Protein 3UBC (pdb70)

Organism: Methylacidiphilum infernorum (isolate V4) (NCBI:txid481448)

Sequence (393 aa):
IDQKEKELIKESWKRIEPNKNEIGLLFYANLFKEEPTVSVLFQNPISSQSRKLMQVLGILVQGIDNLEGLIPTLQDLGRRHKQYGVVDSHYPLVGDCLLKSIQEYLGQGFTEEAKAAWTKVYGIAAQVMTAIDQKEKELIKESWKRIEPNKNEIGLLFYANLFKEEPTVSVLFQNPISSQSRKLMQVLGILVQGIDNLEGLIPTLQDLGRRHKQYGVVDSHYPLVGDCLLKSIQEYLGQGFTEEAKAAWTKVYGIAAQVMTAIDQKEKELIKESWKRIEPNKNEIGLLFYANLFKEEPTVSVLFQNPISSQSRKLMQVLGILVQGIDNLEGLIPTLQDLGRRHKQYGVVDSHYPLVGDCLLKSIQEYLGQGFTEEAKAAWTKVYGIAAQVMTA

Solvent-accessible surface area: 20650 Å² total; per-residue (Å²): 64,80,103,124,25,43,12,8,0,55,7,4,18,109,36,1,58,90,43,63,51,19,0,0,3,0,4,2,0,28,2,0,58,123,59,49,107,12,2,101,57,44,167,86,77,3,10,24,47,3,139,112,39,2,118,33,10,18,64,8,14,158,18,1,73,93,24,134,47,28,61,82,68,5,94,83,32,5,119,103,43,140,118,117,37,27,82,100,79,38,23,88,69,38,6,78,12,3,10,118,0,1,63,53,59,20,30,90,6,13,14,112,65,1,59,52,0,5,62,109,2,38,25,46,9,13,121,28,28,47,126,63,77,116,134,24,43,79,27,0,62,106,4,27,150,127,0,64,94,41,68,58,22,0,0,2,0,5,2,0,27,1,0,61,123,44,52,110,9,1,98,50,46,148,100,76,3,9,22,49,3,150,118,40,4,125,33,10,18,64,9,15,162,19,3,82,92,25,139,50,25,62,86,61,5,89,85,37,8,150,105,45,154,129,123,40,32,84,99,79,36,24,89,73,35,5,73,10,4,12,118,0,0,61,54,58,22,38,175,13,13,59,104,104,5,58,47,1,4,66,110,2,40,26,54,9,12,132,26,27,43,121,69,81,126,147,24,36,104,29,0,65,76,0,32,150,74,0,68,96,42,70,86,73,0,0,78,37,5,4,63,40,4,51,185,111,5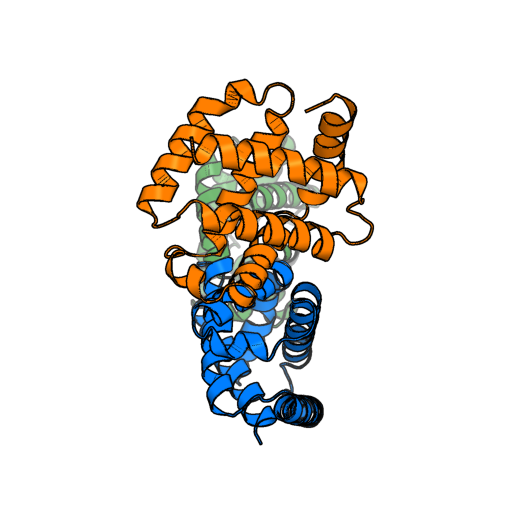2,97,30,13,41,18,19,63,115,95,89,53,58,25,48,3,142,118,42,2,116,38,10,16,62,9,15,159,19,3,77,92,29,131,52,26,60,83,64,8,92,84,31,5,147,106,44,74,58,112,1,27,12,96,66,20,24,93,65,35,4,75,9,2,8,116,0,0,65,109,102,23,39,177,8,12,43,112,106,1,57,49,2,4,68,107,2,38,32,54,9,14,131,31,27,44,127

InterPro domains:
  IPR000971 Globin [PF00042] (28-129)
  IPR000971 Globin [PS01033] (1-133)
  IPR009050 Globin-like superfamily [SSF46458] (1-132)
  IPR012292 Globin/Protoglobin [G3DSA:1.10.490.10] (2-132)

Nearest PDB structures (foldseek):
  3s1i-assembly1_A  TM=1.006E+00  e=8.093E-17  Methylacidiphilum infernorum V4
  7ohd-assembly2_B  TM=9.443E-01  e=6.706E-08  Mus musculus
  8wub-assembly1_A  TM=9.260E-01  e=2.698E-07  Homo sapiens
  8grz-assembly1_A  TM=9.355E-01  e=5.689E-07  Homo sapiens
  4mpm-assembly1_A  TM=9.215E-01  e=5.150E-07  Homo sapiens

Foldseek 3Di:
DDPVLLVLLLVLCVVCVVCQQVLLVLLVVQLCVVPVVCVVLDDDDSSVVSVVVSVVSVVCNVCVVPCVVCLVVLQVVLVVVVVSVDDLVVLVSSLVSSLVSSCVVCPCSCPPSSSVSSSVSSVVSSVSSND/DDPVLLVLLLLLCVVCVVVQQVLLVLLVVQLCVVPVVCVVLDDDDSSVVSVVVSVVSVVCNVCVVPCVVCLVVLQVVLVVCVVSVDDLVVQVSSLVSSLVSSCVVCPVSQDPSSSVSSSVSSVVSSVSSND/DDPVLLVLLLQLCVVCVVVQLVLLVQLVVQLCVVPVPPCVLPPDDSSVVSVVVSVVSVVCNVCVVPCVVCLVVLQVVLVVCVVSVDDLVVLVSSLVSSLVSSCVVRPVSNPPSSSVSSSVSSVVSSVSSND

Secondary structure (DSSP, 8-state):
--HHHHHHHHHHHHHHGGGHHHHHHHHHHHHHHH-GGGGGG--S-HHHHHHHHHHHHHHHHHTGGGGGGGHHHHHHHHHHHHHTT--TTHHHHHHHHHHHHHHHHHGGGS-HHHHHHHHHHHHHHHHHHH-/--HHHHHHHHHHHHHHGGGHHHHHHHHHHHHHHH-GGGGGG--S-HHHHHHHHHHHHHHHHHTTT-GGGGHHHHHHHHHHHHHTT--TTHHHHHHHHHHHHHHHHHGGGS-HHHHHHHHHHHHHHHHHHT-/--HHHHHHHHHHHHHHGGGHHHHHHHHHHHHHHHSTTSGGG--S-HHHHHHHHHHHHHHHHHTGGGGGGGHHHHHHHHHHHHHTT--TTHHHHHHHHHHHHHHHHHGGGS-HHHHHHHHHHHHHHHHHHH-

Structure (mmCIF, N/CA/C/O backbone):
data_3UBC
#
_entry.id   3UBC
#
_cell.length_a   70.227
_cell.length_b   126.533
_cell.length_c   148.236
_cell.angle_alpha   90.00
_cell.angle_beta   90.00
_cell.angle_gamma   90.00
#
_symmetry.space_group_name_H-M   'C 2 2 21'
#
loop_
_entity.id
_entity.type
_entity.pdbx_description
1 polymer 'Hemoglobin-like flavoprotein'
2 non-polymer 'PROTOPORPHYRIN IX CONTAINING FE'
3 non-polymer 'OXYGEN MOLECULE'
4 water water
#
loop_
_atom_site.group_PDB
_atom_site.id
_atom_site.type_symbol
_atom_site.label_atom_id
_atom_site.label_alt_id
_atom_site.label_comp_id
_atom_site.label_asym_id
_atom_site.label_entity_id
_atom_site.label_seq_id
_atom_site.pdbx_PDB_ins_code
_atom_site.Cartn_x
_atom_site.Cartn_y
_atom_site.Cartn_z
_atom_site.occupancy
_atom_site.B_iso_or_equiv
_atom_site.auth_seq_id
_atom_site.auth_comp_id
_atom_site.auth_asym_id
_atom_site.auth_atom_id
_atom_site.pdbx_PDB_model_num
ATOM 1 N N . ILE A 1 1 ? 12.067 36.898 40.000 0.91 25.71 2 ILE A N 1
ATOM 2 C CA . ILE A 1 1 ? 11.819 38.137 39.164 0.91 23.81 2 ILE A CA 1
ATOM 3 C C . ILE A 1 1 ? 10.966 39.179 39.884 0.91 22.36 2 ILE A C 1
ATOM 4 O O . ILE A 1 1 ? 10.052 38.852 40.596 0.91 21.75 2 ILE A O 1
ATOM 9 N N . ASP A 1 2 ? 11.322 40.437 39.709 1.00 20.09 3 ASP A N 1
ATOM 10 C CA . ASP A 1 2 ? 10.661 41.539 40.430 1.00 18.24 3 ASP A CA 1
ATOM 11 C C . ASP A 1 2 ? 9.592 42.217 39.561 1.00 17.67 3 ASP A C 1
ATOM 12 O O . ASP A 1 2 ? 9.334 41.826 38.437 1.00 16.99 3 ASP A O 1
ATOM 17 N N . GLN A 1 3 ? 8.898 43.227 40.121 1.00 17.53 4 GLN A N 1
ATOM 18 C CA . GLN A 1 3 ? 7.788 43.808 39.396 1.00 17.73 4 GLN A CA 1
ATOM 19 C C . GLN A 1 3 ? 8.252 44.487 38.095 1.00 16.04 4 GLN A C 1
ATOM 20 O O . GLN A 1 3 ? 7.569 44.317 37.081 1.00 15.79 4 GLN A O 1
ATOM 26 N N . LYS A 1 4 ? 9.403 45.196 38.109 1.00 15.75 5 LYS A N 1
ATOM 27 C CA . LYS A 1 4 ? 9.834 45.852 36.883 1.00 15.88 5 LYS A CA 1
ATOM 28 C C . LYS A 1 4 ? 10.135 44.795 35.786 1.00 14.87 5 LYS A C 1
ATOM 29 O O . LYS A 1 4 ? 9.764 44.958 34.624 1.00 14.50 5 LYS A O 1
ATOM 35 N N . GLU A 1 5 ? 10.778 43.709 36.196 1.00 15.92 6 GLU A N 1
ATOM 36 C CA . GLU A 1 5 ? 11.078 42.622 35.219 1.00 16.27 6 GLU A CA 1
ATOM 37 C C . GLU A 1 5 ? 9.813 42.012 34.666 1.00 14.80 6 GLU A C 1
ATOM 38 O O . GLU A 1 5 ? 9.724 41.724 33.441 1.00 13.66 6 GLU A O 1
ATOM 44 N N . LYS A 1 6 ? 8.804 41.716 35.507 1.00 15.51 7 LYS A N 1
ATOM 45 C CA . LYS A 1 6 ? 7.530 41.231 34.978 1.00 15.44 7 LYS A CA 1
ATOM 46 C C . LYS A 1 6 ? 6.939 42.164 33.942 1.00 12.82 7 LYS A C 1
ATOM 47 O O . LYS A 1 6 ? 6.501 41.764 32.873 1.00 13.42 7 LYS A O 1
ATOM 53 N N . GLU A 1 7 ? 6.955 43.489 34.228 1.00 12.09 8 GLU A N 1
ATOM 54 C CA . GLU A 1 7 ? 6.465 44.426 33.242 1.00 13.06 8 GLU A CA 1
ATOM 55 C C . GLU A 1 7 ? 7.223 44.451 31.903 1.00 12.05 8 GLU A C 1
ATOM 56 O O . GLU A 1 7 ? 6.563 44.474 30.864 1.00 13.70 8 GLU A O 1
ATOM 62 N N . LEU A 1 8 ? 8.539 44.320 32.003 1.00 14.56 9 LEU A N 1
ATOM 63 C CA . LEU A 1 8 ? 9.399 44.313 30.828 1.00 13.33 9 LEU A CA 1
ATOM 64 C C . LEU A 1 8 ? 9.117 43.099 30.003 1.00 12.11 9 LEU A C 1
ATOM 65 O O . LEU A 1 8 ? 9.116 43.209 28.761 1.00 13.63 9 LEU A O 1
ATOM 70 N N . ILE A 1 9 ? 8.924 41.947 30.646 1.00 11.84 10 ILE A N 1
ATOM 71 C CA . ILE A 1 9 ? 8.547 40.767 29.879 1.00 13.00 10 ILE A CA 1
ATOM 72 C C . ILE A 1 9 ? 7.222 40.933 29.092 1.00 12.28 10 ILE A C 1
ATOM 73 O O . ILE A 1 9 ? 7.131 40.682 27.873 1.00 12.84 10 ILE A O 1
ATOM 78 N N . LYS A 1 10 ? 6.185 41.476 29.765 1.00 13.44 11 LYS A N 1
ATOM 79 C CA . LYS A 1 10 ? 4.934 41.715 29.108 1.00 13.33 11 LYS A CA 1
ATOM 80 C C . LYS A 1 10 ? 5.031 42.734 27.974 1.00 13.19 11 LYS A C 1
ATOM 81 O O . LYS A 1 10 ? 4.515 42.493 26.892 1.00 13.57 11 LYS A O 1
ATOM 87 N N . GLU A 1 11 ? 5.779 43.812 28.209 1.00 13.79 12 GLU A N 1
ATOM 88 C CA . GLU A 1 11 ? 5.806 44.839 27.178 1.00 14.61 12 GLU A CA 1
ATOM 89 C C . GLU A 1 11 ? 6.666 44.397 25.987 1.00 13.69 12 GLU A C 1
ATOM 90 O O . GLU A 1 11 ? 6.321 44.656 24.822 1.00 13.85 12 GLU A O 1
ATOM 96 N N . SER A 1 12 ? 7.789 43.746 26.301 1.00 13.86 13 SER A N 1
ATOM 97 C CA . SER A 1 12 ? 8.690 43.345 25.216 1.00 14.82 13 SER A CA 1
ATOM 98 C C . SER A 1 12 ? 8.077 42.220 24.408 1.00 13.43 13 SER A C 1
ATOM 99 O O . SER A 1 12 ? 8.354 42.105 23.219 1.00 13.34 13 SER A O 1
ATOM 102 N N . TRP A 1 13 ? 7.273 41.334 25.042 1.00 13.85 14 TRP A N 1
ATOM 103 C CA . TRP A 1 13 ? 6.543 40.351 24.263 1.00 13.71 14 TRP A CA 1
ATOM 104 C C . TRP A 1 13 ? 5.668 40.948 23.194 1.00 11.05 14 TRP A C 1
ATOM 105 O O . TRP A 1 13 ? 5.406 40.350 22.197 1.00 13.99 14 TRP A O 1
ATOM 116 N N . LYS A 1 14 ? 5.239 42.227 23.331 1.00 12.19 15 LYS A N 1
ATOM 117 C CA . LYS A 1 14 ? 4.452 42.811 22.242 1.00 12.92 15 LYS A CA 1
ATOM 118 C C . LYS A 1 14 ? 5.224 43.073 20.947 1.00 12.01 15 LYS A C 1
ATOM 119 O O . LYS A 1 14 ? 4.627 43.163 19.882 1.00 15.79 15 LYS A O 1
ATOM 125 N N . ARG A 1 15 ? 6.532 43.100 21.075 1.00 14.11 16 ARG A N 1
ATOM 126 C CA . ARG A 1 15 ? 7.413 43.114 19.865 1.00 13.49 16 ARG A CA 1
ATOM 127 C C . ARG A 1 15 ? 7.916 41.757 19.462 1.00 13.90 16 ARG A C 1
ATOM 128 O O . ARG A 1 15 ? 7.934 41.466 18.258 1.00 16.13 16 ARG A O 1
ATOM 136 N N . ILE A 1 16 ? 8.159 40.911 20.446 1.00 10.47 17 ILE A N 1
ATOM 137 C CA . ILE A 1 16 ? 8.690 39.546 20.065 1.00 11.87 17 ILE A CA 1
ATOM 138 C C . ILE A 1 16 ? 7.567 38.741 19.431 1.00 12.87 17 ILE A C 1
ATOM 139 O O . ILE A 1 16 ? 7.721 38.106 18.394 1.00 12.44 17 ILE A O 1
ATOM 144 N N . GLU A 1 17 ? 6.336 38.842 19.992 1.00 11.35 18 GLU A N 1
ATOM 145 C CA . GLU A 1 17 ? 5.265 37.926 19.532 1.00 14.52 18 GLU A CA 1
ATOM 146 C C . GLU A 1 17 ? 4.915 37.998 18.051 1.00 15.91 18 GLU A C 1
ATOM 147 O O . GLU A 1 17 ? 4.777 36.967 17.384 1.00 18.38 18 GLU A O 1
ATOM 153 N N . PRO A 1 18 ? 4.804 39.209 17.463 1.00 15.07 19 PRO A N 1
ATOM 154 C CA . PRO A 1 18 ? 4.417 39.278 16.050 1.00 16.09 19 PRO A CA 1
ATOM 155 C C . PRO A 1 18 ? 5.578 38.802 15.155 1.00 16.59 19 PRO A C 1
ATOM 156 O O . PRO A 1 18 ? 5.353 38.619 13.935 1.00 18.45 19 PRO A O 1
ATOM 160 N N . ASN A 1 19 ? 6.742 38.657 15.785 1.00 13.83 20 ASN A N 1
ATOM 161 C CA . ASN A 1 19 ? 7.931 38.240 14.997 1.00 13.42 20 ASN A CA 1
ATOM 162 C C . ASN A 1 19 ? 8.361 36.871 15.470 1.00 14.20 20 ASN A C 1
ATOM 163 O O . ASN A 1 19 ? 9.509 36.492 15.191 1.00 13.79 20 ASN A O 1
ATOM 168 N N . LYS A 1 20 ? 7.470 36.137 16.169 1.00 11.62 21 LYS A N 1
ATOM 169 C CA . LYS A 1 20 ? 7.931 34.926 16.888 1.00 13.13 21 LYS A CA 1
ATOM 170 C C . LYS A 1 20 ? 8.355 33.796 15.932 1.00 13.93 21 LYS A C 1
ATOM 171 O O . LYS A 1 20 ? 9.339 33.127 16.294 1.00 15.51 21 LYS A O 1
ATOM 177 N N . ASN A 1 21 ? 7.765 33.764 14.733 1.00 17.50 22 ASN A N 1
ATOM 178 C CA . ASN A 1 21 ? 8.073 32.636 13.813 1.00 18.43 22 ASN A CA 1
ATOM 179 C C . ASN A 1 21 ? 9.464 32.832 13.256 1.00 16.42 22 ASN A C 1
ATOM 180 O O . ASN A 1 21 ? 10.296 31.872 13.181 1.00 15.26 22 ASN A O 1
ATOM 185 N N . GLU A 1 22 ? 9.776 34.088 12.979 1.00 13.67 23 GLU A N 1
ATOM 186 C CA . GLU A 1 22 ? 11.093 34.409 12.376 1.00 12.93 23 GLU A CA 1
ATOM 187 C C . GLU A 1 22 ? 12.137 34.239 13.432 1.00 13.01 23 GLU A C 1
ATOM 188 O O . GLU A 1 22 ? 13.230 33.684 13.184 1.00 12.54 23 GLU A O 1
ATOM 194 N N . ILE A 1 23 ? 11.837 34.702 14.663 1.00 11.38 24 ILE A N 1
ATOM 195 C CA . ILE A 1 23 ? 12.869 34.615 15.711 1.00 9.72 24 ILE A CA 1
ATOM 196 C C . ILE A 1 23 ? 13.185 33.095 16.010 1.00 10.88 24 ILE A C 1
ATOM 197 O O . ILE A 1 23 ? 14.337 32.775 16.239 1.00 12.84 24 ILE A O 1
ATOM 202 N N . GLY A 1 24 ? 12.154 32.299 16.090 1.00 11.06 25 GLY A N 1
ATOM 203 C CA . GLY A 1 24 ? 12.373 30.844 16.334 1.00 11.01 25 GLY A CA 1
ATOM 204 C C . GLY A 1 24 ? 13.235 30.209 15.291 1.00 12.50 25 GLY A C 1
ATOM 205 O O . GLY A 1 24 ? 14.163 29.436 15.616 1.00 12.06 25 GLY A O 1
ATOM 206 N N . LEU A 1 25 ? 12.864 30.490 14.050 1.00 11.06 26 LEU A N 1
ATOM 207 C CA . LEU A 1 25 ? 13.598 29.839 12.911 1.00 12.23 26 LEU A CA 1
ATOM 208 C C . LEU A 1 25 ? 15.055 30.356 12.864 1.00 12.71 26 LEU A C 1
ATOM 209 O O . LEU A 1 25 ? 15.996 29.564 12.692 1.00 12.24 26 LEU A O 1
ATOM 214 N N . LEU A 1 26 ? 15.255 31.667 13.066 1.00 11.93 27 LEU A N 1
ATOM 215 C CA . LEU A 1 26 ? 16.603 32.211 13.171 1.00 11.40 27 LEU A CA 1
ATOM 216 C C . LEU A 1 26 ? 17.394 31.488 14.350 1.00 11.67 27 LEU A C 1
ATOM 217 O O . LEU A 1 26 ? 18.579 31.201 14.239 1.00 11.62 27 LEU A O 1
ATOM 222 N N . PHE A 1 27 ? 16.696 31.245 15.481 1.00 10.30 28 PHE A N 1
ATOM 223 C CA . PHE A 1 27 ? 17.327 30.637 16.619 1.00 10.91 28 PHE A CA 1
ATOM 224 C C . PHE A 1 27 ? 17.847 29.218 16.192 1.00 10.76 28 PHE A C 1
ATOM 225 O O . PHE A 1 27 ? 18.998 28.898 16.588 1.00 11.22 28 PHE A O 1
ATOM 233 N N . TYR A 1 28 ? 17.048 28.448 15.465 1.00 11.62 29 TYR A N 1
ATOM 234 C CA . TYR A 1 28 ? 17.586 27.071 15.088 1.00 11.45 29 TYR A CA 1
ATOM 235 C C . TYR A 1 28 ? 18.742 27.240 14.128 1.00 11.61 29 TYR A C 1
ATOM 236 O O . TYR A 1 28 ? 19.772 26.501 14.282 1.00 11.58 29 TYR A O 1
ATOM 245 N N . ALA A 1 29 ? 18.682 28.227 13.213 1.00 11.89 30 ALA A N 1
ATOM 246 C CA . ALA A 1 29 ? 19.856 28.384 12.305 1.00 12.77 30 ALA A CA 1
ATOM 247 C C . ALA A 1 29 ? 21.095 28.760 13.133 1.00 12.23 30 ALA A C 1
ATOM 248 O O . ALA A 1 29 ? 22.188 28.214 12.947 1.00 11.87 30 ALA A O 1
ATOM 250 N N . ASN A 1 30 ? 20.963 29.705 14.050 1.00 11.10 31 ASN A N 1
ATOM 251 C CA . ASN A 1 30 ? 22.047 30.113 14.845 1.00 11.62 31 ASN A CA 1
ATOM 252 C C . ASN A 1 30 ? 22.553 28.968 15.773 1.00 11.54 31 ASN A C 1
ATOM 253 O O . ASN A 1 30 ? 23.774 28.877 15.976 1.00 12.49 31 ASN A O 1
ATOM 258 N N . LEU A 1 31 ? 21.638 28.210 16.364 1.00 12.10 32 LEU A N 1
ATOM 259 C CA . LEU A 1 31 ? 22.051 27.141 17.291 1.00 12.04 32 LEU A CA 1
ATOM 260 C C . LEU A 1 31 ? 22.795 26.071 16.490 1.00 12.38 32 LEU A C 1
ATOM 261 O O . LEU A 1 31 ? 23.842 25.579 16.993 1.00 13.83 32 LEU A O 1
ATOM 266 N N . PHE A 1 32 ? 22.285 25.729 15.323 1.00 12.01 33 PHE A N 1
ATOM 267 C CA . PHE A 1 32 ? 22.952 24.631 14.518 1.00 12.65 33 PHE A CA 1
ATOM 268 C C . PHE A 1 32 ? 24.291 25.119 14.002 1.00 13.76 33 PHE A C 1
ATOM 269 O O . PHE A 1 32 ? 25.177 24.267 13.768 1.00 14.93 33 PHE A O 1
ATOM 277 N N . LYS A 1 33 ? 24.449 26.404 13.672 1.00 12.58 34 LYS A N 1
ATOM 278 C CA . LYS A 1 33 ? 25.801 26.863 13.318 1.00 12.13 34 LYS A CA 1
ATOM 279 C C . LYS A 1 33 ? 26.713 26.911 14.558 1.00 14.64 34 LYS A C 1
ATOM 280 O O . LYS A 1 33 ? 27.937 26.480 14.419 1.00 16.03 34 LYS A O 1
ATOM 286 N N . GLU A 1 34 ? 26.242 27.291 15.738 1.00 12.91 35 GLU A N 1
ATOM 287 C CA . GLU A 1 34 ? 27.133 27.421 16.883 1.00 16.25 35 GLU A CA 1
ATOM 288 C C . GLU A 1 34 ? 27.564 26.027 17.374 1.00 15.93 35 GLU A C 1
ATOM 289 O O . GLU A 1 34 ? 28.758 25.859 17.769 1.00 19.82 35 GLU A O 1
ATOM 295 N N . GLU A 1 35 ? 26.643 25.074 17.373 1.00 16.09 36 GLU A N 1
ATOM 296 C CA . GLU A 1 35 ? 26.888 23.726 17.966 1.00 16.89 36 GLU A CA 1
ATOM 297 C C . GLU A 1 35 ? 26.280 22.688 17.031 1.00 14.94 36 GLU A C 1
ATOM 298 O O . GLU A 1 35 ? 25.177 22.186 17.272 1.00 15.45 36 GLU A O 1
ATOM 304 N N . PRO A 1 36 ? 26.953 22.391 15.883 1.00 15.63 37 PRO A N 1
ATOM 305 C CA . PRO A 1 36 ? 26.378 21.527 14.884 1.00 17.23 37 PRO A CA 1
ATOM 306 C C . PRO A 1 36 ? 25.991 20.157 15.481 1.00 18.60 37 PRO A C 1
ATOM 307 O O . PRO A 1 36 ? 25.023 19.555 15.049 1.00 19.08 37 PRO A O 1
ATOM 311 N N . THR A 1 37 ? 26.652 19.726 16.560 1.00 18.70 38 THR A N 1
ATOM 312 C CA . THR A 1 37 ? 26.263 18.409 17.144 1.00 19.21 38 THR A CA 1
ATOM 313 C C . THR A 1 37 ? 24.828 18.309 17.705 1.00 19.09 38 THR A C 1
ATOM 314 O O . THR A 1 37 ? 24.189 17.236 17.586 1.00 17.55 38 THR A O 1
ATOM 318 N N . VAL A 1 38 ? 24.270 19.454 18.180 1.00 17.65 39 VAL A N 1
ATOM 319 C CA . VAL A 1 38 ? 22.943 19.403 18.749 1.00 17.37 39 VAL A CA 1
ATOM 320 C C . VAL A 1 38 ? 21.874 19.131 17.708 1.00 16.81 39 VAL A C 1
ATOM 321 O O . VAL A 1 38 ? 20.736 18.701 18.044 1.00 16.17 39 VAL A O 1
ATOM 325 N N . SER A 1 39 ? 22.164 19.438 16.426 1.00 16.66 40 SER A N 1
ATOM 326 C CA . SER A 1 39 ? 21.155 19.336 15.388 1.00 15.81 40 SER A CA 1
ATOM 327 C C . SER A 1 39 ? 20.619 17.893 15.194 1.00 16.84 40 SER A C 1
ATOM 328 O O . SER A 1 39 ? 19.490 17.705 14.765 1.00 16.75 40 SER A O 1
ATOM 331 N N . VAL A 1 40 ? 21.431 16.884 15.575 1.00 18.10 41 VAL A N 1
ATOM 332 C CA . VAL A 1 40 ? 20.970 15.518 15.455 1.00 18.71 41 VAL A CA 1
ATOM 333 C C . VAL A 1 40 ? 19.807 15.183 16.368 1.00 18.61 41 VAL A C 1
ATOM 334 O O . VAL A 1 40 ? 19.118 14.184 16.140 1.00 20.27 41 VAL A O 1
ATOM 338 N N . LEU A 1 41 ? 19.683 15.931 17.462 1.00 16.60 42 LEU A N 1
ATOM 339 C CA . LEU A 1 41 ? 18.621 15.666 18.451 1.00 17.69 42 LEU A CA 1
ATOM 340 C C . LEU A 1 41 ? 17.251 16.068 17.931 1.00 18.96 42 LEU A C 1
ATOM 341 O O . LEU A 1 41 ? 16.235 15.562 18.436 1.00 18.91 42 LEU A O 1
ATOM 346 N N . PHE A 1 42 ? 17.209 16.971 16.943 1.00 19.06 43 PHE A N 1
ATOM 347 C CA . PHE A 1 42 ? 15.944 17.489 16.420 1.00 18.08 43 PHE A CA 1
ATOM 348 C C . PHE A 1 42 ? 15.472 16.624 15.297 1.00 19.59 43 PHE A C 1
ATOM 349 O O . PHE A 1 42 ? 15.984 16.715 14.172 1.00 23.87 43 PHE A O 1
ATOM 357 N N . GLN A 1 43 ? 14.499 15.762 15.584 1.00 20.62 44 GLN A N 1
ATOM 358 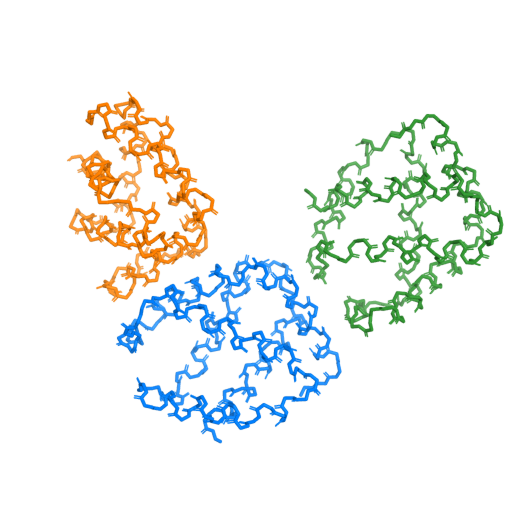C CA . GLN A 1 43 ? 14.067 14.790 14.576 1.00 25.82 44 GLN A CA 1
ATOM 359 C C . GLN A 1 43 ? 12.807 15.217 13.809 1.00 25.58 44 GLN A C 1
ATOM 360 O O . GLN A 1 43 ? 12.504 14.665 12.726 1.00 28.03 44 GLN A O 1
ATOM 366 N N . ASN A 1 44 ? 12.084 16.203 14.335 1.00 21.70 45 ASN A N 1
ATOM 367 C CA . ASN A 1 44 ? 10.818 16.680 13.708 1.00 22.03 45 ASN A CA 1
ATOM 368 C C . ASN A 1 44 ? 11.014 17.889 12.839 1.00 18.82 45 ASN A C 1
ATOM 369 O O . ASN A 1 44 ? 12.112 18.482 12.936 1.00 18.40 45 ASN A O 1
ATOM 374 N N . PRO A 1 45 ? 10.050 18.224 11.970 1.00 16.49 46 PRO A N 1
ATOM 375 C CA . PRO A 1 45 ? 10.215 19.429 11.138 1.00 15.26 46 PRO A CA 1
ATOM 376 C C . PRO A 1 45 ? 10.534 20.648 11.989 1.00 14.15 46 PRO A C 1
ATOM 377 O O . PRO A 1 45 ? 9.903 20.899 13.045 1.00 15.93 46 PRO A O 1
ATOM 381 N N . ILE A 1 46 ? 11.511 21.447 11.526 1.00 14.69 47 ILE A N 1
ATOM 382 C CA . ILE A 1 46 ? 11.958 22.557 12.327 1.00 13.25 47 ILE A CA 1
ATOM 383 C C . ILE A 1 46 ? 10.864 23.632 12.371 1.00 14.16 47 ILE A C 1
ATOM 384 O O . ILE A 1 46 ? 10.752 24.303 13.425 1.00 15.06 47 ILE A O 1
ATOM 389 N N . SER A 1 47 ? 10.068 23.725 11.299 1.00 13.72 48 SER A N 1
ATOM 390 C CA . SER A 1 47 ? 8.936 24.708 11.251 1.00 15.37 48 SER A CA 1
ATOM 391 C C . SER A 1 47 ? 7.975 24.350 12.382 1.00 15.99 48 SER A C 1
ATOM 392 O O . SER A 1 47 ? 7.485 25.250 13.071 1.00 17.79 48 SER A O 1
ATOM 395 N N . SER A 1 48 ? 7.727 23.070 12.607 1.00 14.51 49 SER A N 1
ATOM 396 C CA . SER A 1 48 ? 6.814 22.786 13.707 1.00 16.85 49 SER A CA 1
ATOM 397 C C . SER A 1 48 ? 7.468 22.949 15.054 1.00 15.81 49 SER A C 1
ATOM 398 O O . SER A 1 48 ? 6.803 23.340 16.010 1.00 16.03 49 SER A O 1
ATOM 401 N N . GLN A 1 49 ? 8.751 22.644 15.164 1.00 15.05 50 GLN A N 1
ATOM 402 C CA . GLN A 1 49 ? 9.434 22.722 16.428 0.60 9.27 50 GLN A CA 1
ATOM 403 C C . GLN A 1 49 ? 9.487 24.200 16.881 1.00 13.56 50 GLN A C 1
ATOM 404 O O . GLN A 1 49 ? 9.323 24.484 18.059 1.00 14.82 50 GLN A O 1
ATOM 410 N N . SER A 1 50 ? 9.729 25.144 15.996 1.00 13.25 51 SER A N 1
ATOM 411 C CA . SER A 1 50 ? 9.789 26.578 16.340 1.00 14.21 51 SER A CA 1
ATOM 412 C C . SER A 1 50 ? 8.447 27.006 16.888 1.00 15.01 51 SER A C 1
ATOM 413 O O . SER A 1 50 ? 8.387 27.748 17.897 1.00 13.96 51 SER A O 1
ATOM 416 N N . ARG A 1 51 ? 7.389 26.520 16.258 1.00 14.55 52 ARG A N 1
ATOM 417 C CA . ARG A 1 51 ? 6.022 26.861 16.786 1.00 14.66 52 ARG A CA 1
ATOM 418 C C . ARG A 1 51 ? 5.887 26.403 18.233 1.00 15.27 52 ARG A C 1
ATOM 419 O O . ARG A 1 51 ? 5.295 27.147 19.063 1.00 15.64 52 ARG A O 1
ATOM 427 N N . LYS A 1 52 ? 6.367 25.191 18.538 1.00 13.69 53 LYS A N 1
ATOM 428 C CA . LYS A 1 52 ? 6.201 24.718 19.903 1.00 13.90 53 LYS A CA 1
ATOM 429 C C . LYS A 1 52 ? 7.029 25.507 20.919 1.00 14.73 53 LYS A C 1
ATOM 430 O O . LYS A 1 52 ? 6.575 25.744 22.087 1.00 15.43 53 LYS A O 1
ATOM 436 N N . LEU A 1 53 ? 8.270 25.863 20.560 1.00 13.33 54 LEU A N 1
ATOM 437 C CA . LEU A 1 53 ? 9.136 26.570 21.517 1.00 12.47 54 LEU A CA 1
ATOM 438 C C . LEU A 1 53 ? 8.480 27.972 21.743 1.00 12.92 54 LEU A C 1
ATOM 439 O O . LEU A 1 53 ? 8.384 28.382 22.896 1.00 12.97 54 LEU A O 1
ATOM 444 N N . MET A 1 54 ? 7.968 28.551 20.672 1.00 13.64 55 MET A N 1
ATOM 445 C CA . MET A 1 54 ? 7.425 29.943 20.824 1.00 14.01 55 MET A CA 1
ATOM 446 C C . MET A 1 54 ? 6.120 29.897 21.612 1.00 15.59 55 MET A C 1
ATOM 447 O O . MET A 1 54 ? 5.799 30.842 22.333 1.00 16.41 55 MET A O 1
ATOM 452 N N . GLN A 1 55 ? 5.397 28.817 21.478 1.00 16.26 56 GLN A N 1
ATOM 453 C CA . GLN A 1 55 ? 4.155 28.640 22.282 1.00 17.24 56 GLN A CA 1
ATOM 454 C C . GLN A 1 55 ? 4.528 28.621 23.789 1.00 16.49 56 GLN A C 1
ATOM 455 O O . GLN A 1 55 ? 3.852 29.280 24.624 1.00 16.83 56 GLN A O 1
ATOM 461 N N . VAL A 1 56 ? 5.531 27.840 24.202 1.00 13.90 57 VAL A N 1
ATOM 462 C CA . VAL A 1 56 ? 5.931 27.858 25.562 1.00 13.45 57 VAL A CA 1
ATOM 463 C C . VAL A 1 56 ? 6.465 29.193 26.034 1.00 14.53 57 VAL A C 1
ATOM 464 O O . VAL A 1 56 ? 6.237 29.611 27.192 1.00 15.54 57 VAL A O 1
ATOM 468 N N . LEU A 1 57 ? 7.173 29.898 25.170 1.00 13.58 58 LEU A N 1
ATOM 469 C CA . LEU A 1 57 ? 7.649 31.249 25.637 1.00 14.89 58 LEU A CA 1
ATOM 470 C C . LEU A 1 57 ? 6.371 32.107 25.904 1.00 12.86 58 LEU A C 1
ATOM 471 O O . LEU A 1 57 ? 6.412 32.880 26.883 1.00 15.06 58 LEU A O 1
ATOM 476 N N . GLY A 1 58 ? 5.346 31.928 25.099 1.00 14.11 59 GLY A N 1
ATOM 477 C CA . GLY A 1 58 ? 4.086 32.724 25.310 1.00 16.01 59 GLY A CA 1
ATOM 478 C C . GLY A 1 58 ? 3.475 32.336 26.633 1.00 16.46 59 GLY A C 1
ATOM 479 O O . GLY A 1 58 ? 2.903 33.160 27.322 1.00 15.87 59 GLY A O 1
ATOM 480 N N . ILE A 1 59 ? 3.464 31.031 26.916 1.00 15.65 60 ILE A N 1
ATOM 481 C CA . ILE A 1 59 ? 3.006 30.590 28.261 1.00 14.59 60 ILE A CA 1
ATOM 482 C C . ILE A 1 59 ? 3.786 31.180 29.413 1.00 14.96 60 ILE A C 1
ATOM 483 O O . ILE A 1 59 ? 3.203 31.561 30.476 1.00 16.74 60 ILE A O 1
ATOM 488 N N . LEU A 1 60 ? 5.119 31.308 29.287 1.00 14.45 61 LEU A N 1
ATOM 489 C CA . LEU A 1 60 ? 5.927 31.916 30.341 1.00 14.87 61 LEU A CA 1
ATOM 490 C C . LEU A 1 60 ? 5.422 33.402 30.498 1.00 14.77 61 LEU A C 1
ATOM 491 O O . LEU A 1 60 ? 5.260 33.880 31.653 1.00 16.26 61 LEU A O 1
ATOM 496 N N . VAL A 1 61 ? 5.161 34.064 29.360 1.00 13.41 62 VAL A N 1
ATOM 497 C CA . VAL A 1 61 ? 4.700 35.494 29.456 1.00 13.92 62 VAL A CA 1
ATOM 498 C C . VAL A 1 61 ? 3.308 35.519 30.117 1.00 14.18 62 VAL A C 1
ATOM 499 O O . VAL A 1 61 ? 3.079 36.381 31.025 1.00 14.29 62 VAL A O 1
ATOM 503 N N . GLN A 1 62 ? 2.419 34.634 29.666 1.00 15.94 63 GLN A N 1
ATOM 504 C CA . GLN A 1 62 ? 1.025 34.635 30.206 1.00 15.36 63 GLN A CA 1
ATOM 505 C C . GLN A 1 62 ? 1.148 34.439 31.735 1.00 14.34 63 GLN A C 1
ATOM 506 O O . GLN A 1 62 ? 0.291 34.995 32.495 1.00 16.62 63 GLN A O 1
ATOM 512 N N . GLY A 1 63 ? 2.069 33.599 32.184 1.00 14.71 64 GLY A N 1
ATOM 513 C CA . GLY A 1 63 ? 2.238 33.291 33.640 1.00 16.42 64 GLY A CA 1
ATOM 514 C C . GLY A 1 63 ? 3.222 34.061 34.410 1.00 16.45 64 GLY A C 1
ATOM 515 O O . GLY A 1 63 ? 3.593 33.718 35.539 1.00 17.36 64 GLY A O 1
ATOM 516 N N . ILE A 1 64 ? 3.759 35.145 33.792 1.00 14.44 65 ILE A N 1
ATOM 517 C CA . ILE A 1 64 ? 4.920 35.749 34.338 1.00 13.20 65 ILE A CA 1
ATOM 518 C C . ILE A 1 64 ? 4.719 36.352 35.767 1.00 14.46 65 ILE A C 1
ATOM 519 O O . ILE A 1 64 ? 5.693 36.524 36.486 1.00 14.84 65 ILE A O 1
ATOM 524 N N . ASP A 1 65 ? 3.476 36.683 36.084 1.00 15.75 66 ASP A N 1
ATOM 525 C CA . ASP A 1 65 ? 3.275 37.216 37.453 1.00 18.89 66 ASP A CA 1
ATOM 526 C C . ASP A 1 65 ? 3.399 36.128 38.535 1.00 18.84 66 ASP A C 1
ATOM 527 O O . ASP A 1 65 ? 3.501 36.437 39.735 1.00 20.64 66 ASP A O 1
ATOM 532 N N . ASN A 1 66 ? 3.350 34.853 38.141 1.00 18.71 67 ASN A N 1
ATOM 533 C CA . ASN A 1 66 ? 3.387 33.792 39.163 1.00 18.18 67 ASN A CA 1
ATOM 534 C C . ASN A 1 66 ? 4.110 32.553 38.500 1.00 17.13 67 ASN A C 1
ATOM 535 O O . ASN A 1 66 ? 3.454 31.551 38.177 1.00 18.42 67 ASN A O 1
ATOM 540 N N . LEU A 1 67 ? 5.383 32.722 38.250 1.00 16.93 68 LEU A N 1
ATOM 541 C CA . LEU A 1 67 ? 6.172 31.588 37.573 1.00 18.54 68 LEU A CA 1
ATOM 542 C C . LEU A 1 67 ? 6.120 30.340 38.441 1.00 21.32 68 LEU A C 1
ATOM 543 O O . LEU A 1 67 ? 6.188 29.212 37.915 1.00 22.80 68 LEU A O 1
ATOM 548 N N . GLU A 1 68 ? 5.985 30.500 39.759 1.00 21.57 69 GLU A N 1
ATOM 549 C CA . GLU A 1 68 ? 5.784 29.280 40.597 1.00 22.58 69 GLU A CA 1
ATOM 550 C C . GLU A 1 68 ? 4.655 28.394 40.156 1.00 22.28 69 GLU A C 1
ATOM 551 O O . GLU A 1 68 ? 4.709 27.107 40.353 1.00 22.56 69 GLU A O 1
ATOM 557 N N . GLY A 1 69 ? 3.568 28.970 39.623 1.00 20.77 70 GLY A N 1
ATOM 558 C CA . GLY A 1 69 ? 2.411 28.246 39.129 1.00 21.92 70 GLY A CA 1
ATOM 559 C C . GLY A 1 69 ? 2.788 27.346 37.961 1.00 21.97 70 GLY A C 1
ATOM 560 O O . GLY A 1 69 ? 2.092 26.379 37.686 1.00 22.95 70 GLY A O 1
ATOM 561 N N . LEU A 1 70 ? 3.927 27.648 37.310 1.00 21.61 71 LEU A N 1
ATOM 562 C CA . LEU A 1 70 ? 4.317 26.903 36.091 1.00 20.99 71 LEU A CA 1
ATOM 563 C C . LEU A 1 70 ? 5.307 25.763 36.406 1.00 22.33 71 LEU A C 1
ATOM 564 O O . LEU A 1 70 ? 5.760 25.048 35.483 1.00 22.30 71 LEU A O 1
ATOM 569 N N . ILE A 1 71 ? 5.642 25.614 37.687 1.00 20.09 72 ILE A N 1
ATOM 570 C CA . ILE A 1 71 ? 6.693 24.672 38.042 1.00 22.49 72 ILE A CA 1
ATOM 571 C C . ILE A 1 71 ? 6.298 23.269 37.556 1.00 21.80 72 ILE A C 1
ATOM 572 O O . ILE A 1 71 ? 7.132 22.592 36.877 1.00 21.05 72 ILE A O 1
ATOM 577 N N . PRO A 1 72 ? 5.058 22.828 37.785 1.00 23.29 73 PRO A N 1
ATOM 578 C CA . PRO A 1 72 ? 4.825 21.426 37.359 1.00 23.58 73 PRO A CA 1
ATOM 579 C C . PRO A 1 72 ? 4.923 21.222 35.850 1.00 23.63 73 PRO A C 1
ATOM 580 O O . PRO A 1 72 ? 5.521 20.194 35.429 1.00 24.37 73 PRO A O 1
ATOM 584 N N . THR A 1 73 ? 4.352 22.138 35.041 1.00 21.59 74 THR A N 1
ATOM 585 C CA . THR A 1 73 ? 4.535 22.175 33.594 1.00 23.17 74 THR A CA 1
ATOM 586 C C . THR A 1 73 ? 6.015 22.109 33.193 1.00 20.61 74 THR A C 1
ATOM 587 O O . THR A 1 73 ? 6.326 21.309 32.298 1.00 21.98 74 THR A O 1
ATOM 591 N N . LEU A 1 74 ? 6.865 22.957 33.801 1.00 17.84 75 LEU A N 1
ATOM 592 C CA . LEU A 1 74 ? 8.259 23.064 33.430 1.00 17.76 75 LEU A CA 1
ATOM 593 C C . LEU A 1 74 ? 8.986 21.797 33.852 1.00 19.34 75 LEU A C 1
ATOM 594 O O . LEU A 1 74 ? 9.852 21.342 33.113 1.00 19.78 75 LEU A O 1
ATOM 599 N N . GLN A 1 75 ? 8.608 21.258 35.013 1.00 19.07 76 GLN A N 1
ATOM 600 C CA . GLN A 1 75 ? 9.208 19.928 35.420 1.00 19.85 76 GLN A CA 1
ATOM 601 C C . GLN A 1 75 ? 8.860 18.845 34.420 1.00 18.92 76 GLN A C 1
ATOM 602 O O . GLN A 1 75 ? 9.815 18.048 34.052 1.00 21.36 76 GLN A O 1
ATOM 608 N N . ASP A 1 76 ? 7.611 18.772 33.947 1.00 19.41 77 ASP A N 1
ATOM 609 C CA . ASP A 1 76 ? 7.224 17.742 32.934 1.00 20.66 77 ASP A CA 1
ATOM 610 C C . ASP A 1 76 ? 8.015 17.997 31.628 1.00 21.93 77 ASP A C 1
ATOM 611 O O . ASP A 1 76 ? 8.563 17.102 30.998 1.00 20.38 77 ASP A O 1
ATOM 616 N N . LEU A 1 77 ? 8.134 19.268 31.283 1.00 18.26 78 LEU A N 1
ATOM 617 C CA . LEU A 1 77 ? 8.858 19.536 30.023 1.00 17.92 78 LEU A CA 1
ATOM 618 C C . LEU A 1 77 ? 10.345 19.157 30.187 1.00 16.16 78 LEU A C 1
ATOM 619 O O . LEU A 1 77 ? 10.958 18.596 29.236 1.00 17.58 78 LEU A O 1
ATOM 624 N N . GLY A 1 78 ? 10.943 19.372 31.348 1.00 17.06 79 GLY A N 1
ATOM 625 C CA . GLY A 1 78 ? 12.325 19.014 31.596 1.00 17.92 79 GLY A CA 1
ATOM 626 C C . GLY A 1 78 ? 12.525 17.481 31.523 1.00 20.44 79 GLY A C 1
ATOM 627 O O . GLY A 1 78 ? 13.569 17.005 31.015 1.00 18.29 79 GLY A O 1
ATOM 628 N N . ARG A 1 79 ? 11.583 16.759 32.086 1.00 18.70 80 ARG A N 1
ATOM 629 C CA . ARG A 1 79 ? 11.612 15.256 31.976 1.00 19.88 80 ARG A CA 1
ATOM 630 C C . ARG A 1 79 ? 11.580 14.756 30.564 1.00 20.67 80 ARG A C 1
ATOM 631 O O . ARG A 1 79 ? 12.399 13.879 30.199 1.00 21.10 80 ARG A O 1
ATOM 639 N N . ARG A 1 80 ? 10.713 15.332 29.725 1.00 20.55 81 ARG A N 1
ATOM 640 C CA . ARG A 1 80 ? 10.658 14.996 28.319 1.00 19.87 81 ARG A CA 1
ATOM 641 C C . ARG A 1 80 ? 11.967 15.311 27.682 1.00 18.96 81 ARG A C 1
ATOM 642 O O . ARG A 1 80 ? 12.394 14.571 26.786 1.00 20.40 81 ARG A O 1
ATOM 650 N N . HIS A 1 81 ? 12.549 16.461 28.020 1.00 18.79 82 HIS A N 1
ATOM 651 C CA . HIS A 1 81 ? 13.850 16.843 27.402 1.00 18.49 82 HIS A CA 1
ATOM 652 C C . HIS A 1 81 ? 14.961 15.810 27.680 1.00 19.60 82 HIS A C 1
ATOM 653 O O . HIS A 1 81 ? 15.803 15.516 26.760 1.00 19.81 82 HIS A O 1
ATOM 660 N N . LYS A 1 82 ? 14.932 15.245 28.882 1.00 19.72 83 LYS A N 1
ATOM 661 C CA . LYS A 1 82 ? 15.990 14.273 29.204 1.00 22.72 83 LYS A CA 1
ATOM 662 C C . LYS A 1 82 ? 15.837 13.111 28.237 1.00 20.21 83 LYS A C 1
ATOM 663 O O . LYS A 1 82 ? 16.882 12.575 27.719 1.00 20.01 83 LYS A O 1
ATOM 669 N N . GLN A 1 83 ? 14.601 12.705 27.920 1.00 22.02 84 GLN A N 1
ATOM 670 C CA . GLN A 1 83 ? 14.277 11.614 26.945 1.00 23.24 84 GLN A CA 1
ATOM 671 C C . GLN A 1 83 ? 14.812 11.922 25.573 1.00 23.16 84 GLN A C 1
ATOM 672 O O . GLN A 1 83 ? 15.271 11.088 24.858 1.00 23.64 84 GLN A O 1
ATOM 678 N N . TYR A 1 84 ? 14.796 13.191 25.203 1.00 19.12 85 TYR A N 1
ATOM 679 C CA . TYR A 1 84 ? 15.363 13.584 23.889 1.00 18.74 85 TYR A CA 1
ATOM 680 C C . TYR A 1 84 ? 16.902 13.573 23.812 1.00 18.16 85 TYR A C 1
ATOM 681 O O . TYR A 1 84 ? 17.437 13.802 22.729 1.00 19.57 85 TYR A O 1
ATOM 690 N N . GLY A 1 85 ? 17.616 13.402 24.891 1.00 17.62 86 GLY A N 1
ATOM 691 C CA . GLY A 1 85 ? 19.092 13.481 24.858 1.00 17.58 86 GLY A CA 1
ATOM 692 C C . GLY A 1 85 ? 19.686 14.775 25.327 1.00 17.96 86 GLY A C 1
ATOM 693 O O . GLY A 1 85 ? 20.887 15.005 25.248 1.00 15.99 86 GLY A O 1
ATOM 694 N N . VAL A 1 86 ? 18.807 15.671 25.833 1.00 16.55 87 VAL A N 1
ATOM 695 C CA . VAL A 1 86 ? 19.253 16.941 26.276 1.00 16.73 87 VAL A CA 1
ATOM 696 C C . VAL A 1 86 ? 19.913 16.865 27.651 1.00 17.73 87 VAL A C 1
ATOM 697 O O . VAL A 1 86 ? 19.413 16.180 28.553 1.00 19.78 87 VAL A O 1
ATOM 701 N N . VAL A 1 87 ? 21.035 17.533 27.805 1.00 16.73 88 VAL A N 1
ATOM 702 C CA . VAL A 1 87 ? 21.710 17.439 29.109 1.00 17.93 88 VAL A CA 1
ATOM 703 C C . VAL A 1 87 ? 21.893 18.823 29.676 1.00 20.71 88 VAL A C 1
ATOM 704 O O . VAL A 1 87 ? 21.582 19.821 28.986 1.00 18.32 88 VAL A O 1
ATOM 708 N N . ASP A 1 88 ? 22.317 18.929 30.949 1.00 20.07 89 ASP A N 1
ATOM 709 C CA . ASP A 1 88 ? 22.415 20.260 31.586 1.00 20.91 89 ASP A CA 1
ATOM 710 C C . ASP A 1 88 ? 23.239 21.273 30.837 1.00 21.16 89 ASP A C 1
ATOM 711 O O . ASP A 1 88 ? 22.860 22.424 30.756 1.00 20.40 89 ASP A O 1
ATOM 716 N N . SER A 1 89 ? 24.348 20.880 30.219 1.00 19.32 90 SER A N 1
ATOM 717 C CA . SER A 1 89 ? 25.182 21.864 29.586 1.00 20.17 90 SER A CA 1
ATOM 718 C C . SER A 1 89 ? 24.548 22.493 28.328 1.00 18.68 90 SER A C 1
ATOM 719 O O . SER A 1 89 ? 25.005 23.560 27.867 1.00 21.68 90 SER A O 1
ATOM 722 N N . HIS A 1 90 ? 23.523 21.839 27.790 1.00 17.27 91 HIS A N 1
ATOM 723 C CA . HIS A 1 90 ? 22.832 22.382 26.609 1.00 15.55 91 HIS A CA 1
ATOM 724 C C . HIS A 1 90 ? 22.049 23.634 27.013 1.00 16.47 91 HIS A C 1
ATOM 725 O O . HIS A 1 90 ? 21.767 24.436 26.120 1.00 16.95 91 HIS A O 1
ATOM 732 N N . TYR A 1 91 ? 21.642 23.750 28.286 1.00 15.28 92 TYR A N 1
ATOM 733 C CA . TYR A 1 91 ? 20.706 24.911 28.626 1.00 15.57 92 TYR A CA 1
ATOM 734 C C . TYR A 1 91 ? 21.387 26.282 28.460 1.00 17.04 92 TYR A C 1
ATOM 735 O O . TYR A 1 91 ? 20.787 27.183 27.854 1.00 15.77 92 TYR A O 1
ATOM 744 N N . PRO A 1 92 ? 22.617 26.486 28.934 1.00 17.65 93 PRO A N 1
ATOM 745 C CA . PRO A 1 92 ? 23.183 27.798 28.778 1.00 17.97 93 PRO A CA 1
ATOM 746 C C . PRO A 1 92 ? 23.435 28.082 27.280 1.00 16.58 93 PRO A C 1
ATOM 747 O O . PRO A 1 92 ? 23.325 29.249 26.869 1.00 16.40 93 PRO A O 1
ATOM 751 N N . LEU A 1 93 ? 23.759 27.043 26.517 1.00 15.90 94 LEU A N 1
ATOM 752 C CA . LEU A 1 93 ? 24.029 27.185 25.058 1.00 18.25 94 LEU A CA 1
ATOM 753 C C . LEU A 1 93 ? 22.741 27.695 24.413 1.00 15.80 94 LEU A C 1
ATOM 754 O O . LEU A 1 93 ? 22.766 28.704 23.602 1.00 15.66 94 LEU A O 1
ATOM 759 N N . VAL A 1 94 ? 21.659 26.995 24.700 1.00 14.57 95 VAL A N 1
ATOM 760 C CA . VAL A 1 94 ? 20.333 27.363 24.142 1.00 14.63 95 VAL A CA 1
ATOM 761 C C . VAL A 1 94 ? 19.913 28.793 24.614 1.00 15.01 95 VAL A C 1
ATOM 762 O O . VAL A 1 94 ? 19.407 29.561 23.765 1.00 15.27 95 VAL A O 1
ATOM 766 N N . GLY A 1 95 ? 20.062 29.095 25.895 1.00 15.40 96 GLY A N 1
ATOM 767 C CA . GLY A 1 95 ? 19.645 30.456 26.371 1.00 14.87 96 GLY A CA 1
ATOM 768 C C . GLY A 1 95 ? 20.460 31.530 25.639 1.00 15.42 96 GLY A C 1
ATOM 769 O O . GLY A 1 95 ? 19.861 32.536 25.163 1.00 15.31 96 GLY A O 1
ATOM 770 N N . ASP A 1 96 ? 21.780 31.339 25.515 1.00 16.87 97 ASP A N 1
ATOM 771 C CA . ASP A 1 96 ? 22.591 32.347 24.844 1.00 16.95 97 ASP A CA 1
ATOM 772 C C . ASP A 1 96 ? 22.131 32.515 23.407 1.00 15.55 97 ASP A C 1
ATOM 773 O O . ASP A 1 96 ? 22.020 33.665 22.918 1.00 15.15 97 ASP A O 1
ATOM 778 N N . CYS A 1 97 ? 21.878 31.408 22.729 1.00 13.60 98 CYS A N 1
ATOM 779 C CA . CYS A 1 97 ? 21.538 31.473 21.337 1.00 14.38 98 CYS A CA 1
ATOM 780 C C . CYS A 1 97 ? 20.142 32.130 21.152 1.00 12.85 98 CYS A C 1
ATOM 781 O O . CYS A 1 97 ? 19.937 32.912 20.186 1.00 14.71 98 CYS A O 1
ATOM 784 N N . LEU A 1 98 ? 19.204 31.779 22.040 1.00 12.21 99 LEU A N 1
ATOM 785 C CA . LEU A 1 98 ? 17.846 32.335 21.910 1.00 12.69 99 LEU A CA 1
ATOM 786 C C . LEU A 1 98 ? 17.916 33.854 22.140 1.00 11.71 99 LEU A C 1
ATOM 787 O O . LEU A 1 98 ? 17.311 34.640 21.362 1.00 13.57 99 LEU A O 1
ATOM 792 N N . LEU A 1 99 ? 18.508 34.251 23.254 1.00 12.25 100 LEU A N 1
ATOM 793 C CA . LEU A 1 99 ? 18.642 35.721 23.526 1.00 12.53 100 LEU A CA 1
ATOM 794 C C . LEU A 1 99 ? 19.353 36.451 22.419 1.00 14.32 100 LEU A C 1
ATOM 795 O O . LEU A 1 99 ? 18.951 37.571 22.011 1.00 13.59 100 LEU A O 1
ATOM 800 N N . LYS A 1 100 ? 20.444 35.918 21.904 1.00 13.28 101 LYS A N 1
ATOM 801 C CA . LYS A 1 100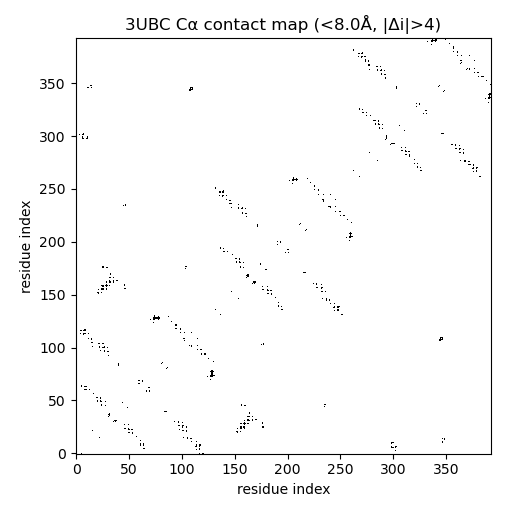 ? 21.109 36.518 20.743 1.00 14.46 101 LYS A CA 1
ATOM 802 C C . LYS A 1 100 ? 20.240 36.628 19.526 1.00 13.09 101 LYS A C 1
ATOM 803 O O . LYS A 1 100 ? 20.368 37.605 18.761 1.00 14.31 101 LYS A O 1
ATOM 809 N N . SER A 1 101 ? 19.391 35.642 19.307 1.00 11.67 102 SER A N 1
ATOM 810 C CA . SER A 1 101 ? 18.588 35.634 18.085 1.00 11.24 102 SER A CA 1
ATOM 811 C C . SER A 1 101 ? 17.456 36.682 18.223 1.00 12.02 102 SER A C 1
ATOM 812 O O . SER A 1 101 ? 17.080 37.339 17.241 1.00 12.58 102 SER A O 1
ATOM 815 N N . ILE A 1 102 ? 16.890 36.806 19.437 1.00 9.43 103 ILE A N 1
ATOM 816 C CA . ILE A 1 102 ? 15.823 37.861 19.610 1.00 10.55 103 ILE A CA 1
ATOM 817 C C . ILE A 1 102 ? 16.522 39.219 19.415 1.00 12.74 103 ILE A C 1
ATOM 818 O O . ILE A 1 102 ? 15.978 40.073 18.690 1.00 11.75 103 ILE A O 1
ATOM 823 N N . GLN A 1 103 ? 17.718 39.374 19.971 1.00 12.62 104 GLN A N 1
ATOM 824 C CA . GLN A 1 103 ? 18.492 40.686 19.854 1.00 14.67 104 GLN A CA 1
ATOM 825 C C . GLN A 1 103 ? 18.803 40.930 18.372 1.00 16.20 104 GLN A C 1
ATOM 826 O O . GLN A 1 103 ? 18.630 42.032 17.848 1.00 15.30 104 GLN A O 1
ATOM 832 N N . GLU A 1 104 ? 19.204 39.869 17.663 1.00 12.95 105 GLU A N 1
ATOM 833 C CA . GLU A 1 104 ? 19.537 40.064 16.217 1.00 12.51 105 GLU A CA 1
ATOM 834 C C . GLU A 1 104 ? 18.320 40.493 15.425 1.00 12.96 105 GLU A C 1
ATOM 835 O O . GLU A 1 104 ? 18.429 41.446 14.597 1.00 13.32 105 GLU A O 1
ATOM 841 N N . TYR A 1 105 ? 17.184 39.786 15.603 1.00 11.63 106 TYR A N 1
ATOM 842 C CA . TYR A 1 105 ? 16.057 39.971 14.688 1.00 10.67 106 TYR A CA 1
ATOM 843 C C . TYR A 1 105 ? 15.453 41.347 15.022 1.00 12.59 106 TYR A C 1
ATOM 844 O O . TYR A 1 105 ? 15.036 42.079 14.101 1.00 14.14 106 TYR A O 1
ATOM 853 N N . LEU A 1 106 ? 15.482 41.722 16.286 1.00 11.80 107 LEU A N 1
ATOM 854 C CA . LEU A 1 106 ? 14.691 42.978 16.647 1.00 12.66 107 LEU A CA 1
ATOM 855 C C . LEU A 1 106 ? 15.622 44.201 16.670 1.00 14.28 107 LEU A C 1
ATOM 856 O O . LEU A 1 106 ? 15.135 45.378 16.764 1.00 15.42 107 LEU A O 1
ATOM 861 N N . GLY A 1 107 ? 16.923 43.960 16.652 1.00 13.83 108 GLY A N 1
ATOM 862 C CA . GLY A 1 107 ? 17.915 45.065 16.830 1.00 15.27 108 GLY A CA 1
ATOM 863 C C . GLY A 1 107 ? 17.649 45.902 18.082 1.00 16.25 108 GLY A C 1
ATOM 864 O O . GLY A 1 107 ? 17.368 45.389 19.211 1.00 15.02 108 GLY A O 1
ATOM 865 N N . GLN A 1 108 ? 17.730 47.241 17.913 1.00 16.76 109 GLN A N 1
ATOM 866 C CA . GLN A 1 108 ? 17.563 48.076 19.122 1.00 17.63 109 GLN A CA 1
ATOM 867 C C . GLN A 1 108 ? 16.127 48.107 19.637 1.00 18.06 109 GLN A C 1
ATO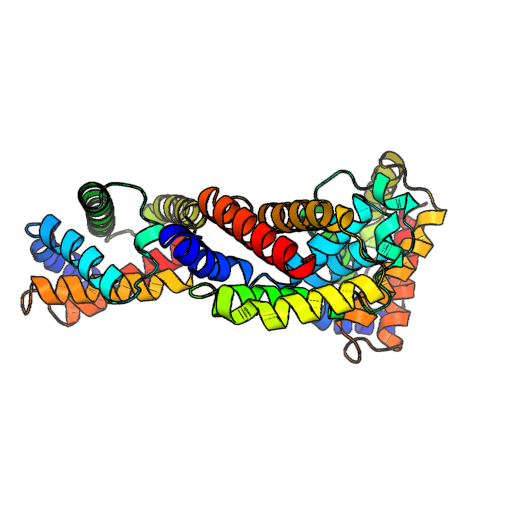M 868 O O . GLN A 1 108 ? 15.870 48.637 20.730 1.00 18.79 109 GLN A O 1
ATOM 874 N N . GLY A 1 109 ? 15.208 47.488 18.891 1.00 16.45 110 GLY A N 1
ATOM 875 C CA . GLY A 1 109 ? 13.855 47.300 19.424 1.00 16.47 110 GLY A CA 1
ATOM 876 C C . GLY A 1 109 ? 13.741 46.304 20.568 1.00 17.94 110 GLY A C 1
ATOM 877 O O . GLY A 1 109 ? 12.756 46.332 21.285 1.00 17.66 110 GLY A O 1
ATOM 878 N N . PHE A 1 110 ? 14.811 45.541 20.805 1.00 16.93 111 PHE A N 1
ATOM 879 C CA . PHE A 1 110 ? 14.935 44.734 22.032 1.00 15.28 111 PHE A CA 1
ATOM 880 C C . PHE A 1 110 ? 15.837 45.496 22.964 1.00 16.40 111 PHE A C 1
ATOM 881 O O . PHE A 1 110 ? 17.114 45.519 22.857 1.00 16.90 111 PHE A O 1
ATOM 889 N N . THR A 1 111 ? 15.194 46.116 23.972 1.00 13.73 112 THR A N 1
ATOM 890 C CA . THR A 1 111 ? 15.991 46.999 24.854 1.00 16.76 112 THR A CA 1
ATOM 891 C C . THR A 1 111 ? 16.938 46.272 25.821 1.00 17.65 112 THR A C 1
ATOM 892 O O . THR A 1 111 ? 16.749 45.077 26.136 1.00 15.90 112 THR A O 1
ATOM 896 N N . GLU A 1 112 ? 17.969 46.952 26.303 1.00 16.94 113 GLU A N 1
ATOM 897 C CA . GLU A 1 112 ? 18.863 46.339 27.247 1.00 18.43 113 GLU A CA 1
ATOM 898 C C . GLU A 1 112 ? 18.108 45.849 28.479 1.00 18.47 113 GLU A C 1
ATOM 899 O O . GLU A 1 112 ? 18.394 44.730 29.011 1.00 18.64 113 GLU A O 1
ATOM 905 N N . GLU A 1 113 ? 17.113 46.647 28.896 1.00 17.60 114 GLU A N 1
ATOM 906 C CA . GLU A 1 113 ? 16.350 46.266 30.053 1.00 16.49 114 GLU A CA 1
ATOM 907 C C . GLU A 1 113 ? 15.479 45.015 29.827 1.00 15.25 114 GLU A C 1
ATOM 908 O O . GLU A 1 113 ? 15.432 44.135 30.704 1.00 16.07 114 GLU A O 1
ATOM 914 N N . ALA A 1 114 ? 14.847 44.945 28.672 1.00 15.41 115 ALA A N 1
ATOM 915 C CA . ALA A 1 114 ? 14.061 43.755 28.364 1.00 14.39 115 ALA A CA 1
ATOM 916 C C . ALA A 1 114 ? 14.962 42.533 28.233 1.00 16.20 115 ALA A C 1
ATOM 917 O O . ALA A 1 114 ? 14.560 41.432 28.655 1.00 14.62 115 ALA A O 1
ATOM 919 N N . LYS A 1 115 ? 16.137 42.707 27.649 1.00 15.85 116 LYS A N 1
ATOM 920 C CA . LYS A 1 115 ? 17.061 41.5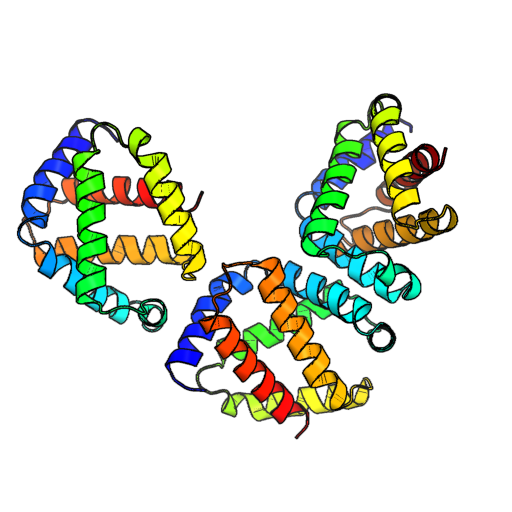57 27.475 1.00 16.16 116 LYS A CA 1
ATOM 921 C C . LYS A 1 115 ? 17.501 41.035 28.799 1.00 16.77 116 LYS A C 1
ATOM 922 O O . LYS A 1 115 ? 17.534 39.785 29.008 1.00 16.45 116 LYS A O 1
ATOM 928 N N . ALA A 1 116 ? 17.819 41.916 29.745 1.00 16.75 117 ALA A N 1
ATOM 929 C CA . ALA A 1 116 ? 18.179 41.465 31.080 1.00 16.61 117 ALA A CA 1
ATOM 930 C C . ALA A 1 116 ? 17.027 40.638 31.770 1.00 15.10 117 ALA A C 1
ATOM 931 O O . ALA A 1 116 ? 17.286 39.620 32.453 1.00 15.03 117 ALA A O 1
ATOM 933 N N . ALA A 1 117 ? 15.813 41.137 31.605 1.00 12.98 118 ALA A N 1
ATOM 934 C CA . ALA A 1 117 ? 14.646 40.441 32.235 1.00 14.31 118 ALA A CA 1
ATOM 935 C C . ALA A 1 117 ? 14.490 39.055 31.552 1.00 13.79 118 ALA A C 1
ATOM 936 O O . ALA A 1 117 ? 14.282 38.069 32.248 1.00 15.26 118 ALA A O 1
ATOM 938 N N . TRP A 1 118 ? 14.612 38.990 30.231 1.00 13.04 119 TRP A N 1
ATOM 939 C CA . TRP A 1 118 ? 14.410 37.664 29.526 1.00 13.32 119 TRP A CA 1
ATOM 940 C C . TRP A 1 118 ? 15.563 36.699 29.873 1.00 14.94 119 TRP A C 1
ATOM 941 O O . TRP A 1 118 ? 15.343 35.489 29.966 1.00 14.39 119 TRP A O 1
ATOM 952 N N . THR A 1 119 ? 16.726 37.250 30.127 1.00 14.22 120 THR A N 1
ATOM 953 C CA . THR A 1 119 ? 17.901 36.442 30.530 1.00 16.03 120 THR A CA 1
ATOM 954 C C . THR A 1 119 ? 17.581 35.754 31.851 1.00 18.39 120 THR A C 1
ATOM 955 O O . THR A 1 119 ? 17.797 34.528 32.027 1.00 18.71 120 THR A O 1
ATOM 959 N N . LYS A 1 120 ? 16.976 36.508 32.765 1.00 16.54 121 LYS A N 1
ATOM 960 C CA . LYS A 1 120 ? 16.574 35.987 34.071 1.00 18.62 121 LYS A CA 1
ATOM 961 C C . LYS A 1 120 ? 15.470 34.977 34.009 1.00 16.73 121 LYS A C 1
ATOM 962 O O . LYS A 1 120 ? 15.568 33.896 34.687 1.00 18.50 121 LYS A O 1
ATOM 968 N N . VAL A 1 121 ? 14.467 35.244 33.152 1.00 16.15 122 VAL A N 1
ATOM 969 C CA . VAL A 1 121 ? 13.325 34.317 32.976 1.00 13.85 122 VAL A CA 1
ATOM 970 C C . VAL A 1 121 ? 13.865 32.998 32.357 1.00 14.94 122 VAL A C 1
ATOM 971 O O . VAL A 1 121 ? 13.487 31.946 32.811 1.00 16.90 122 VAL A O 1
ATOM 975 N N . TYR A 1 122 ? 14.757 33.111 31.372 1.00 15.03 123 TYR A N 1
ATOM 976 C CA . TYR A 1 122 ? 15.283 31.845 30.761 1.00 14.29 123 TYR A CA 1
ATOM 977 C C . TYR A 1 122 ? 16.019 31.032 31.822 1.00 15.60 123 TYR A C 1
ATOM 978 O O . TYR A 1 122 ? 15.820 29.797 31.951 1.00 16.87 123 TYR A O 1
ATOM 987 N N . GLY A 1 123 ? 16.829 31.697 32.629 1.00 17.06 124 GLY A N 1
ATOM 988 C CA . GLY A 1 123 ? 17.552 31.044 33.721 1.00 17.14 124 GLY A CA 1
ATOM 989 C C . GLY A 1 123 ? 16.602 30.351 34.663 1.00 18.57 124 GLY A C 1
ATOM 990 O O . GLY A 1 123 ? 16.840 29.197 35.062 1.00 17.90 124 GLY A O 1
ATOM 991 N N . ILE A 1 124 ? 15.523 31.022 35.067 1.00 17.77 125 ILE A N 1
ATOM 992 C CA . ILE A 1 124 ? 14.522 30.354 35.921 1.00 19.12 125 ILE A CA 1
ATOM 993 C C . ILE A 1 124 ? 13.888 29.100 35.333 1.00 18.32 125 ILE A C 1
ATOM 994 O O . ILE A 1 124 ? 13.890 27.995 36.016 1.00 20.09 125 ILE A O 1
ATOM 999 N N . ALA A 1 125 ? 13.447 29.186 34.060 1.00 16.59 126 ALA A N 1
ATOM 1000 C CA . ALA A 1 125 ? 12.862 28.080 33.376 1.00 16.38 126 ALA A CA 1
ATOM 1001 C C . ALA A 1 125 ? 13.881 26.903 33.291 1.00 15.91 126 ALA A C 1
ATOM 1002 O O . ALA A 1 125 ? 13.484 25.751 33.542 1.00 16.03 126 ALA A O 1
ATOM 1004 N N . ALA A 1 126 ? 15.135 27.213 32.960 1.00 15.86 127 ALA A N 1
ATOM 1005 C CA . ALA A 1 126 ? 16.195 26.170 32.768 1.00 16.59 127 ALA A CA 1
ATOM 1006 C C . ALA A 1 126 ? 16.460 25.526 34.116 1.00 18.87 127 ALA A C 1
ATOM 1007 O O . ALA A 1 126 ? 16.558 24.275 34.199 1.00 20.80 127 ALA A O 1
ATOM 1009 N N . GLN A 1 127 ? 16.431 26.320 35.186 1.00 17.75 128 GLN A N 1
ATOM 1010 C CA . GLN A 1 127 ? 16.632 25.758 36.530 1.00 22.02 128 GLN A CA 1
ATOM 1011 C C . GLN A 1 127 ? 15.514 24.786 36.899 1.00 21.43 128 GLN A C 1
ATOM 1012 O O . GLN A 1 127 ? 15.802 23.666 37.423 1.00 22.32 128 GLN A O 1
ATOM 1018 N N . VAL A 1 128 ? 14.259 25.157 36.651 1.00 20.68 129 VAL A N 1
ATOM 1019 C CA . VAL A 1 128 ? 13.136 24.276 36.996 1.00 22.47 129 VAL A CA 1
ATOM 1020 C C . VAL A 1 128 ? 13.158 22.998 36.179 1.00 22.21 129 VAL A C 1
ATOM 1021 O O . VAL A 1 128 ? 12.893 21.875 36.680 1.00 23.11 129 VAL A O 1
ATOM 1025 N N . MET A 1 129 ? 13.503 23.138 34.904 1.00 20.27 130 MET A N 1
ATOM 1026 C CA . MET A 1 129 ? 13.492 22.000 33.991 1.00 20.93 130 MET A CA 1
ATOM 1027 C C . MET A 1 129 ? 14.564 20.984 34.345 1.00 20.79 130 MET A C 1
ATOM 1028 O O . MET A 1 129 ? 14.371 19.794 34.085 1.00 23.87 130 MET A O 1
ATOM 1033 N N . THR A 1 130 ? 15.628 21.435 34.985 1.00 21.44 131 THR A N 1
ATOM 1034 C CA . THR A 1 130 ? 16.800 20.522 35.251 1.00 22.68 131 THR A CA 1
ATOM 1035 C C . THR A 1 130 ? 16.896 20.129 36.712 1.00 26.43 131 THR A C 1
ATOM 1036 O O . THR A 1 130 ? 17.815 19.386 37.076 1.00 27.93 131 THR A O 1
ATOM 1040 N N . ALA A 1 131 ? 16.001 20.677 37.508 1.00 29.20 132 ALA A N 1
ATOM 1041 C CA . ALA A 1 131 ? 15.590 20.200 38.851 1.00 33.74 132 ALA A CA 1
ATOM 1042 C C . ALA A 1 131 ? 16.308 21.005 39.870 1.00 35.80 132 ALA A C 1
ATOM 1043 O O . ALA A 1 131 ? 17.509 21.219 39.687 1.00 41.25 132 ALA A O 1
ATOM 1045 N N . ILE B 1 1 ? 13.058 27.129 -20.208 0.91 52.13 2 ILE D N 1
ATOM 1046 C CA . ILE B 1 1 ? 11.813 27.055 -19.393 0.91 52.29 2 ILE D CA 1
ATOM 1047 C C . ILE B 1 1 ? 10.566 27.320 -20.262 0.91 51.42 2 ILE D C 1
ATOM 1048 O O . ILE B 1 1 ? 10.452 28.379 -20.886 0.91 51.02 2 ILE D O 1
ATOM 1053 N N . ASP B 1 2 ? 9.648 26.350 -20.311 1.00 51.30 3 ASP D N 1
ATOM 1054 C CA . ASP B 1 2 ? 8.415 26.504 -21.125 1.00 51.02 3 ASP D CA 1
ATOM 1055 C C . ASP B 1 2 ? 7.359 27.438 -20.490 1.00 50.69 3 ASP D C 1
ATOM 1056 O O . ASP B 1 2 ? 7.520 27.915 -19.368 1.00 50.07 3 ASP D O 1
ATOM 1061 N N . GLN B 1 3 ? 6.282 27.687 -21.228 1.00 49.50 4 GLN D N 1
ATOM 1062 C CA . GLN B 1 3 ? 5.267 28.666 -20.823 1.00 49.54 4 GLN D CA 1
ATOM 1063 C C . GLN B 1 3 ? 4.553 28.273 -19.521 1.00 47.23 4 GLN D C 1
ATOM 1064 O O . GLN B 1 3 ? 4.222 29.131 -18.708 1.00 47.50 4 GLN D O 1
ATOM 1070 N N . LYS B 1 4 ? 4.322 26.973 -19.358 1.00 45.43 5 LYS D N 1
ATOM 1071 C CA . LYS B 1 4 ? 3.538 26.447 -18.256 1.00 44.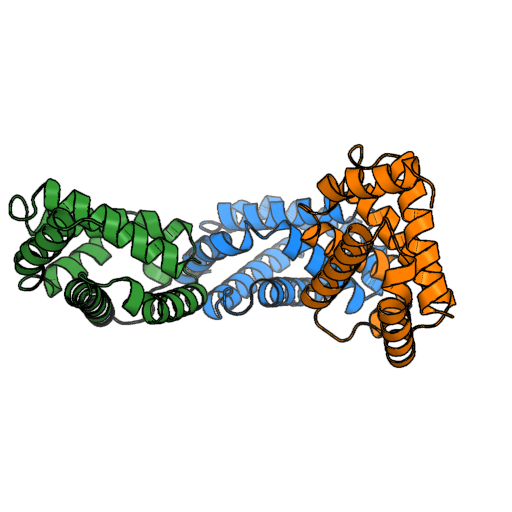21 5 LYS D CA 1
ATOM 1072 C C . LYS B 1 4 ? 4.410 26.524 -16.998 1.00 42.81 5 LYS D C 1
ATOM 1073 O O . LYS B 1 4 ? 3.972 27.008 -15.965 1.00 41.58 5 LYS D O 1
ATOM 1079 N N . GLU B 1 5 ? 5.647 26.047 -17.116 1.00 41.01 6 GLU D N 1
ATOM 1080 C CA . GLU B 1 5 ? 6.665 26.230 -16.049 1.00 39.39 6 GLU D CA 1
ATOM 1081 C C . GLU B 1 5 ? 6.834 27.698 -15.641 1.00 38.95 6 GLU D C 1
ATOM 1082 O O . GLU B 1 5 ? 6.865 27.991 -14.442 1.00 40.01 6 GLU D O 1
ATOM 1088 N N . LYS B 1 6 ? 6.980 28.620 -16.590 1.00 37.17 7 LYS D N 1
ATOM 1089 C CA . LYS B 1 6 ? 7.016 30.052 -16.240 1.00 36.59 7 LYS D CA 1
ATOM 1090 C C . LYS B 1 6 ? 5.805 30.446 -15.414 1.00 35.67 7 LYS D C 1
ATOM 1091 O O . LYS B 1 6 ? 5.956 31.104 -14.390 1.00 34.92 7 LYS D O 1
ATOM 1097 N N . GLU B 1 7 ? 4.599 30.070 -15.848 1.00 34.23 8 GLU D N 1
ATOM 1098 C CA . GLU B 1 7 ? 3.411 30.385 -15.045 1.00 33.79 8 GLU D CA 1
ATOM 1099 C C . GLU B 1 7 ? 3.452 29.785 -13.632 1.00 30.88 8 GLU D C 1
ATOM 1100 O O . GLU B 1 7 ? 3.015 30.429 -12.698 1.00 28.81 8 GLU D O 1
ATOM 1106 N N . LEU B 1 8 ? 3.898 28.530 -13.510 1.00 29.78 9 LEU D N 1
ATOM 1107 C CA . LEU B 1 8 ? 3.962 27.896 -12.201 1.00 29.14 9 LEU D CA 1
ATOM 1108 C C . LEU B 1 8 ? 4.923 28.652 -11.247 1.00 29.27 9 LEU D C 1
ATOM 1109 O O . LEU B 1 8 ? 4.610 28.833 -10.039 1.00 27.27 9 LEU D O 1
ATOM 1114 N N . ILE B 1 9 ? 6.094 29.070 -11.764 1.00 28.81 10 ILE D N 1
ATOM 1115 C CA . ILE B 1 9 ? 6.969 29.981 -11.005 1.00 28.21 10 ILE D CA 1
ATOM 1116 C C . ILE B 1 9 ? 6.235 31.230 -10.542 1.00 27.84 10 ILE D C 1
ATOM 1117 O O . ILE B 1 9 ? 6.291 31.591 -9.339 1.00 26.17 10 ILE D O 1
ATOM 1122 N N . LYS B 1 10 ? 5.506 31.901 -11.437 1.00 26.00 11 LYS D N 1
ATOM 1123 C CA . LYS B 1 10 ? 4.875 33.124 -11.075 1.00 27.13 11 LYS D CA 1
ATOM 1124 C C . LYS B 1 10 ? 3.731 32.887 -10.027 1.00 26.68 11 LYS D C 1
ATOM 1125 O O . LYS B 1 10 ? 3.547 33.702 -9.149 1.00 26.88 11 LYS D O 1
ATOM 1131 N N . GLU B 1 11 ? 2.993 31.790 -10.216 1.00 28.58 12 GLU D N 1
ATOM 1132 C CA . GLU B 1 11 ? 1.834 31.325 -9.382 1.00 29.31 12 GLU D CA 1
ATOM 1133 C C . GLU B 1 11 ? 2.316 31.005 -7.961 1.00 28.80 12 GLU D C 1
ATOM 1134 O O . GLU B 1 11 ? 1.754 31.474 -6.983 1.00 26.19 12 GLU D O 1
ATOM 1140 N N . SER B 1 12 ? 3.345 30.137 -7.885 1.00 27.55 13 SER D N 1
ATOM 1141 C CA . SER B 1 12 ? 3.887 29.726 -6.552 1.00 25.20 13 SER D CA 1
ATOM 1142 C C . SER B 1 12 ? 4.566 30.900 -5.849 1.00 24.72 13 SER D C 1
ATOM 1143 O O . SER B 1 12 ? 4.589 30.987 -4.618 1.00 20.72 13 SER D O 1
ATOM 1146 N N . TRP B 1 13 ? 5.133 31.865 -6.602 1.00 22.48 14 TRP D N 1
ATOM 1147 C CA . TRP B 1 13 ? 5.762 32.997 -5.923 1.00 22.68 14 TRP D CA 1
ATOM 1148 C C . TRP B 1 13 ? 4.739 33.845 -5.133 1.00 22.45 14 TRP D C 1
ATOM 1149 O O . TRP B 1 13 ? 5.038 34.436 -4.132 1.00 20.14 14 TRP D O 1
ATOM 1160 N N . LYS B 1 14 ? 3.466 33.864 -5.559 1.00 23.73 15 LYS D N 1
ATOM 1161 C CA . LYS B 1 14 ? 2.531 34.645 -4.766 1.00 22.67 15 LYS D CA 1
ATOM 1162 C C . LYS B 1 14 ? 2.240 34.000 -3.413 1.00 20.68 15 LYS D C 1
ATOM 1163 O O . LYS B 1 14 ? 1.745 34.704 -2.579 1.00 19.83 15 LYS D O 1
ATOM 1169 N N . ARG B 1 15 ? 2.542 32.728 -3.251 1.00 22.81 16 ARG D N 1
ATOM 1170 C CA . ARG B 1 15 ? 2.403 31.976 -1.951 1.00 21.40 16 ARG D CA 1
ATOM 1171 C C . ARG B 1 15 ? 3.747 32.120 -1.133 1.00 21.84 16 ARG D C 1
ATOM 1172 O O . ARG B 1 15 ? 3.769 32.416 0.091 1.00 21.27 16 ARG D O 1
ATOM 1180 N N . ILE B 1 16 ? 4.843 31.980 -1.891 1.00 19.37 17 ILE D N 1
ATOM 1181 C CA . ILE B 1 16 ? 6.237 32.081 -1.232 1.00 18.53 17 ILE D CA 1
ATOM 1182 C C . ILE B 1 16 ? 6.462 33.464 -0.708 1.00 18.73 17 ILE D C 1
ATOM 1183 O O . ILE B 1 16 ? 6.920 33.668 0.446 1.00 19.51 17 ILE D O 1
ATOM 1188 N N . GLU B 1 17 ? 6.198 34.485 -1.533 1.00 20.16 18 GLU D N 1
ATOM 1189 C CA . GLU B 1 17 ? 6.568 35.842 -1.168 1.00 20.30 18 GLU D CA 1
ATOM 1190 C C . GLU B 1 17 ? 6.092 36.392 0.186 1.00 21.01 18 GLU D C 1
ATOM 1191 O O . GLU B 1 17 ? 6.865 36.912 1.003 1.00 22.55 18 GLU D O 1
ATOM 1197 N N . PRO B 1 18 ? 4.781 36.257 0.487 1.00 19.90 19 PRO D N 1
ATOM 1198 C CA . PRO B 1 18 ? 4.302 36.696 1.788 1.00 17.55 19 PRO D CA 1
ATOM 1199 C C . PRO B 1 18 ? 4.897 35.901 3.015 1.00 16.36 19 PRO D C 1
ATOM 1200 O O . PRO B 1 18 ? 4.846 36.431 4.122 1.00 19.59 19 PRO D O 1
ATOM 1204 N N . ASN B 1 19 ? 5.472 34.724 2.707 1.00 17.31 20 ASN D N 1
ATOM 1205 C CA . ASN B 1 19 ? 6.074 33.887 3.698 1.00 15.15 20 ASN D CA 1
ATOM 1206 C C . ASN B 1 19 ? 7.632 33.932 3.573 1.00 16.67 20 ASN D C 1
ATOM 1207 O O . ASN B 1 19 ? 8.251 32.983 4.067 1.00 15.96 20 ASN D O 1
ATOM 1212 N N . LYS B 1 20 ? 8.182 34.902 2.833 1.00 16.96 21 LYS D N 1
ATOM 1213 C CA . LYS B 1 20 ? 9.593 34.701 2.420 1.00 17.49 21 LYS D CA 1
ATOM 1214 C C . LYS B 1 20 ? 10.536 34.794 3.603 1.00 17.95 21 LYS D C 1
ATOM 1215 O O . LYS B 1 20 ? 11.520 34.036 3.555 1.00 19.96 21 LYS D O 1
ATOM 1221 N N . ASN B 1 21 ? 10.224 35.597 4.630 1.00 19.34 22 ASN D N 1
ATOM 1222 C CA . ASN B 1 21 ? 11.140 35.759 5.777 1.00 19.58 22 ASN D CA 1
ATOM 1223 C C . ASN B 1 21 ? 11.264 34.411 6.487 1.00 18.81 22 ASN D C 1
ATOM 1224 O O . ASN B 1 21 ? 12.372 33.953 6.863 1.00 18.35 22 ASN D O 1
ATOM 1229 N N . GLU B 1 22 ? 10.133 33.767 6.721 1.00 17.43 23 GLU D N 1
ATOM 1230 C CA . GLU B 1 22 ? 10.160 32.514 7.416 1.00 14.98 23 GLU D CA 1
ATOM 1231 C C . GLU B 1 22 ? 10.791 31.385 6.575 1.00 14.60 23 GLU D C 1
ATOM 1232 O O . GLU B 1 22 ? 11.534 30.523 7.101 1.00 13.68 23 GLU D O 1
ATOM 1238 N N . ILE B 1 23 ? 10.422 31.300 5.295 1.00 13.15 24 ILE D N 1
ATOM 1239 C CA . ILE B 1 23 ? 10.971 30.259 4.409 1.00 12.30 24 ILE D CA 1
ATOM 1240 C C . ILE B 1 23 ? 12.532 30.413 4.340 1.00 12.98 24 ILE D C 1
ATOM 1241 O O . ILE B 1 23 ? 13.196 29.418 4.381 1.00 13.11 24 ILE D O 1
ATOM 1246 N N . GLY B 1 24 ? 13.033 31.651 4.286 1.00 12.61 25 GLY D N 1
ATOM 1247 C CA . GLY B 1 24 ? 14.534 31.817 4.155 1.00 13.47 25 GLY D CA 1
ATOM 1248 C C . GLY B 1 24 ? 15.183 31.400 5.454 1.00 13.59 25 GLY D C 1
ATOM 1249 O O . GLY B 1 24 ? 16.163 30.625 5.423 1.00 12.43 25 GLY D O 1
ATOM 1250 N N . LEU B 1 25 ? 14.569 31.727 6.604 1.00 12.24 26 LEU D N 1
ATOM 1251 C CA . LEU B 1 25 ? 15.263 31.337 7.841 1.00 12.01 26 LEU D CA 1
ATOM 1252 C C . LEU B 1 25 ? 15.127 29.831 8.083 1.00 11.61 26 LEU D C 1
ATOM 1253 O O . LEU B 1 25 ? 16.068 29.214 8.613 1.00 11.48 26 LEU D O 1
ATOM 1258 N N . LEU B 1 26 ? 13.989 29.216 7.711 1.00 12.28 27 LEU D N 1
ATOM 1259 C CA . LEU B 1 26 ? 13.845 27.781 7.806 1.00 11.73 27 LEU D CA 1
ATOM 1260 C C . LEU B 1 26 ? 14.873 27.078 6.920 1.00 12.53 27 LEU D C 1
ATOM 1261 O O . LEU B 1 26 ? 15.473 26.050 7.355 1.00 12.38 27 LEU D O 1
ATOM 1266 N N . PHE B 1 27 ? 15.143 27.629 5.730 1.00 10.96 28 PHE D N 1
ATOM 1267 C CA . PHE B 1 27 ? 16.167 27.092 4.840 1.00 13.07 28 PHE D CA 1
ATOM 1268 C C . PHE B 1 27 ? 17.514 27.031 5.548 1.00 12.81 28 PHE D C 1
ATOM 1269 O O . PHE B 1 27 ? 18.192 25.993 5.486 1.00 12.27 28 PHE D O 1
ATOM 1277 N N . TYR B 1 28 ? 17.913 28.109 6.213 1.00 12.11 29 TYR D N 1
ATOM 1278 C CA . TYR B 1 28 ? 19.262 28.009 6.937 1.00 14.59 29 TYR D CA 1
ATOM 1279 C C . TYR B 1 28 ? 19.283 26.941 8.026 1.00 14.22 29 TYR D C 1
ATOM 1280 O O . TYR B 1 28 ? 20.257 26.225 8.216 1.00 13.35 29 TYR D O 1
ATOM 1289 N N . ALA B 1 29 ? 18.185 26.859 8.833 1.00 12.28 30 ALA D N 1
ATOM 1290 C CA . ALA B 1 29 ? 18.160 25.846 9.862 1.00 13.32 30 ALA D CA 1
ATOM 1291 C C . ALA B 1 29 ? 18.261 24.482 9.254 1.00 12.30 30 ALA D C 1
ATOM 1292 O O . ALA B 1 29 ? 19.023 23.588 9.702 1.00 14.47 30 ALA D O 1
ATOM 1294 N N . ASN B 1 30 ? 17.472 24.247 8.198 1.00 11.97 31 ASN D N 1
ATOM 1295 C CA . ASN B 1 30 ? 17.503 22.944 7.557 1.00 12.64 31 ASN D CA 1
ATOM 1296 C C . ASN B 1 30 ? 18.881 22.651 6.909 1.00 14.17 31 ASN D C 1
ATOM 1297 O O . ASN B 1 30 ? 19.348 21.468 6.980 1.00 15.53 31 ASN D O 1
ATOM 1302 N N . LEU B 1 31 ? 19.472 23.655 6.306 1.00 14.31 32 LEU D N 1
ATOM 1303 C CA . LEU B 1 31 ? 20.798 23.472 5.626 1.00 14.15 32 LEU D CA 1
ATOM 1304 C C . LEU B 1 31 ? 21.858 23.116 6.639 1.00 15.47 32 LEU D C 1
ATOM 1305 O O . LEU B 1 31 ? 22.708 22.206 6.412 1.00 16.26 32 LEU D O 1
ATOM 1310 N N . PHE B 1 32 ? 21.807 23.805 7.772 1.00 12.86 33 PHE D N 1
ATOM 1311 C CA . PHE B 1 32 ? 22.832 23.622 8.769 1.00 14.33 33 PHE D CA 1
ATOM 1312 C C . PHE B 1 32 ? 22.664 22.323 9.523 1.00 15.85 33 PHE D C 1
ATOM 1313 O O . PHE B 1 32 ? 23.653 21.828 10.065 1.00 18.72 33 PHE D O 1
ATOM 1321 N N . LYS B 1 33 ? 21.416 21.805 9.616 1.00 16.39 34 LYS D N 1
ATOM 1322 C CA . LYS B 1 33 ? 21.206 20.427 10.086 1.00 17.48 34 LYS D CA 1
ATOM 1323 C C . LYS B 1 33 ? 21.606 19.356 9.061 1.00 19.25 34 LYS D C 1
ATOM 1324 O O . LYS B 1 33 ? 22.273 18.386 9.446 1.00 20.45 34 LYS D O 1
ATOM 1330 N N . GLU B 1 34 ? 21.293 19.569 7.786 1.00 18.95 35 GLU D N 1
ATOM 1331 C CA . GLU B 1 34 ? 21.553 18.524 6.748 1.00 20.84 35 GLU D CA 1
ATOM 1332 C C . GLU B 1 34 ? 23.003 18.449 6.389 1.00 21.21 35 GLU D C 1
ATOM 1333 O O . GLU B 1 34 ? 23.551 17.343 6.172 1.00 21.67 35 GLU D O 1
ATOM 1339 N N . GLU B 1 35 ? 23.670 19.608 6.409 1.00 19.61 36 GLU D N 1
ATOM 1340 C CA . GLU B 1 35 ? 25.056 19.743 5.984 1.00 22.18 36 GLU D CA 1
ATOM 1341 C C . GLU B 1 35 ? 25.845 20.548 7.006 1.00 21.22 36 GLU D C 1
ATOM 1342 O O . GLU B 1 35 ? 26.204 21.719 6.752 1.00 23.35 36 GLU D O 1
ATOM 1348 N N . PRO B 1 36 ? 26.134 19.942 8.160 1.00 22.54 37 PRO D N 1
ATOM 1349 C CA . PRO B 1 36 ? 26.756 20.714 9.238 1.00 24.36 37 PRO D CA 1
ATOM 1350 C C . PRO B 1 36 ? 28.075 21.412 8.833 1.00 25.99 37 PRO D C 1
ATOM 1351 O O . PRO B 1 36 ? 28.354 22.508 9.333 1.00 28.59 37 PRO D O 1
ATOM 1355 N N . THR B 1 37 ? 28.811 20.828 7.904 1.00 26.71 38 THR D N 1
ATOM 1356 C CA . THR B 1 37 ? 30.098 21.413 7.431 1.00 28.93 38 THR D CA 1
ATOM 1357 C C . THR B 1 37 ? 29.983 22.777 6.764 1.00 27.36 38 THR D C 1
ATOM 1358 O O . THR B 1 37 ? 30.945 23.578 6.845 1.00 29.28 38 THR D O 1
ATOM 1362 N N . VAL B 1 38 ? 28.810 23.113 6.195 1.00 24.04 39 VAL D N 1
ATOM 1363 C CA . VAL B 1 38 ? 28.746 24.342 5.394 1.00 19.56 39 VAL D CA 1
ATOM 1364 C C . VAL B 1 38 ? 28.468 25.575 6.221 1.00 17.52 39 VAL D C 1
ATOM 1365 O O . VAL B 1 38 ? 28.579 26.649 5.696 1.00 17.22 39 VAL D O 1
ATOM 1369 N N . SER B 1 39 ? 28.011 25.443 7.477 1.00 16.66 40 SER D N 1
ATOM 1370 C CA . SER B 1 39 ? 27.680 26.623 8.255 1.00 17.53 40 SER D CA 1
ATOM 1371 C C . SER B 1 39 ? 28.864 27.543 8.531 1.00 15.85 40 SER D C 1
ATOM 1372 O O . SER B 1 39 ? 28.718 28.764 8.727 1.00 16.36 40 SER D O 1
ATOM 1375 N N . VAL B 1 40 ? 30.083 26.943 8.475 1.00 16.88 41 VAL D N 1
ATOM 1376 C CA . VAL B 1 40 ? 31.250 27.765 8.662 1.00 18.48 41 VAL D CA 1
ATOM 1377 C C . VAL B 1 40 ? 31.481 28.814 7.574 1.00 16.91 41 VAL D C 1
ATOM 1378 O O . VAL B 1 40 ? 32.213 29.772 7.828 1.00 17.30 41 VAL D O 1
ATOM 1382 N N . LEU B 1 41 ? 30.846 28.650 6.384 1.00 16.68 42 LEU D N 1
ATOM 1383 C CA . LEU B 1 41 ? 30.946 29.597 5.285 1.00 16.95 42 LEU D CA 1
ATOM 1384 C C . LEU B 1 41 ? 30.129 30.866 5.550 1.00 17.30 42 LEU D C 1
ATOM 1385 O O . LEU B 1 41 ? 30.393 31.927 4.972 1.00 15.81 42 LEU D O 1
ATOM 1390 N N . PHE B 1 42 ? 29.082 30.734 6.360 1.00 17.63 43 PHE D N 1
ATOM 1391 C CA . PHE B 1 42 ? 28.136 31.849 6.592 1.00 19.16 43 PHE D CA 1
ATOM 1392 C C . PHE B 1 42 ? 28.559 32.662 7.780 1.00 18.68 43 PHE D C 1
ATOM 1393 O O . PHE B 1 42 ? 28.255 32.302 8.986 1.00 21.63 43 PHE D O 1
ATOM 1401 N N . GLN B 1 43 ? 29.199 33.765 7.447 1.00 19.71 44 GLN D N 1
ATOM 1402 C CA . GLN B 1 43 ? 29.878 34.590 8.441 1.00 19.62 44 GLN D CA 1
ATOM 1403 C C . GLN B 1 43 ? 29.193 35.900 8.758 1.00 20.40 44 GLN D C 1
ATOM 1404 O O . GLN B 1 43 ? 29.679 36.643 9.628 1.00 21.57 44 GLN D O 1
ATOM 1410 N N . ASN B 1 44 ? 28.114 36.191 8.051 1.00 16.30 45 ASN D N 1
ATOM 1411 C CA . ASN B 1 44 ? 27.345 37.393 8.379 1.00 16.60 45 ASN D CA 1
ATOM 1412 C C . ASN B 1 44 ? 26.060 36.989 9.147 1.00 15.61 45 ASN D C 1
ATOM 1413 O O . ASN B 1 44 ? 25.716 35.772 9.227 1.00 14.90 45 ASN D O 1
ATOM 1418 N N . PRO B 1 45 ? 25.323 37.952 9.696 1.00 15.03 46 PRO D N 1
ATOM 1419 C CA . PRO B 1 45 ? 24.087 37.544 10.435 1.00 13.17 46 PRO D CA 1
ATOM 1420 C C . PRO B 1 45 ? 23.125 36.806 9.525 1.00 14.50 46 PRO D C 1
ATOM 1421 O O . PRO B 1 45 ? 22.857 37.216 8.362 1.00 13.53 46 PRO D O 1
ATOM 1425 N N . ILE B 1 46 ? 22.525 35.724 10.049 1.00 11.82 47 ILE D N 1
ATOM 1426 C CA . ILE B 1 46 ? 21.724 34.923 9.150 1.00 12.23 47 ILE D CA 1
ATOM 1427 C C . ILE B 1 46 ? 20.435 35.674 8.811 1.00 12.73 47 ILE D C 1
ATOM 1428 O O . ILE B 1 46 ? 19.905 35.461 7.723 1.00 12.33 47 ILE D O 1
ATOM 1433 N N . SER B 1 47 ? 19.941 36.529 9.700 1.00 12.61 48 SER D N 1
ATOM 1434 C CA . SER B 1 47 ? 18.693 37.333 9.377 1.00 13.60 48 SER D CA 1
ATOM 1435 C C . SER B 1 47 ? 18.944 38.175 8.122 1.00 15.15 48 SER D C 1
ATOM 1436 O O . SER B 1 47 ? 18.101 38.227 7.232 1.00 16.70 48 SER D O 1
ATOM 1439 N N . SER B 1 48 ? 20.137 38.721 8.028 1.00 15.28 49 SER D N 1
ATOM 1440 C CA . SER B 1 48 ? 20.415 39.548 6.829 1.00 15.63 49 SER D CA 1
ATOM 1441 C C . SER B 1 48 ? 20.705 38.717 5.628 1.00 14.59 49 SER D C 1
ATOM 1442 O O . SER B 1 48 ? 20.256 39.022 4.511 1.00 16.37 49 SER D O 1
ATOM 1445 N N . GLN B 1 49 ? 21.388 37.577 5.798 1.00 14.71 50 GLN D N 1
ATOM 1446 C CA . GLN B 1 49 ? 21.626 36.645 4.705 0.60 12.06 50 GLN D CA 1
ATOM 1447 C C . GLN B 1 49 ? 20.315 36.185 4.048 1.00 14.37 50 GLN D C 1
AT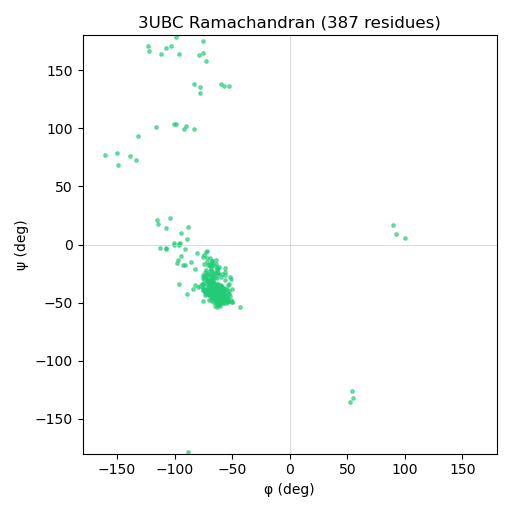OM 1448 O O . GLN B 1 49 ? 20.173 36.124 2.793 1.00 15.96 50 GLN D O 1
ATOM 1454 N N . SER B 1 50 ? 19.341 35.786 4.892 1.00 13.90 51 SER D N 1
ATOM 1455 C CA . SER B 1 50 ? 18.048 35.291 4.389 1.00 13.91 51 SER D CA 1
ATOM 1456 C C . SER B 1 50 ? 17.329 36.390 3.532 1.00 16.19 51 SER D C 1
ATOM 1457 O O . SER B 1 50 ? 16.762 36.064 2.491 1.00 16.98 51 SER D O 1
ATOM 1460 N N . ARG B 1 51 ? 17.405 37.630 3.993 1.00 16.53 52 ARG D N 1
ATOM 1461 C CA . ARG B 1 51 ? 16.841 38.728 3.233 1.00 17.27 52 ARG D CA 1
ATOM 1462 C C . ARG B 1 51 ? 17.489 38.836 1.878 1.00 17.43 52 ARG D C 1
ATOM 1463 O O . ARG B 1 51 ? 16.808 39.060 0.858 1.00 20.89 52 ARG D O 1
ATOM 1471 N N . LYS B 1 52 ? 18.814 38.702 1.841 1.00 16.64 53 LYS D N 1
ATOM 1472 C CA . LYS B 1 52 ? 19.497 38.741 0.539 1.00 15.97 53 LYS D CA 1
ATOM 1473 C C . LYS B 1 52 ? 19.141 37.605 -0.385 1.00 15.35 53 LYS D C 1
ATOM 1474 O O . LYS B 1 52 ? 18.934 37.851 -1.638 1.00 17.75 53 LYS D O 1
ATOM 1480 N N . LEU B 1 53 ? 19.026 36.356 0.101 1.00 14.77 54 LEU D N 1
ATOM 1481 C CA . LEU B 1 53 ? 18.696 35.275 -0.726 1.00 14.86 54 LEU D CA 1
ATOM 1482 C C . LEU B 1 53 ? 17.276 35.475 -1.283 1.00 16.62 54 LEU D C 1
ATOM 1483 O O . LEU B 1 53 ? 17.072 35.278 -2.513 1.00 18.24 54 LEU D O 1
ATOM 1488 N N . MET B 1 54 ? 16.372 35.865 -0.399 1.00 16.94 55 MET D N 1
ATOM 1489 C CA . MET B 1 54 ? 14.944 35.878 -0.846 1.00 19.07 55 MET D CA 1
ATOM 1490 C C . MET B 1 54 ? 14.777 37.028 -1.867 1.00 21.33 55 MET D C 1
ATOM 1491 O O . MET B 1 54 ? 13.945 36.926 -2.833 1.00 20.76 55 MET D O 1
ATOM 1496 N N . GLN B 1 55 ? 15.548 38.099 -1.697 1.00 20.72 56 GLN D N 1
ATOM 1497 C CA . GLN B 1 55 ? 15.532 39.212 -2.678 1.00 23.18 56 GLN D CA 1
ATOM 1498 C C . GLN B 1 55 ? 15.939 38.705 -4.090 1.00 23.71 56 GLN D C 1
ATOM 1499 O O . GLN B 1 55 ? 15.324 39.098 -5.121 1.00 22.49 56 GLN D O 1
ATOM 1505 N N . VAL B 1 56 ? 16.982 37.886 -4.182 1.00 23.98 57 VAL D N 1
ATOM 1506 C CA . VAL B 1 56 ? 17.416 37.391 -5.495 1.00 23.84 57 VAL D CA 1
ATOM 1507 C C . VAL B 1 56 ? 16.402 36.428 -6.095 1.00 23.64 57 VAL D C 1
ATOM 1508 O O . VAL B 1 56 ? 16.147 36.431 -7.297 1.00 24.05 57 VAL D O 1
ATOM 1512 N N . LEU B 1 57 ? 15.779 35.596 -5.266 1.00 22.28 58 LEU D N 1
ATOM 1513 C CA . LEU B 1 57 ? 14.776 34.689 -5.764 1.00 21.54 58 LEU D CA 1
ATOM 1514 C C . LEU B 1 57 ? 13.661 35.536 -6.382 1.00 21.95 58 LEU D C 1
ATOM 1515 O O . LEU B 1 57 ? 13.103 35.103 -7.432 1.00 22.76 58 LEU D O 1
ATOM 1520 N N . GLY B 1 58 ? 13.378 36.697 -5.778 1.00 20.09 59 GLY D N 1
ATOM 1521 C CA . GLY B 1 58 ? 12.303 37.628 -6.279 1.00 23.63 59 GLY D CA 1
ATOM 1522 C C . GLY B 1 58 ? 12.721 38.135 -7.652 1.00 25.73 59 GLY D C 1
ATOM 1523 O O . GLY B 1 58 ? 11.935 38.207 -8.620 1.00 24.60 59 GLY D O 1
ATOM 1524 N N . ILE B 1 59 ? 14.006 38.460 -7.742 1.00 24.38 60 ILE D N 1
ATOM 1525 C CA . ILE B 1 59 ? 14.558 38.909 -9.033 1.00 24.30 60 ILE D CA 1
ATOM 1526 C C . ILE B 1 59 ? 14.491 37.845 -10.124 1.00 24.25 60 ILE D C 1
ATOM 1527 O O . ILE B 1 59 ? 14.175 38.190 -11.352 1.00 26.22 60 ILE D O 1
ATOM 1532 N N . LEU B 1 60 ? 14.736 36.573 -9.797 1.00 22.68 61 LEU D N 1
ATOM 1533 C CA . LEU B 1 60 ? 14.565 35.484 -10.739 1.00 21.35 61 LEU D CA 1
ATOM 1534 C C . LEU B 1 60 ? 13.099 35.383 -11.188 1.00 25.35 61 LEU D C 1
ATOM 1535 O O . LEU B 1 60 ? 12.810 35.075 -12.354 1.00 24.22 61 LEU D O 1
ATOM 1540 N N . VAL B 1 61 ? 12.189 35.627 -10.247 1.00 24.03 62 VAL D N 1
ATOM 1541 C CA . VAL B 1 61 ? 10.768 35.587 -10.649 1.00 25.54 62 VAL D CA 1
ATOM 1542 C C . VAL B 1 61 ? 10.425 36.770 -11.531 1.00 26.41 62 VAL D C 1
ATOM 1543 O O . VAL B 1 61 ? 9.760 36.599 -12.575 1.00 27.89 62 VAL D O 1
ATOM 1547 N N . GLN B 1 62 ? 10.823 37.964 -11.114 1.00 26.81 63 GLN D N 1
ATOM 1548 C CA . GLN B 1 62 ? 10.587 39.159 -11.906 1.00 29.35 63 GLN D CA 1
ATOM 1549 C C . GLN B 1 62 ? 11.128 39.009 -13.344 1.00 30.47 63 GLN D C 1
ATOM 1550 O O . GLN B 1 62 ? 10.445 39.447 -14.300 1.00 30.56 63 GLN D O 1
ATOM 1556 N N . GLY B 1 63 ? 12.240 38.303 -13.526 1.00 29.26 64 GLY D N 1
ATOM 1557 C CA . GLY B 1 63 ? 12.832 38.117 -14.879 1.00 29.65 64 GLY D CA 1
ATOM 1558 C C . GLY B 1 63 ? 12.633 36.764 -15.547 1.00 30.11 64 GLY D C 1
ATOM 1559 O O . GLY B 1 63 ? 13.379 36.371 -16.489 1.00 31.00 64 GLY D O 1
ATOM 1560 N N . ILE B 1 64 ? 11.595 36.041 -15.119 1.00 29.59 65 ILE D N 1
ATOM 1561 C CA . ILE B 1 64 ? 11.390 34.660 -15.508 1.00 29.42 65 ILE D CA 1
ATOM 1562 C C . ILE B 1 64 ? 11.032 34.529 -17.022 1.00 30.46 65 ILE D C 1
ATOM 1563 O O . ILE B 1 64 ? 11.207 33.472 -17.632 1.00 30.33 65 ILE D O 1
ATOM 1568 N N . ASP B 1 65 ? 10.535 35.611 -17.581 1.00 32.98 66 ASP D N 1
ATOM 1569 C CA . ASP B 1 65 ? 10.210 35.555 -19.025 1.00 34.97 66 ASP D CA 1
ATOM 1570 C C . ASP B 1 65 ? 11.424 35.749 -19.878 1.00 35.88 66 ASP D C 1
ATOM 1571 O O . ASP B 1 65 ? 11.351 35.598 -21.118 1.00 36.66 66 ASP D O 1
ATOM 1576 N N . ASN B 1 66 ? 12.553 36.083 -19.251 1.00 34.67 67 ASN D N 1
ATOM 1577 C CA . ASN B 1 66 ? 13.784 36.310 -19.988 1.00 35.42 67 ASN D CA 1
ATOM 1578 C C . ASN B 1 66 ? 14.946 36.179 -19.018 1.00 33.27 67 ASN D C 1
ATOM 1579 O O . ASN B 1 66 ? 15.512 37.191 -18.582 1.00 32.69 67 ASN D O 1
ATOM 1584 N N . LEU B 1 67 ? 15.257 34.933 -18.716 1.00 34.56 68 LEU D N 1
ATOM 1585 C CA . LEU B 1 67 ? 16.327 34.614 -17.737 1.00 34.19 68 LEU D CA 1
ATOM 1586 C C . LEU B 1 67 ? 17.671 34.945 -18.383 1.00 35.53 68 LEU D C 1
ATOM 1587 O O . LEU B 1 67 ? 18.586 35.398 -17.700 1.00 34.33 68 LEU D O 1
ATOM 1592 N N . GLU B 1 68 ? 17.771 34.815 -19.709 1.00 35.83 69 GLU D N 1
ATOM 1593 C CA . GLU B 1 68 ? 18.996 35.315 -20.380 1.00 35.59 69 GLU D CA 1
ATOM 1594 C C . GLU B 1 68 ? 19.351 36.802 -20.017 1.00 34.88 69 GLU D C 1
ATOM 1595 O O . GLU B 1 68 ? 20.545 37.186 -19.967 1.00 37.47 69 GLU D O 1
ATOM 1601 N N . GLY B 1 69 ? 18.376 37.636 -19.675 1.00 33.85 70 GLY D N 1
ATOM 1602 C CA . GLY B 1 69 ? 18.688 38.988 -19.207 1.00 32.73 70 GLY D CA 1
ATOM 1603 C C . GLY B 1 69 ? 19.415 39.014 -17.835 1.00 34.80 70 GLY D C 1
ATOM 1604 O O . GLY B 1 69 ? 19.951 40.057 -17.395 1.00 35.08 70 GLY D O 1
ATOM 1605 N N . LEU B 1 70 ? 19.367 37.895 -17.141 1.00 32.95 71 LEU D N 1
ATOM 1606 C CA . LEU B 1 70 ? 19.911 37.885 -15.765 1.00 32.75 71 LEU D CA 1
ATOM 1607 C C . LEU B 1 70 ? 21.304 37.275 -15.738 1.00 33.17 71 LEU D C 1
ATOM 1608 O O . LEU B 1 70 ? 21.964 37.166 -14.660 1.00 31.25 71 LEU D O 1
ATOM 1613 N N . ILE B 1 71 ? 21.761 36.864 -16.911 1.00 32.72 72 ILE D N 1
ATOM 1614 C CA . ILE B 1 71 ? 23.071 36.215 -16.994 1.00 33.51 72 ILE D CA 1
ATOM 1615 C C . ILE B 1 71 ? 24.212 37.043 -16.353 1.00 33.01 72 ILE D C 1
ATOM 1616 O O . ILE B 1 71 ? 24.988 36.494 -15.530 1.00 32.83 72 ILE D O 1
ATOM 1621 N N . PRO B 1 72 ? 24.324 38.356 -16.646 1.00 33.76 73 PRO D N 1
ATOM 1622 C CA . PRO B 1 72 ? 25.421 39.104 -15.965 1.00 33.85 73 PRO D CA 1
ATOM 1623 C C . PRO B 1 72 ? 25.394 39.184 -14.425 1.00 33.48 73 PRO D C 1
ATOM 1624 O O . PRO B 1 72 ? 26.458 38.994 -13.780 1.00 33.27 73 PRO D O 1
ATOM 1628 N N . THR B 1 73 ? 24.235 39.574 -13.892 1.00 31.72 74 THR D N 1
ATOM 1629 C CA . THR B 1 73 ? 23.880 39.459 -12.470 1.00 30.64 74 THR D CA 1
ATOM 1630 C C . THR B 1 73 ? 24.278 38.130 -11.879 1.00 28.35 74 THR D C 1
ATOM 1631 O O . THR B 1 73 ? 24.974 38.130 -10.819 1.00 28.62 74 THR D O 1
ATOM 1635 N N . LEU B 1 74 ? 23.842 37.024 -12.499 1.00 25.64 75 LEU D N 1
ATOM 1636 C CA . LEU B 1 74 ? 24.169 35.676 -11.976 1.00 25.06 75 LEU D CA 1
ATOM 1637 C C . LEU B 1 74 ? 25.670 35.303 -12.106 1.00 25.71 75 LEU D C 1
ATOM 1638 O O . LEU B 1 74 ? 26.239 34.631 -11.255 1.00 27.06 75 LEU D O 1
ATOM 1643 N N . GLN B 1 75 ? 26.305 35.705 -13.206 1.00 26.80 76 GLN D N 1
ATOM 1644 C CA . GLN B 1 75 ? 27.766 35.541 -13.293 1.00 27.09 76 GLN D CA 1
ATOM 1645 C C . GLN B 1 75 ? 28.519 36.285 -12.204 1.00 26.67 76 GLN D C 1
ATOM 1646 O O . GLN B 1 75 ? 29.437 35.702 -11.576 1.00 29.24 76 GLN D O 1
ATOM 1652 N N . ASP B 1 76 ? 28.192 37.545 -11.960 1.00 26.57 77 ASP D N 1
ATOM 1653 C CA . ASP B 1 76 ? 28.803 38.317 -10.924 1.00 28.48 77 ASP D CA 1
ATOM 1654 C C . ASP B 1 76 ? 28.540 37.666 -9.554 1.00 27.60 77 ASP D C 1
ATOM 1655 O O . ASP B 1 76 ? 29.431 37.621 -8.688 1.00 26.26 77 ASP D O 1
ATOM 1660 N N . LEU B 1 77 ? 27.312 37.170 -9.352 1.00 25.26 78 LEU D N 1
ATOM 1661 C CA . LEU B 1 77 ? 27.038 36.558 -8.048 1.00 23.92 78 LEU D CA 1
ATOM 1662 C C . LEU B 1 77 ? 27.831 35.238 -7.912 1.00 22.88 78 LEU D C 1
ATOM 1663 O O . LEU B 1 77 ? 28.299 34.922 -6.805 1.00 23.92 78 LEU D O 1
ATOM 1668 N N . GLY B 1 78 ? 28.015 34.475 -8.981 1.00 22.53 79 GLY D N 1
ATOM 1669 C CA . GLY B 1 78 ? 28.741 33.206 -8.882 1.00 21.58 79 GLY D CA 1
ATOM 1670 C C . GLY B 1 78 ? 30.232 33.467 -8.521 1.00 23.12 79 GLY D C 1
ATOM 1671 O O . GLY B 1 78 ? 30.883 32.658 -7.813 1.00 22.32 79 GLY D O 1
ATOM 1672 N N . ARG B 1 79 ? 30.755 34.574 -9.009 1.00 24.91 80 ARG D N 1
ATOM 1673 C CA . ARG B 1 79 ? 32.200 34.949 -8.754 1.00 25.59 80 ARG D CA 1
ATOM 1674 C C . ARG B 1 79 ? 32.375 35.283 -7.267 1.00 24.89 80 ARG D C 1
ATOM 1675 O O . ARG B 1 79 ? 33.345 34.860 -6.629 1.00 24.87 80 ARG D O 1
ATOM 1683 N N . ARG B 1 80 ? 31.407 36.002 -6.711 1.00 21.67 81 ARG D N 1
ATOM 1684 C CA . ARG B 1 80 ? 31.367 36.324 -5.327 1.00 21.70 81 ARG D CA 1
ATOM 1685 C C . ARG B 1 80 ? 31.309 35.069 -4.527 1.00 20.18 81 ARG D C 1
ATOM 1686 O O . ARG B 1 80 ? 31.990 34.942 -3.475 1.00 19.10 81 ARG D O 1
ATOM 1694 N N . HIS B 1 81 ? 30.480 34.103 -4.970 1.00 20.31 82 HIS D N 1
ATOM 1695 C CA . HIS B 1 81 ? 30.369 32.808 -4.282 1.00 19.18 82 HIS D CA 1
ATOM 1696 C C . HIS B 1 81 ? 31.726 32.039 -4.186 1.00 19.68 82 HIS D C 1
ATOM 1697 O O . HIS B 1 81 ? 32.105 31.439 -3.178 1.00 19.84 82 HIS D O 1
ATOM 1704 N N . LYS B 1 82 ? 32.501 32.050 -5.262 1.00 19.57 83 LYS D N 1
ATOM 1705 C CA . LYS B 1 82 ? 33.832 31.442 -5.229 1.00 19.64 83 LYS D CA 1
ATOM 1706 C C . LYS B 1 82 ? 34.625 32.163 -4.147 1.00 16.35 83 LYS D C 1
ATOM 1707 O O . LYS B 1 82 ? 35.418 31.508 -3.418 1.00 18.35 83 LYS D O 1
ATOM 1713 N N . GLN B 1 83 ? 34.537 33.482 -4.023 1.00 16.24 84 GLN D N 1
ATOM 1714 C CA . GLN B 1 83 ? 35.327 34.178 -3.018 1.00 18.04 84 GLN D CA 1
ATOM 1715 C C . GLN B 1 83 ? 34.858 33.845 -1.584 1.00 19.26 84 GLN D C 1
ATOM 1716 O O . GLN B 1 83 ? 35.524 34.095 -0.646 1.00 19.01 84 GLN D O 1
ATOM 1722 N N . TYR B 1 84 ? 33.634 33.338 -1.469 1.00 18.90 85 TYR D N 1
ATOM 1723 C CA . TYR B 1 84 ? 33.157 32.910 -0.140 1.00 19.41 85 TYR D CA 1
ATOM 1724 C C . TYR B 1 84 ? 33.473 31.450 0.218 1.00 21.54 85 TYR D C 1
ATOM 1725 O O . TYR B 1 84 ? 32.994 30.955 1.221 1.00 17.24 85 TYR D O 1
ATOM 1734 N N . GLY B 1 85 ? 34.222 30.736 -0.634 1.00 17.32 86 GLY D N 1
ATOM 1735 C CA . GLY B 1 85 ? 34.589 29.379 -0.365 1.00 16.53 86 GLY D CA 1
ATOM 1736 C C . GLY B 1 85 ? 33.645 28.364 -0.917 1.00 17.37 86 GLY D C 1
ATOM 1737 O O . GLY B 1 85 ? 33.739 27.215 -0.649 1.00 18.94 86 GLY D O 1
ATOM 1738 N N . VAL B 1 86 ? 32.685 28.801 -1.749 1.00 17.81 87 VAL D N 1
ATOM 1739 C CA . VAL B 1 86 ? 31.626 27.905 -2.263 1.00 19.38 87 VAL D CA 1
ATOM 1740 C C . VAL B 1 86 ? 32.169 27.152 -3.451 1.00 20.77 87 VAL D C 1
ATOM 1741 O O . VAL B 1 86 ? 32.868 27.756 -4.253 1.00 20.97 87 VAL D O 1
ATOM 1745 N N . VAL B 1 87 ? 31.867 25.863 -3.537 1.00 21.16 88 VAL D N 1
ATOM 1746 C CA . VAL B 1 87 ? 32.355 25.048 -4.671 1.00 23.20 88 VAL D CA 1
ATOM 1747 C C . VAL B 1 87 ? 31.152 24.425 -5.397 1.00 23.98 88 VAL D C 1
ATOM 1748 O O . VAL B 1 87 ? 30.008 24.406 -4.865 1.00 22.34 88 VAL D O 1
ATOM 1752 N N . ASP B 1 88 ? 31.387 23.893 -6.611 1.00 23.98 89 ASP D N 1
ATOM 1753 C CA . ASP B 1 88 ? 30.258 23.461 -7.409 1.00 24.86 89 ASP D CA 1
ATOM 1754 C C . ASP B 1 88 ? 29.365 22.436 -6.717 1.00 24.57 89 ASP D C 1
ATOM 1755 O O . ASP B 1 88 ? 28.164 22.447 -6.871 1.00 24.30 89 ASP D O 1
ATOM 1760 N N . SER B 1 89 ? 29.945 21.518 -5.975 1.00 24.90 90 SER D N 1
ATOM 1761 C CA . SER B 1 89 ? 29.203 20.441 -5.379 1.00 25.93 90 SER D CA 1
ATOM 1762 C C . SER B 1 89 ? 28.229 20.961 -4.263 1.00 24.61 90 SER D C 1
ATOM 1763 O O . SER B 1 89 ? 27.378 20.211 -3.774 1.00 24.73 90 SER D O 1
ATOM 1766 N N . HIS B 1 90 ? 28.414 22.209 -3.828 1.00 21.70 91 HIS D N 1
ATOM 1767 C CA . HIS B 1 90 ? 27.487 22.787 -2.839 1.00 21.61 91 HIS D CA 1
ATOM 1768 C C . HIS B 1 90 ? 26.127 23.071 -3.450 1.00 20.95 91 HIS D C 1
ATOM 1769 O O . HIS B 1 90 ? 25.075 23.096 -2.725 1.00 21.16 91 HIS D O 1
ATOM 1776 N N . TYR B 1 91 ? 26.097 23.279 -4.779 1.00 19.17 92 TYR D N 1
ATOM 1777 C CA . TYR B 1 91 ? 24.872 23.784 -5.398 1.00 21.03 92 TYR D CA 1
ATOM 1778 C C . TYR B 1 91 ? 23.696 22.820 -5.344 1.00 22.55 92 TYR D C 1
ATOM 1779 O O . TYR B 1 91 ? 22.551 23.291 -5.022 1.00 21.81 92 TYR D O 1
ATOM 1788 N N . PRO B 1 92 ? 23.905 21.531 -5.669 1.00 22.87 93 PRO D N 1
ATOM 1789 C CA . PRO B 1 92 ? 22.760 20.623 -5.581 1.00 25.20 93 PRO D CA 1
ATOM 1790 C C . PRO B 1 92 ? 22.212 20.501 -4.137 1.00 24.84 93 PRO D C 1
ATOM 1791 O O . PRO B 1 92 ? 20.985 20.333 -3.947 1.00 24.29 93 PRO D O 1
ATOM 1795 N N . LEU B 1 93 ? 23.114 20.570 -3.163 1.00 22.55 94 LEU D N 1
ATOM 1796 C CA . LEU B 1 93 ? 22.728 20.445 -1.731 1.00 23.37 94 LEU D CA 1
ATOM 1797 C C . LEU B 1 93 ? 21.859 21.655 -1.344 1.00 21.12 94 LEU D C 1
ATOM 1798 O O . LEU B 1 93 ? 20.794 21.488 -0.674 1.00 20.06 94 LEU D O 1
ATOM 1803 N N . VAL B 1 94 ? 22.267 22.849 -1.766 1.00 20.41 95 VAL D N 1
ATOM 1804 C CA . VAL B 1 94 ? 21.529 24.061 -1.419 1.00 19.24 95 VAL D CA 1
ATOM 1805 C C . VAL B 1 94 ? 20.168 24.035 -2.137 1.00 20.42 95 VAL D C 1
ATOM 1806 O O . VAL B 1 94 ? 19.107 24.356 -1.534 1.00 18.11 95 VAL D O 1
ATOM 1810 N N . GLY B 1 95 ? 20.184 23.650 -3.418 1.00 18.87 96 GLY D N 1
ATOM 1811 C CA . GLY B 1 95 ? 18.931 23.576 -4.146 1.00 20.20 96 GLY D CA 1
ATOM 1812 C C . GLY B 1 95 ? 17.970 22.602 -3.487 1.00 16.85 96 GLY D C 1
ATOM 1813 O O . GLY B 1 95 ? 16.755 22.963 -3.359 1.00 18.37 96 GLY D O 1
ATOM 1814 N N . ASP B 1 96 ? 18.430 21.408 -3.117 1.00 19.42 97 ASP D N 1
ATOM 1815 C CA . ASP B 1 96 ? 17.550 20.432 -2.521 1.00 20.57 97 ASP D CA 1
ATOM 1816 C C . ASP B 1 96 ? 16.960 21.011 -1.230 1.00 21.25 97 ASP D C 1
ATOM 1817 O O . ASP B 1 96 ? 15.748 20.883 -0.962 1.00 20.11 97 ASP D O 1
ATOM 1822 N N . CYS B 1 97 ? 17.807 21.658 -0.420 1.00 18.91 98 CYS D N 1
ATOM 1823 C CA . CYS B 1 97 ? 17.364 22.088 0.871 1.00 18.88 98 CYS D CA 1
ATOM 1824 C C . CYS B 1 97 ? 16.390 23.238 0.725 1.00 19.05 98 CYS D C 1
ATOM 1825 O O . CYS B 1 97 ? 15.402 23.342 1.491 1.00 18.90 98 CYS D O 1
ATOM 1828 N N . LEU B 1 98 ? 16.655 24.136 -0.212 1.00 17.96 99 LEU D N 1
ATOM 1829 C CA . LEU B 1 98 ? 15.774 25.277 -0.461 1.00 17.43 99 LEU D CA 1
ATOM 1830 C C . LEU B 1 98 ? 14.373 24.776 -0.879 1.00 19.56 99 LEU D C 1
ATOM 1831 O O . LEU B 1 98 ? 13.302 25.218 -0.305 1.00 17.99 99 LEU D O 1
ATOM 1836 N N . LEU B 1 99 ? 14.376 23.847 -1.843 1.00 18.10 100 LEU D N 1
ATOM 1837 C CA . LEU B 1 99 ? 13.067 23.310 -2.302 1.00 20.43 100 LEU D CA 1
ATOM 1838 C C . LEU B 1 99 ? 12.298 22.557 -1.216 1.00 18.99 100 LEU D C 1
ATOM 1839 O O . LEU B 1 99 ? 11.062 22.724 -1.106 1.00 19.52 100 LEU D O 1
ATOM 1844 N N . LYS B 1 100 ? 12.984 21.779 -0.393 1.00 18.26 101 LYS D N 1
ATOM 1845 C CA . LYS B 1 100 ? 12.385 21.040 0.690 1.00 20.06 101 LYS D CA 1
ATOM 1846 C C . LYS B 1 100 ? 11.874 22.029 1.725 1.00 19.46 101 LYS D C 1
ATOM 1847 O O . LYS B 1 100 ? 10.813 21.786 2.331 1.00 19.62 101 LYS D O 1
ATOM 1853 N N . SER B 1 101 ? 12.549 23.172 1.894 1.00 19.20 102 SER D N 1
ATOM 1854 C CA . SER B 1 101 ? 12.101 24.119 2.905 1.00 16.23 102 SER D CA 1
ATOM 1855 C C . SER B 1 101 ? 10.846 24.894 2.477 1.00 16.26 102 SER D C 1
ATOM 1856 O O . SER B 1 101 ? 9.930 25.136 3.333 1.00 16.26 102 SER D O 1
ATOM 1859 N N . ILE B 1 102 ? 10.775 25.256 1.177 1.00 14.87 103 ILE D N 1
ATOM 1860 C CA . ILE B 1 102 ? 9.561 25.889 0.612 1.00 17.40 103 ILE D CA 1
ATOM 1861 C C . ILE B 1 102 ? 8.400 24.855 0.755 1.00 18.60 103 ILE D C 1
ATOM 1862 O O . ILE B 1 102 ? 7.293 25.231 1.254 1.00 18.49 103 ILE D O 1
ATOM 1867 N N . GLN B 1 103 ? 8.646 23.599 0.373 1.00 17.96 104 GLN D N 1
ATOM 1868 C CA . GLN B 1 103 ? 7.597 22.473 0.519 1.00 19.91 104 GLN D CA 1
ATOM 1869 C C . GLN B 1 103 ? 7.119 22.330 1.960 1.00 20.10 104 GLN D C 1
ATOM 1870 O O . GLN B 1 103 ? 5.931 22.170 2.255 1.00 20.88 104 GLN D O 1
ATOM 1876 N N . GLU B 1 104 ? 8.075 22.382 2.899 1.00 17.19 105 GLU D N 1
ATOM 1877 C CA . GLU B 1 104 ? 7.764 22.193 4.289 1.00 16.18 105 GLU D CA 1
ATOM 1878 C C . GLU B 1 104 ? 6.875 23.393 4.763 1.00 15.32 105 GLU D C 1
ATOM 1879 O O . GLU B 1 104 ? 5.831 23.188 5.464 1.00 16.37 105 GLU D O 1
ATOM 1885 N N . TYR B 1 105 ? 7.277 24.608 4.475 1.00 15.71 106 TYR D N 1
ATOM 1886 C CA . TYR B 1 105 ? 6.571 25.731 5.064 1.00 15.32 106 TYR D CA 1
ATOM 1887 C C . TYR B 1 105 ? 5.172 25.863 4.434 1.00 16.30 106 TYR D C 1
ATOM 1888 O O . TYR B 1 105 ? 4.225 26.199 5.112 1.00 17.15 106 TYR D O 1
ATOM 1897 N N . LEU B 1 106 ? 5.095 25.626 3.132 1.00 15.38 107 LEU D N 1
ATOM 1898 C CA . LEU B 1 106 ? 3.754 25.871 2.398 1.00 18.31 107 LEU D CA 1
ATOM 1899 C C . LEU B 1 106 ? 2.880 24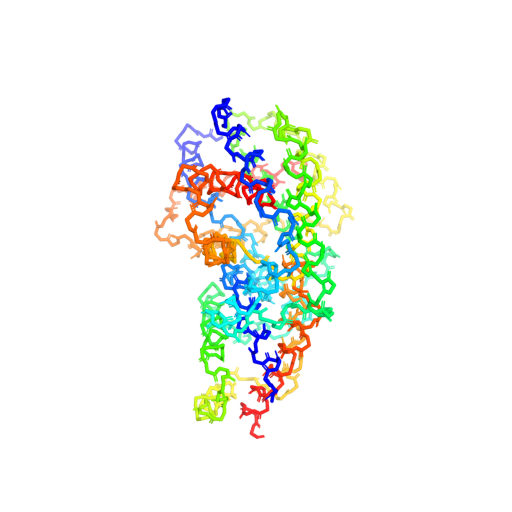.636 2.364 1.00 19.48 107 LEU D C 1
ATOM 1900 O O . LEU B 1 106 ? 1.668 24.810 2.090 1.00 22.01 107 LEU D O 1
ATOM 1905 N N . GLY B 1 107 ? 3.415 23.435 2.594 1.00 19.11 108 GLY D N 1
ATOM 1906 C CA . GLY B 1 107 ? 2.676 22.131 2.543 1.00 23.14 108 GLY D CA 1
ATOM 1907 C C . GLY B 1 107 ? 1.948 21.927 1.233 1.00 26.34 108 GLY D C 1
ATOM 1908 O O . GLY B 1 107 ? 2.499 22.135 0.191 1.00 27.03 108 GLY D O 1
ATOM 1909 N N . GLN B 1 108 ? 0.651 21.652 1.328 1.00 28.56 109 GLN D N 1
ATOM 1910 C CA . GLN B 1 108 ? -0.258 21.607 0.158 1.00 29.91 109 GLN D CA 1
ATOM 1911 C C . GLN B 1 108 ? -0.207 22.821 -0.755 1.00 29.63 109 GLN D C 1
ATOM 1912 O O . GLN B 1 108 ? -0.456 22.665 -1.971 1.00 31.18 109 GLN D O 1
ATOM 1918 N N . GLY B 1 109 ? 0.113 24.009 -0.205 1.00 25.77 110 GLY D N 1
ATOM 1919 C CA . GLY B 1 109 ? 0.297 25.283 -0.925 1.00 26.71 110 GLY D CA 1
ATOM 1920 C C . GLY B 1 109 ? 1.355 25.213 -2.042 1.00 25.61 110 GLY D C 1
ATOM 1921 O O . GLY B 1 109 ? 1.316 26.029 -2.958 1.00 27.07 110 GLY D O 1
ATOM 1922 N N . PHE B 1 110 ? 2.234 24.227 -1.980 1.00 24.83 111 PHE D N 1
ATOM 1923 C CA . PHE B 1 110 ? 3.362 24.018 -2.940 1.00 25.62 111 PHE D CA 1
ATOM 1924 C C . PHE B 1 110 ? 3.136 22.696 -3.670 1.00 25.45 111 PHE D C 1
ATOM 1925 O O . PHE B 1 110 ? 3.411 21.574 -3.138 1.00 27.00 111 PHE D O 1
ATOM 1933 N N . THR B 1 111 ? 2.624 22.801 -4.919 1.00 27.35 112 THR D N 1
ATOM 1934 C CA . THR B 1 111 ? 2.316 21.598 -5.666 1.00 29.11 112 THR D CA 1
ATOM 1935 C C . THR B 1 111 ? 3.559 20.900 -6.231 1.00 30.62 112 THR D C 1
ATOM 1936 O O . THR B 1 111 ? 4.658 21.492 -6.329 1.00 30.14 112 THR D O 1
ATOM 1940 N N . GLU B 1 112 ? 3.372 19.665 -6.647 1.00 32.64 113 GLU D N 1
ATOM 1941 C CA . GLU B 1 112 ? 4.499 18.928 -7.215 1.00 33.36 113 GLU D CA 1
ATOM 1942 C C . GLU B 1 112 ? 4.976 19.583 -8.498 1.00 32.65 113 GLU D C 1
ATOM 1943 O O . GLU B 1 112 ? 6.200 19.563 -8.791 1.00 30.58 113 GLU D O 1
ATOM 1949 N N . GLU B 1 113 ? 4.029 20.144 -9.255 1.00 32.91 114 GLU D N 1
ATOM 1950 C CA . GLU B 1 113 ? 4.330 20.723 -10.537 1.00 33.99 114 GLU D CA 1
ATOM 1951 C C . GLU B 1 113 ? 5.125 22.019 -10.311 1.00 33.11 114 GLU D C 1
ATOM 1952 O O . GLU B 1 113 ? 6.066 22.311 -11.072 1.00 33.01 114 GLU D O 1
ATOM 1958 N N . ALA B 1 114 ? 4.742 22.786 -9.277 1.00 29.88 115 ALA D N 1
ATOM 1959 C CA . ALA B 1 114 ? 5.457 24.003 -8.930 1.00 28.80 115 ALA D CA 1
ATOM 1960 C C . ALA B 1 114 ? 6.874 23.663 -8.422 1.00 26.11 115 ALA D C 1
ATOM 1961 O O . ALA B 1 114 ? 7.840 24.344 -8.782 1.00 25.21 115 ALA D O 1
ATOM 1963 N N . LYS B 1 115 ? 6.992 22.593 -7.651 1.00 26.04 116 LYS D N 1
ATOM 1964 C CA . LYS B 1 115 ? 8.310 22.166 -7.103 1.00 26.53 116 LYS D CA 1
ATOM 1965 C C . LYS B 1 115 ? 9.220 21.764 -8.286 1.00 27.51 116 LYS D C 1
ATOM 1966 O O . LYS B 1 115 ? 10.390 22.153 -8.337 1.00 26.53 116 LYS D O 1
ATOM 1972 N N . ALA B 1 116 ? 8.664 21.005 -9.245 1.00 26.60 117 ALA D N 1
ATOM 1973 C CA . ALA B 1 116 ? 9.419 20.648 -10.470 1.00 27.79 117 ALA D CA 1
ATOM 1974 C C . ALA B 1 116 ? 9.897 21.892 -11.209 1.00 27.07 117 ALA D C 1
ATOM 1975 O O . ALA B 1 116 ? 11.057 21.948 -11.701 1.00 30.81 117 ALA D O 1
ATOM 1977 N N . ALA B 1 117 ? 9.034 22.881 -11.376 1.00 26.32 118 ALA D N 1
ATOM 1978 C CA . ALA B 1 117 ? 9.393 24.092 -12.060 1.00 25.76 118 ALA D CA 1
ATOM 1979 C C . ALA B 1 117 ? 10.545 24.794 -11.349 1.00 27.64 118 ALA D C 1
ATOM 1980 O O . ALA B 1 117 ? 11.539 25.202 -11.985 1.00 26.32 118 ALA D O 1
ATOM 1982 N N . TRP B 1 118 ? 10.396 24.934 -10.026 1.00 25.38 119 TRP D N 1
ATOM 1983 C CA . TRP B 1 118 ? 11.478 25.600 -9.271 1.00 25.05 119 TRP D CA 1
ATOM 1984 C C . TRP B 1 118 ? 12.761 24.826 -9.336 1.00 24.95 119 TRP D C 1
ATOM 1985 O O . TRP B 1 118 ? 13.821 25.461 -9.314 1.00 27.46 119 TRP D O 1
ATOM 1996 N N . THR B 1 119 ? 12.683 23.502 -9.374 1.00 25.77 120 THR D N 1
ATOM 1997 C CA . THR B 1 119 ? 13.861 22.687 -9.601 1.00 27.82 120 THR D CA 1
ATOM 1998 C C . THR B 1 119 ? 14.638 23.114 -10.864 1.00 29.00 120 THR D C 1
ATOM 1999 O O . THR B 1 119 ? 15.887 23.197 -10.867 1.00 28.25 120 THR D O 1
ATOM 2003 N N . LYS B 1 120 ? 13.909 23.409 -11.942 1.00 28.75 121 LYS D N 1
ATOM 2004 C CA . LYS B 1 120 ? 14.553 23.694 -13.194 1.00 29.36 121 LYS D CA 1
ATOM 2005 C C . LYS B 1 120 ? 15.138 25.085 -13.115 1.00 28.81 121 LYS D C 1
ATOM 2006 O O . LYS B 1 120 ? 16.279 25.311 -13.558 1.00 29.59 121 LYS D O 1
ATOM 2012 N N . VAL B 1 121 ? 14.396 25.998 -12.480 1.00 26.73 122 VAL D N 1
ATOM 2013 C CA . VAL B 1 121 ? 14.778 27.408 -12.379 1.00 25.30 122 VAL D CA 1
ATOM 2014 C C . VAL B 1 121 ? 16.062 27.518 -11.477 1.00 25.70 122 VAL D C 1
ATOM 2015 O O . VAL B 1 121 ? 17.030 28.267 -11.819 1.00 26.71 122 VAL D O 1
ATOM 2019 N N . TYR B 1 122 ? 16.096 26.740 -10.392 1.00 25.88 123 TYR D N 1
ATOM 2020 C CA . TYR B 1 122 ? 17.279 26.695 -9.543 1.00 24.72 123 TYR D CA 1
ATOM 2021 C C . TYR B 1 122 ? 18.488 26.169 -10.358 1.00 27.11 123 TYR D C 1
ATOM 2022 O O . TYR B 1 122 ? 19.566 26.770 -10.288 1.00 26.06 123 TYR D O 1
ATOM 2031 N N . GLY B 1 123 ? 18.286 25.044 -11.065 1.00 28.10 124 GLY D N 1
ATOM 2032 C CA . GLY B 1 123 ? 19.323 24.458 -11.921 1.00 29.98 124 GLY D CA 1
ATOM 2033 C C . GLY B 1 123 ? 19.898 25.439 -12.925 1.00 30.34 124 GLY D C 1
ATOM 2034 O O . GLY B 1 123 ? 21.121 25.453 -13.141 1.00 30.32 124 GLY D O 1
ATOM 2035 N N . ILE B 1 124 ? 19.045 26.263 -13.546 1.00 30.07 125 ILE D N 1
ATOM 2036 C CA . ILE B 1 124 ? 19.509 27.282 -14.510 1.00 31.78 125 ILE D CA 1
ATOM 2037 C C . ILE B 1 124 ? 20.353 28.344 -13.820 1.00 31.84 125 ILE D C 1
ATOM 2038 O O . ILE B 1 124 ? 21.429 28.748 -14.311 1.00 32.58 125 ILE D O 1
ATOM 2043 N N . ALA B 1 125 ? 19.905 28.769 -12.648 1.00 28.84 126 ALA D N 1
ATOM 2044 C CA . ALA B 1 125 ? 20.607 29.800 -11.929 1.00 29.06 126 ALA D CA 1
ATOM 2045 C C . ALA B 1 125 ? 21.974 29.216 -11.493 1.00 26.98 126 ALA D C 1
ATOM 2046 O O . ALA B 1 125 ? 22.977 29.910 -11.678 1.00 25.88 126 ALA D O 1
ATOM 2048 N N . ALA B 1 126 ? 22.015 27.955 -11.038 1.00 25.68 127 ALA D N 1
ATOM 2049 C CA . ALA B 1 126 ? 23.272 27.355 -10.511 1.00 26.74 127 ALA D CA 1
ATOM 2050 C C . ALA B 1 126 ? 24.239 27.130 -11.689 1.00 27.38 127 ALA D C 1
ATOM 2051 O O . ALA B 1 126 ? 25.429 27.396 -11.557 1.00 26.84 127 ALA D O 1
ATOM 2053 N N . GLN B 1 127 ? 23.706 26.680 -12.834 1.00 28.61 128 GLN D N 1
ATOM 2054 C CA . GLN B 1 127 ? 24.586 26.543 -14.031 1.00 29.85 128 GLN D CA 1
ATOM 2055 C C . GLN B 1 127 ? 25.273 27.809 -14.425 1.00 29.97 128 GLN D C 1
ATOM 2056 O O . GLN B 1 127 ? 26.500 27.759 -14.716 1.00 30.86 128 GLN D O 1
ATOM 2062 N N . VAL B 1 128 ? 24.513 28.904 -14.549 1.00 29.73 129 VAL D N 1
ATOM 2063 C CA . VAL B 1 128 ? 25.027 30.252 -14.831 1.00 29.94 129 VAL D CA 1
ATOM 2064 C C . VAL B 1 128 ? 26.072 30.715 -13.802 1.00 30.41 129 VAL D C 1
ATOM 2065 O O . VAL B 1 128 ? 27.162 31.226 -14.140 1.00 30.85 129 VAL D O 1
ATOM 2069 N N . MET B 1 129 ? 25.772 30.527 -12.504 1.00 28.71 130 MET D N 1
ATOM 2070 C CA . MET B 1 129 ? 26.690 30.964 -11.506 1.00 26.77 130 MET D CA 1
ATOM 2071 C C . MET B 1 129 ? 27.996 30.156 -11.534 1.00 29.40 130 MET D C 1
ATOM 2072 O O . MET B 1 129 ? 29.012 30.679 -11.136 1.00 31.37 130 MET D O 1
ATOM 2077 N N . THR B 1 130 ? 27.948 28.892 -11.916 1.00 29.78 131 THR D N 1
ATOM 2078 C CA . THR B 1 130 ? 29.153 28.085 -11.914 1.00 31.19 131 THR D CA 1
ATOM 2079 C C . THR B 1 130 ? 29.837 28.049 -13.305 1.00 33.73 131 THR D C 1
ATOM 2080 O O . THR B 1 130 ? 30.832 27.380 -13.437 1.00 35.88 131 THR D O 1
ATOM 2084 N N . ALA B 1 131 ? 29.295 28.754 -14.297 1.00 36.30 132 ALA D N 1
ATOM 2085 C CA . ALA B 1 131 ? 29.935 28.885 -15.649 1.00 39.79 132 ALA D CA 1
ATOM 2086 C C . ALA B 1 131 ? 30.594 27.598 -16.148 1.00 41.93 132 ALA D C 1
ATOM 2087 O O . ALA B 1 131 ? 30.028 26.500 -15.969 1.00 45.09 132 ALA D O 1
ATOM 2089 N N . ILE C 1 1 ? -6.052 67.377 6.826 0.91 40.74 2 ILE G N 1
ATOM 2090 C CA . ILE C 1 1 ? -6.268 68.528 7.805 0.91 39.94 2 ILE G CA 1
ATOM 2091 C C . ILE C 1 1 ? -6.716 69.848 7.105 0.91 39.30 2 ILE G C 1
ATOM 2092 O O . ILE C 1 1 ? -5.925 70.498 6.444 0.91 39.63 2 ILE G O 1
ATOM 2097 N N . ASP C 1 2 ? -7.981 70.242 7.265 1.00 38.06 3 ASP G N 1
ATOM 2098 C CA . ASP C 1 2 ? -8.482 71.471 6.584 1.00 37.44 3 ASP G CA 1
ATOM 2099 C C . ASP C 1 2 ? -8.269 72.766 7.419 1.00 36.26 3 ASP G C 1
ATOM 2100 O O . ASP C 1 2 ? -7.682 72.711 8.512 1.00 34.89 3 ASP G O 1
ATOM 2105 N N . GLN C 1 3 ? -8.725 73.919 6.898 1.00 33.72 4 GLN G N 1
ATOM 2106 C CA . GLN C 1 3 ? -8.484 75.197 7.521 1.00 33.35 4 GLN G CA 1
ATOM 2107 C C . GLN C 1 3 ? -9.218 75.317 8.857 1.00 31.17 4 GLN G C 1
ATOM 2108 O O . GLN C 1 3 ? -8.648 75.854 9.824 1.00 30.80 4 GLN G O 1
ATOM 2114 N N . LYS C 1 4 ? -10.425 74.764 8.923 1.00 30.10 5 LYS G N 1
ATOM 2115 C CA . LYS C 1 4 ? -11.213 74.847 10.146 1.00 29.10 5 LYS G CA 1
ATOM 2116 C C . LYS C 1 4 ? -10.521 74.005 11.216 1.00 27.95 5 LYS G C 1
ATOM 2117 O O . LYS C 1 4 ? -10.539 74.348 12.393 1.00 24.65 5 LYS G O 1
ATOM 2123 N N . GLU C 1 5 ? -9.985 72.866 10.786 1.00 27.81 6 GLU G N 1
ATOM 2124 C CA . GLU C 1 5 ? -9.284 71.971 11.753 1.00 27.22 6 GLU G CA 1
ATOM 2125 C C . GLU C 1 5 ? -8.021 72.616 12.282 1.00 25.87 6 GLU G C 1
ATOM 2126 O O . GLU C 1 5 ? -7.780 72.596 13.495 1.00 24.88 6 GLU G O 1
ATOM 2132 N N . LYS C 1 6 ? -7.243 73.250 11.400 1.00 24.60 7 LYS G N 1
ATOM 2133 C CA . LYS C 1 6 ? -6.054 74.021 11.821 1.00 24.44 7 LYS G CA 1
ATOM 2134 C C . LYS C 1 6 ? -6.427 75.066 12.866 1.00 23.21 7 LYS G C 1
ATOM 2135 O O . LYS C 1 6 ? -5.721 75.270 13.878 1.00 21.32 7 LYS G O 1
ATOM 2141 N N . GLU C 1 7 ? -7.541 75.776 12.633 1.00 24.59 8 GLU G N 1
ATOM 2142 C CA . GLU C 1 7 ? -7.876 76.877 13.586 1.00 23.21 8 GLU G CA 1
ATOM 2143 C C . GLU C 1 7 ? -8.391 76.351 14.947 1.00 20.61 8 GLU G C 1
ATOM 2144 O O . GLU C 1 7 ? -8.054 76.905 15.939 1.00 20.37 8 GLU G O 1
ATOM 2150 N N . LEU C 1 8 ? -9.010 75.164 14.926 1.00 22.37 9 LEU G N 1
ATOM 2151 C CA . LEU C 1 8 ? -9.452 74.450 16.113 1.00 21.88 9 LEU G CA 1
ATOM 2152 C C . LEU C 1 8 ? -8.214 73.992 16.906 1.00 21.78 9 LEU G C 1
ATOM 2153 O O . LEU C 1 8 ? -8.181 74.101 18.134 1.00 19.00 9 LEU G O 1
ATOM 2158 N N . ILE C 1 9 ? -7.217 73.430 16.196 1.00 20.78 10 ILE G N 1
ATOM 2159 C CA . ILE C 1 9 ? -5.948 73.177 16.913 1.00 19.08 10 ILE G CA 1
ATOM 2160 C C . ILE C 1 9 ? -5.357 74.409 17.590 1.00 19.67 10 ILE G C 1
ATOM 2161 O O . ILE C 1 9 ? -4.977 74.361 18.758 1.00 19.01 10 ILE G O 1
ATOM 2166 N N . LYS C 1 10 ? -5.304 75.576 16.881 1.00 18.70 11 LYS G N 1
ATOM 2167 C CA . LYS C 1 10 ? -4.737 76.775 17.467 1.00 19.34 11 LYS G CA 1
ATOM 2168 C C . LYS C 1 10 ? -5.599 77.281 18.642 1.00 16.62 11 LYS G C 1
ATOM 2169 O O . LYS C 1 10 ? -5.090 77.662 19.654 1.00 18.79 11 LYS G O 1
ATOM 2175 N N . GLU C 1 11 ? -6.923 77.184 18.503 1.00 19.43 12 GLU G N 1
ATOM 2176 C CA . GLU C 1 11 ? -7.798 77.728 19.578 1.00 17.27 12 GLU G CA 1
ATOM 2177 C C . GLU C 1 11 ? -7.696 76.878 20.870 1.00 16.89 12 GLU G C 1
ATOM 2178 O O . GLU C 1 11 ? -7.519 77.377 21.992 1.00 18.13 12 GLU G O 1
ATOM 2184 N N . SER C 1 12 ? -7.692 75.562 20.652 1.00 16.93 13 SER G N 1
ATOM 2185 C CA . SER C 1 12 ? -7.641 74.649 21.799 1.00 17.71 13 SER G CA 1
ATOM 2186 C C . SER C 1 12 ? -6.260 74.600 22.438 1.00 15.77 13 SER G C 1
ATOM 2187 O O . SER C 1 12 ? -6.147 74.438 23.635 1.00 15.15 13 SER G O 1
ATOM 2190 N N . TRP C 1 13 ? -5.205 74.806 21.652 1.00 16.60 14 TRP G N 1
ATOM 2191 C CA . TRP C 1 13 ? -3.895 75.049 22.196 1.00 17.18 14 TRP G CA 1
ATOM 2192 C C . TRP C 1 13 ? -3.802 76.249 23.148 1.00 16.41 14 TRP G C 1
ATOM 2193 O O . TRP C 1 13 ? -3.176 76.208 24.162 1.00 17.72 14 TRP G O 1
ATOM 2204 N N . LYS C 1 14 ? -4.557 77.337 22.818 1.00 18.14 15 LYS G N 1
ATOM 2205 C CA . LYS C 1 14 ? -4.627 78.393 23.807 1.00 18.04 15 LYS G CA 1
ATOM 2206 C C . LYS C 1 14 ? -5.257 78.075 25.144 1.00 17.18 15 LYS G C 1
ATOM 2207 O O . LYS C 1 14 ? -4.863 78.665 26.152 1.00 17.96 15 LYS G O 1
ATOM 2213 N N . ARG C 1 15 ? -6.102 77.016 25.159 1.00 19.58 16 ARG G N 1
ATOM 2214 C CA . ARG C 1 15 ? -6.634 76.479 26.402 1.00 18.32 16 ARG G CA 1
ATOM 2215 C C . ARG C 1 15 ? -5.652 75.444 27.097 1.00 15.51 16 ARG G C 1
ATOM 2216 O O . ARG C 1 15 ? -5.538 75.391 28.324 1.00 16.78 16 ARG G O 1
ATOM 2224 N N . ILE C 1 16 ? -5.001 74.628 26.259 1.00 15.87 17 ILE G N 1
ATOM 2225 C CA . ILE C 1 16 ? -4.075 73.562 26.811 1.00 15.48 17 ILE G CA 1
ATOM 2226 C C . ILE C 1 16 ? -2.809 74.166 27.315 1.00 16.77 17 ILE G C 1
ATOM 2227 O O . ILE C 1 16 ? -2.397 73.919 28.452 1.00 17.79 17 ILE G O 1
ATOM 2232 N N . GLU C 1 17 ? -2.233 75.123 26.540 1.00 18.24 18 GLU G N 1
ATOM 2233 C CA . GLU C 1 17 ? -0.910 75.673 26.913 1.00 18.68 18 GLU G CA 1
ATOM 2234 C C . GLU C 1 17 ? -0.688 76.187 28.353 1.00 17.52 18 GLU G C 1
ATOM 2235 O O . GLU C 1 17 ? 0.271 75.859 29.050 1.00 19.71 18 GLU G O 1
ATOM 2241 N N . PRO C 1 18 ? -1.630 77.023 28.905 1.00 19.46 19 PRO G N 1
ATOM 2242 C CA . PRO C 1 18 ? -1.431 77.563 30.234 1.00 20.11 19 PRO G CA 1
ATOM 2243 C C . PRO C 1 18 ? -1.684 76.516 31.302 1.00 19.23 19 PRO G C 1
ATOM 2244 O O . PRO C 1 18 ? -1.387 76.741 32.462 1.00 19.57 19 PRO G O 1
ATOM 2248 N N . ASN C 1 19 ? -2.251 75.385 30.858 1.00 18.68 20 ASN G N 1
ATOM 2249 C CA . ASN C 1 19 ? -2.480 74.229 31.762 1.00 15.69 20 ASN G CA 1
ATOM 2250 C C . ASN C 1 19 ? -1.628 73.007 31.332 1.00 15.53 20 ASN G C 1
ATOM 2251 O O . ASN C 1 19 ? -1.944 71.851 31.763 1.00 16.10 20 ASN G O 1
ATOM 2256 N N . LYS C 1 20 ? -0.570 73.266 30.578 1.00 14.78 21 LYS G N 1
ATOM 2257 C CA . LYS C 1 20 ? 0.198 72.097 30.006 1.00 16.65 21 LYS G CA 1
ATOM 2258 C C . LYS C 1 20 ? 0.854 71.220 31.021 1.00 18.62 21 LYS G C 1
ATOM 2259 O O . LYS C 1 20 ? 0.846 69.978 30.750 1.00 18.21 21 LYS G O 1
ATOM 2265 N N . ASN C 1 21 ? 1.371 71.782 32.131 1.00 18.27 22 ASN G N 1
ATOM 2266 C CA . ASN C 1 21 ? 2.071 70.972 33.144 1.00 19.89 22 ASN G CA 1
ATOM 2267 C C . ASN C 1 21 ? 1.061 69.993 33.798 1.00 18.90 22 ASN G C 1
ATOM 2268 O O . ASN C 1 21 ? 1.323 68.751 33.958 1.00 18.23 22 ASN G O 1
ATOM 2273 N N . GLU C 1 22 ? -0.124 70.504 34.063 1.00 16.74 23 GLU G N 1
ATOM 2274 C CA . GLU C 1 22 ? -1.144 69.704 34.734 1.00 15.59 23 GLU G CA 1
ATOM 2275 C C . GLU C 1 22 ? -1.662 68.671 33.747 1.00 13.06 23 GLU G C 1
ATOM 2276 O O . GLU C 1 22 ? -1.865 67.475 34.132 1.00 14.54 23 GLU G O 1
ATOM 2282 N N . ILE C 1 23 ? -1.906 69.011 32.492 1.00 15.12 24 ILE G N 1
ATOM 2283 C CA . ILE C 1 23 ? -2.497 68.089 31.571 1.00 14.95 24 ILE G CA 1
ATOM 2284 C C . ILE C 1 23 ? -1.473 66.943 31.314 1.00 16.05 24 ILE G C 1
ATOM 2285 O O . ILE C 1 23 ? -1.897 65.770 31.247 1.00 14.57 24 ILE G O 1
ATOM 2290 N N . GLY C 1 24 ? -0.236 67.307 31.183 1.00 15.74 25 GLY G N 1
ATOM 2291 C CA . GLY C 1 24 ? 0.803 66.233 30.916 1.00 16.65 25 GLY G CA 1
ATOM 2292 C C . GLY C 1 24 ? 0.815 65.292 32.086 1.00 16.49 25 GLY G C 1
ATOM 2293 O O . GLY C 1 24 ? 0.887 64.078 31.837 1.00 15.49 25 GLY G O 1
ATOM 2294 N N . LEU C 1 25 ? 0.798 65.816 33.320 1.00 13.43 26 LEU G N 1
ATOM 2295 C CA . LEU C 1 25 ? 1.019 64.938 34.497 1.00 12.67 26 LEU G CA 1
ATOM 2296 C C . LEU C 1 25 ? -0.234 64.094 34.633 1.00 14.57 26 LEU G C 1
ATOM 2297 O O . LEU C 1 25 ? -0.144 62.882 34.985 1.00 14.15 26 LEU G O 1
ATOM 2302 N N . LEU C 1 26 ? -1.446 64.691 34.434 1.00 13.03 27 LEU G N 1
ATOM 2303 C CA . LEU C 1 26 ? -2.671 63.848 34.468 1.00 12.66 27 LEU G CA 1
ATOM 2304 C C . LEU C 1 26 ? -2.620 62.765 33.444 1.00 12.75 27 LEU G C 1
ATOM 2305 O O . LEU C 1 26 ? -3.120 61.665 33.683 1.00 12.51 27 LEU G O 1
ATOM 2310 N N . PHE C 1 27 ? -2.150 63.072 32.236 1.00 12.95 28 PHE G N 1
ATOM 2311 C CA . PHE C 1 27 ? -2.014 62.042 31.226 1.00 13.45 28 PHE G CA 1
ATOM 2312 C C . PHE C 1 27 ? -1.210 60.779 31.738 1.00 11.18 28 PHE G C 1
ATOM 2313 O O . PHE C 1 27 ? -1.709 59.639 31.548 1.00 12.60 28 PHE G O 1
ATOM 2321 N N . TYR C 1 28 ? -0.110 61.015 32.419 1.00 11.51 29 TYR G N 1
ATOM 2322 C CA . TYR C 1 28 ? 0.756 59.780 32.883 1.00 11.39 29 TYR G CA 1
ATOM 2323 C C . TYR C 1 28 ? -0.065 59.072 33.960 1.00 13.39 29 TYR G C 1
ATOM 2324 O O . TYR C 1 28 ? -0.152 57.834 33.913 1.00 12.92 29 TYR G O 1
ATOM 2333 N N . ALA C 1 29 ? -0.714 59.826 34.904 1.00 10.44 30 ALA G N 1
ATOM 2334 C CA . ALA C 1 29 ? -1.540 59.169 35.947 1.00 12.52 30 ALA G CA 1
ATOM 2335 C C . ALA C 1 29 ? -2.582 58.276 35.261 1.00 12.14 30 ALA G C 1
ATOM 2336 O O . ALA C 1 29 ? -2.686 57.089 35.596 1.00 12.65 30 ALA G O 1
ATOM 2338 N N . ASN C 1 30 ? -3.310 58.846 34.284 1.00 11.71 31 ASN G N 1
ATOM 2339 C CA . ASN C 1 30 ? -4.402 58.131 33.550 1.00 12.26 31 ASN G CA 1
ATOM 2340 C C . ASN C 1 30 ? -3.851 56.944 32.740 1.00 12.75 31 ASN G C 1
ATOM 2341 O O . ASN C 1 30 ? -4.462 55.873 32.674 1.00 14.28 31 ASN G O 1
ATOM 2346 N N . LEU C 1 31 ? -2.704 57.137 32.090 1.00 12.70 32 LEU G N 1
ATOM 2347 C CA . LEU C 1 31 ? -2.075 56.088 31.273 1.00 12.17 32 LEU G CA 1
ATOM 2348 C C . LEU C 1 31 ? -1.682 54.934 32.158 1.00 13.04 32 LEU G C 1
ATOM 2349 O O . LEU C 1 31 ? -1.982 53.743 31.784 1.00 12.64 32 LEU G O 1
ATOM 2354 N N . PHE C 1 32 ? -1.087 55.221 33.301 1.00 13.03 33 PHE G N 1
ATOM 2355 C CA . PHE C 1 32 ? -0.569 54.115 34.172 1.00 11.86 33 PHE G CA 1
ATOM 2356 C C . PHE C 1 32 ? -1.731 53.456 34.874 1.00 14.19 33 PHE G C 1
ATOM 2357 O O . PHE C 1 32 ? -1.675 52.228 35.173 1.00 13.52 33 PHE G O 1
ATOM 2365 N N . LYS C 1 33 ? -2.821 54.189 35.133 1.00 13.78 34 LYS G N 1
ATOM 2366 C CA . LYS C 1 33 ? -4.037 53.480 35.610 1.00 15.31 34 LYS G CA 1
ATOM 2367 C C . LYS C 1 33 ? -4.684 52.626 34.524 1.00 15.66 34 LYS G C 1
ATOM 2368 O O . LYS C 1 33 ? -5.214 51.500 34.812 1.00 19.02 34 LYS G O 1
ATOM 2374 N N . GLU C 1 34 ? -4.669 52.997 33.248 1.00 12.66 35 GLU G N 1
ATOM 2375 C CA . GLU C 1 34 ? -5.350 52.191 32.251 1.00 12.91 35 GLU G CA 1
ATOM 2376 C C . GLU C 1 34 ? -4.477 51.004 31.808 1.00 14.17 35 GLU G C 1
ATOM 2377 O O . GLU C 1 34 ? -5.120 49.965 31.452 1.00 15.78 35 GLU G O 1
ATOM 2383 N N . GLU C 1 35 ? -3.148 51.180 31.736 1.00 12.34 36 GLU G N 1
ATOM 2384 C CA . GLU C 1 35 ? -2.241 50.047 31.213 1.00 15.61 36 GLU G CA 1
ATOM 2385 C C . GLU C 1 35 ? -1.159 49.952 32.215 1.00 14.47 36 GLU G C 1
ATOM 2386 O O . GLU C 1 35 ? -0.262 50.764 32.245 1.00 15.86 36 GLU G O 1
ATOM 2392 N N . PRO C 1 36 ? -1.317 49.062 33.225 1.00 14.39 37 PRO G N 1
ATOM 2393 C CA . PRO C 1 36 ? -0.614 49.069 34.496 1.00 15.53 37 PRO G CA 1
ATOM 2394 C C . PRO C 1 36 ? 0.872 48.634 34.383 1.00 14.31 37 PRO G C 1
ATOM 2395 O O . PRO C 1 36 ? 1.552 48.689 35.415 1.00 16.33 37 PRO G O 1
ATOM 2399 N N . THR C 1 37 ? 1.301 48.176 33.145 1.00 14.37 38 THR G N 1
ATOM 2400 C CA . THR C 1 37 ? 2.678 47.656 32.874 1.00 18.05 38 THR G CA 1
ATOM 2401 C C . THR C 1 37 ? 3.482 48.605 31.911 1.00 17.65 38 THR G C 1
ATOM 2402 O O . THR C 1 37 ? 4.610 48.237 31.335 1.00 26.33 38 THR G O 1
ATOM 2406 N N . VAL C 1 38 ? 2.861 49.654 31.425 1.00 16.79 39 VAL G N 1
ATOM 2407 C CA . VAL C 1 38 ? 3.618 50.436 30.439 1.00 15.87 39 VAL G CA 1
ATOM 2408 C C . VAL C 1 38 ? 4.581 51.399 31.136 1.00 13.42 39 VAL G C 1
ATOM 2409 O O . VAL C 1 38 ? 5.570 51.893 30.553 1.00 12.87 39 VAL G O 1
ATOM 2413 N N . SER C 1 39 ? 4.294 51.694 32.413 1.00 14.16 40 SER G N 1
ATOM 2414 C CA . SER C 1 39 ? 5.157 52.650 33.153 1.00 14.30 40 SER G CA 1
ATOM 2415 C C . SER C 1 39 ? 6.608 52.204 33.215 1.00 14.86 40 SER G C 1
ATOM 2416 O O . SER C 1 39 ? 7.511 52.999 33.369 1.00 14.42 40 SER G O 1
ATOM 2419 N N . VAL C 1 40 ? 6.885 50.879 33.104 1.00 12.94 41 VAL G N 1
ATOM 2420 C CA . VAL C 1 40 ? 8.268 50.469 33.153 1.00 14.02 41 VAL G CA 1
ATOM 2421 C C . VAL C 1 40 ? 9.137 51.029 31.990 1.00 14.10 41 VAL G C 1
ATOM 2422 O O . VAL C 1 40 ? 10.362 51.089 32.126 1.00 17.18 41 VAL G O 1
ATOM 2426 N N . LEU C 1 41 ? 8.525 51.423 30.917 1.00 14.63 42 LEU G N 1
ATOM 2427 C CA . LEU C 1 41 ? 9.301 51.970 29.780 1.00 15.33 42 LEU G CA 1
ATOM 2428 C C . LEU C 1 41 ? 9.814 53.354 30.058 1.00 17.60 42 LEU G C 1
ATOM 2429 O O . LEU C 1 41 ? 10.831 53.772 29.476 1.00 15.68 42 LEU G O 1
ATOM 2434 N N . PHE C 1 42 ? 9.149 54.032 30.957 1.00 15.45 43 PHE G N 1
ATOM 2435 C CA . PHE C 1 42 ? 9.546 55.406 31.375 1.00 17.44 43 PHE G CA 1
ATOM 2436 C C . PHE C 1 42 ? 10.620 55.383 32.421 1.00 19.31 43 PHE G C 1
ATOM 2437 O O . PHE C 1 42 ? 10.392 55.169 33.614 1.00 19.63 43 PHE G O 1
ATOM 2445 N N . GLN C 1 43 ? 11.840 55.590 31.969 1.00 20.57 44 GLN G N 1
ATOM 2446 C CA . GLN C 1 43 ? 12.999 55.494 32.853 1.00 22.24 44 GLN G CA 1
ATOM 2447 C C . GLN C 1 43 ? 13.451 56.843 33.463 1.00 23.12 44 GLN G C 1
ATOM 2448 O O . GLN C 1 43 ? 14.292 56.901 34.397 1.00 25.97 44 GLN G O 1
ATOM 2454 N N . ASN C 1 44 ? 12.884 57.940 32.981 1.00 20.78 45 ASN G N 1
ATOM 2455 C CA . ASN C 1 44 ? 13.270 59.233 33.564 1.00 21.88 45 ASN G CA 1
ATOM 2456 C C . ASN C 1 44 ? 12.164 59.819 34.431 1.00 20.14 45 ASN G C 1
ATOM 2457 O O . ASN C 1 44 ? 11.052 59.252 34.416 1.00 20.73 45 ASN G O 1
ATOM 2462 N N . PRO C 1 45 ? 12.455 60.880 35.212 1.00 17.53 46 PRO G N 1
ATOM 2463 C CA . PRO C 1 45 ? 11.450 61.435 36.123 1.00 17.04 46 PRO G CA 1
ATOM 2464 C C . PRO C 1 45 ? 10.222 61.826 35.282 1.00 17.10 46 PRO G C 1
ATOM 2465 O O . PRO C 1 45 ? 10.291 62.458 34.142 1.00 16.27 46 PRO G O 1
ATOM 2469 N N . ILE C 1 46 ? 9.030 61.515 35.768 1.00 14.32 47 ILE G N 1
ATOM 2470 C CA . ILE C 1 46 ? 7.869 61.787 34.981 1.00 12.61 47 ILE G CA 1
ATOM 2471 C C . ILE C 1 46 ? 7.614 63.292 34.783 1.00 12.06 47 ILE G C 1
ATOM 2472 O O . ILE C 1 46 ? 7.104 63.644 33.718 1.00 14.76 47 ILE G O 1
ATOM 2477 N N . SER C 1 47 ? 7.996 64.112 35.746 1.00 13.68 48 SER G N 1
ATOM 2478 C CA . SER C 1 47 ? 7.837 65.602 35.517 1.00 15.45 48 SER G CA 1
ATOM 2479 C C . SER C 1 47 ? 8.693 66.026 34.313 1.00 16.40 48 SER G C 1
ATOM 2480 O O . SER C 1 47 ? 8.209 66.883 33.546 1.00 18.57 48 SER G O 1
ATOM 2483 N N . SER C 1 48 ? 9.905 65.459 34.173 1.00 16.61 49 SER G N 1
ATOM 2484 C CA . SER C 1 48 ? 10.704 65.805 32.931 1.00 17.16 49 SER G CA 1
ATOM 2485 C C . SER C 1 48 ? 10.140 65.307 31.684 1.00 17.26 49 SER G C 1
ATOM 2486 O O . SER C 1 48 ? 10.084 66.026 30.679 1.00 16.20 49 SER G O 1
ATOM 2489 N N . GLN C 1 49 ? 9.593 64.044 31.700 1.00 16.29 50 GLN G N 1
ATOM 2490 C CA . GLN C 1 49 ? 9.034 63.493 30.541 0.60 12.88 50 GLN G CA 1
ATOM 2491 C C . GLN C 1 49 ? 7.792 64.262 30.078 1.00 13.49 50 GLN G C 1
ATOM 2492 O O . GLN C 1 49 ? 7.578 64.506 28.877 1.00 15.68 50 GLN G O 1
ATOM 2498 N N . SER C 1 50 ? 6.992 64.706 31.056 1.00 12.77 51 SER G N 1
ATOM 2499 C CA . SER C 1 50 ? 5.794 65.452 30.744 1.00 13.22 51 SER G CA 1
ATOM 2500 C C . SER C 1 50 ? 6.114 66.820 30.032 1.00 16.98 51 SER G C 1
ATOM 2501 O O . SER C 1 50 ? 5.456 67.208 29.050 1.00 15.70 51 SER G O 1
ATOM 2504 N N . ARG C 1 51 ? 7.197 67.429 30.479 1.00 16.43 52 ARG G N 1
ATOM 2505 C CA . ARG C 1 51 ? 7.614 68.682 29.787 1.00 17.83 52 ARG G CA 1
ATOM 2506 C C . ARG C 1 51 ? 7.991 68.412 28.372 1.00 16.60 52 ARG G C 1
ATOM 2507 O O . ARG C 1 51 ? 7.672 69.246 27.475 1.00 17.84 52 ARG G O 1
ATOM 2515 N N . LYS C 1 52 ? 8.698 67.277 28.116 1.00 15.35 53 LYS G N 1
ATOM 2516 C CA . LYS C 1 52 ? 9.087 66.950 26.762 1.00 15.86 53 LYS G CA 1
ATOM 2517 C C . LYS C 1 52 ? 7.924 66.680 25.864 1.00 15.29 53 LYS G C 1
ATOM 2518 O O . LYS C 1 52 ? 7.933 67.074 24.677 1.00 17.05 53 LYS G O 1
ATOM 2524 N N . LEU C 1 53 ? 6.902 65.926 26.363 1.00 13.58 54 LEU G N 1
ATOM 2525 C CA . LEU C 1 53 ? 5.814 65.599 25.520 1.00 13.85 54 LEU G CA 1
ATOM 2526 C C . LEU C 1 53 ? 5.061 66.919 25.170 1.00 13.85 54 LEU G C 1
ATOM 2527 O O . LEU C 1 53 ? 4.757 67.096 24.034 1.00 15.70 54 LEU G O 1
ATOM 2532 N N . MET C 1 54 ? 4.907 67.757 26.166 1.00 17.06 55 MET G N 1
ATOM 2533 C CA . MET C 1 54 ? 4.036 68.954 25.970 1.00 16.74 55 MET G CA 1
ATOM 2534 C C . MET C 1 54 ? 4.806 69.909 24.998 1.00 19.47 55 MET G C 1
ATOM 2535 O O . MET C 1 54 ? 4.160 70.632 24.203 1.00 18.04 55 MET G O 1
ATOM 2540 N N . GLN C 1 55 ? 6.111 69.958 25.114 1.00 17.45 56 GLN G N 1
ATOM 2541 C CA . GLN C 1 55 ? 6.929 70.748 24.141 1.00 19.42 56 GLN G CA 1
ATOM 2542 C C . GLN C 1 55 ? 6.717 70.273 22.714 1.00 19.82 56 GLN G C 1
ATOM 2543 O O . GLN C 1 55 ? 6.596 71.112 21.730 1.00 20.05 56 GLN G O 1
ATOM 2549 N N . VAL C 1 56 ? 6.671 68.937 22.456 1.00 18.59 57 VAL G N 1
ATOM 2550 C CA . VAL C 1 56 ? 6.436 68.511 21.108 1.00 19.11 57 VAL G CA 1
ATOM 2551 C C . VAL C 1 56 ? 5.018 68.797 20.635 1.00 20.18 57 VAL G C 1
ATOM 2552 O O . VAL C 1 56 ? 4.785 69.114 19.452 1.00 19.08 57 VAL G O 1
ATOM 2556 N N . LEU C 1 57 ? 4.057 68.721 21.567 1.00 18.58 58 LEU G N 1
ATOM 2557 C CA . LEU C 1 57 ? 2.697 68.991 21.138 1.00 17.24 58 LEU G CA 1
ATOM 2558 C C . LEU C 1 57 ? 2.663 70.490 20.679 1.00 16.31 58 LEU G C 1
ATOM 2559 O O . LEU C 1 57 ? 2.007 70.786 19.671 1.00 18.07 58 LEU G O 1
ATOM 2564 N N . GLY C 1 58 ? 3.419 71.289 21.384 1.00 18.20 59 GLY G N 1
ATOM 2565 C CA . GLY C 1 58 ? 3.439 72.756 21.088 1.00 18.58 59 GLY G CA 1
ATOM 2566 C C . GLY C 1 58 ? 4.113 72.972 19.723 1.00 20.32 59 GLY G C 1
ATOM 2567 O O . GLY C 1 58 ? 3.713 73.833 18.921 1.00 21.73 59 GLY G O 1
ATOM 2568 N N . ILE C 1 59 ? 5.144 72.180 19.439 1.00 18.85 60 ILE G N 1
ATOM 2569 C CA . ILE C 1 59 ? 5.743 72.169 18.055 1.00 20.63 60 ILE G CA 1
ATOM 2570 C C . ILE C 1 59 ? 4.815 71.786 16.934 1.00 19.87 60 ILE G C 1
ATOM 2571 O O . ILE C 1 59 ? 4.831 72.418 15.872 1.00 22.15 60 ILE G O 1
ATOM 2576 N N . LEU C 1 60 ? 3.955 70.758 17.098 1.00 18.01 61 LEU G N 1
ATOM 2577 C CA . LEU C 1 60 ? 2.948 70.405 16.185 1.00 18.38 61 LEU G CA 1
ATOM 2578 C C . LEU C 1 60 ? 2.019 71.597 15.920 1.00 19.72 61 LEU G C 1
ATOM 2579 O O . LEU C 1 60 ? 1.617 71.841 14.750 1.00 21.91 61 LEU G O 1
ATOM 2584 N N . VAL C 1 61 ? 1.621 72.246 17.027 1.00 19.77 62 VAL G N 1
ATOM 2585 C CA . VAL C 1 61 ? 0.691 73.422 16.907 1.00 21.44 62 VAL G CA 1
ATOM 2586 C C . VAL C 1 61 ? 1.375 74.509 16.056 1.00 21.89 62 VAL G C 1
ATOM 2587 O O . VAL C 1 61 ? 0.765 75.044 15.076 1.00 22.74 62 VAL G O 1
ATOM 2591 N N . GLN C 1 62 ? 2.578 74.859 16.467 1.00 23.12 63 GLN G N 1
ATOM 2592 C CA . GLN C 1 62 ? 3.417 75.835 15.762 1.00 23.61 63 GLN G CA 1
ATOM 2593 C C . GLN C 1 62 ? 3.595 75.492 14.296 1.00 25.22 63 GLN G C 1
ATOM 2594 O O . GLN C 1 62 ? 3.548 76.417 13.435 1.00 25.68 63 GLN G O 1
ATOM 2600 N N . GLY C 1 63 ? 3.768 74.212 13.956 1.00 22.40 64 GLY G N 1
ATOM 2601 C CA . GLY C 1 63 ? 3.745 73.795 12.559 1.00 22.82 64 GLY G CA 1
ATOM 2602 C C . GLY C 1 63 ? 2.478 73.415 11.859 1.00 23.56 64 GLY G C 1
ATOM 2603 O O . GLY C 1 63 ? 2.487 72.745 10.799 1.00 24.49 64 GLY G O 1
ATOM 2604 N N . ILE C 1 64 ? 1.326 73.749 12.447 1.00 22.95 65 ILE G N 1
ATOM 2605 C CA . ILE C 1 64 ? 0.096 73.125 12.022 1.00 23.29 65 ILE G CA 1
ATOM 2606 C C . ILE C 1 64 ? -0.305 73.509 10.592 1.00 25.55 65 ILE G C 1
ATOM 2607 O O . ILE C 1 64 ? -1.038 72.790 9.934 1.00 24.86 65 ILE G O 1
ATOM 2612 N N . ASP C 1 65 ? 0.163 74.672 10.152 1.00 28.39 66 ASP G N 1
ATOM 2613 C CA . ASP C 1 65 ? -0.147 75.107 8.770 1.00 30.69 66 ASP G CA 1
ATOM 2614 C C . ASP C 1 65 ? 0.629 74.356 7.730 1.00 32.32 66 ASP G C 1
ATOM 2615 O O . ASP C 1 65 ? 0.207 74.334 6.529 1.00 32.45 66 ASP G O 1
ATOM 2620 N N . ASN C 1 66 ? 1.707 73.683 8.170 1.00 33.26 67 ASN G N 1
ATOM 2621 C CA . ASN C 1 66 ? 2.490 72.811 7.278 1.00 33.88 67 ASN G CA 1
ATOM 2622 C C . ASN C 1 66 ? 3.152 71.644 7.991 1.00 32.31 67 ASN G C 1
ATOM 2623 O O . ASN C 1 66 ? 4.369 71.677 8.268 1.00 32.64 67 ASN G O 1
ATOM 2628 N N . LEU C 1 67 ? 2.332 70.634 8.251 1.00 33.14 68 LEU G N 1
ATOM 2629 C CA . LEU C 1 67 ? 2.761 69.429 9.008 1.00 33.12 68 LEU G CA 1
ATOM 2630 C C . LEU C 1 67 ? 3.802 68.644 8.212 1.00 34.75 68 LEU G C 1
ATOM 2631 O O . LEU C 1 67 ? 4.653 67.936 8.789 1.00 33.19 68 LEU G O 1
ATOM 2636 N N . GLU C 1 68 ? 3.715 68.763 6.883 1.00 33.96 69 GLU G N 1
ATOM 2637 C CA . GLU C 1 68 ? 4.727 68.178 6.024 1.00 34.53 69 GLU G CA 1
ATOM 2638 C C . GLU C 1 68 ? 6.148 68.522 6.405 1.00 32.73 69 GLU G C 1
ATOM 2639 O O . GLU C 1 68 ? 7.045 67.660 6.351 1.00 34.90 69 GLU G O 1
ATOM 2645 N N . GLY C 1 69 ? 6.380 69.749 6.826 1.00 32.31 70 GLY G N 1
ATOM 2646 C CA . GLY C 1 69 ? 7.690 70.183 7.245 1.00 32.19 70 GLY G CA 1
ATOM 2647 C C . GLY C 1 69 ? 8.161 69.516 8.523 1.00 31.95 70 GLY G C 1
ATOM 2648 O O . GLY C 1 69 ? 9.321 69.661 8.905 1.00 33.24 70 GLY G O 1
ATOM 2649 N N . LEU C 1 70 ? 7.230 68.867 9.226 1.00 31.72 71 LEU G N 1
ATOM 2650 C CA . LEU C 1 70 ? 7.528 68.183 10.525 1.00 30.03 71 LEU G CA 1
ATOM 2651 C C . LEU C 1 70 ? 7.794 66.677 10.341 1.00 30.44 71 LEU G C 1
ATOM 2652 O O . LEU C 1 70 ? 8.119 65.969 11.314 1.00 29.14 71 LEU G O 1
ATOM 2657 N N . ILE C 1 71 ? 7.719 66.230 9.091 1.00 29.29 72 ILE G N 1
ATOM 2658 C CA . ILE C 1 71 ? 7.854 64.804 8.753 1.00 29.79 72 ILE G CA 1
ATOM 2659 C C . ILE C 1 71 ? 9.206 64.277 9.230 1.00 29.61 72 ILE G C 1
ATOM 2660 O O . ILE C 1 71 ? 9.213 63.253 9.967 1.00 28.91 72 ILE G O 1
ATOM 2665 N N . PRO C 1 72 ? 10.331 64.960 8.907 1.00 30.11 73 PRO G N 1
ATOM 2666 C CA . PRO C 1 72 ? 11.628 64.458 9.380 1.00 29.64 73 PRO G CA 1
ATOM 2667 C C . PRO C 1 72 ? 11.745 64.388 10.899 1.00 30.21 73 PRO G C 1
ATOM 2668 O O . PRO C 1 72 ? 12.188 63.369 11.463 1.00 30.11 73 PRO G O 1
ATOM 2672 N N . THR C 1 73 ? 11.337 65.455 11.564 1.00 28.74 74 THR G N 1
ATOM 2673 C CA . THR C 1 73 ? 11.262 65.449 13.020 1.00 27.71 74 THR G CA 1
ATOM 2674 C C . THR C 1 73 ? 10.494 64.232 13.550 1.00 23.23 74 THR G C 1
ATOM 2675 O O . THR C 1 73 ? 10.973 63.602 14.472 1.00 26.35 74 THR G O 1
ATOM 2679 N N . LEU C 1 74 ? 9.319 63.983 12.994 1.00 23.13 75 LEU G N 1
ATOM 2680 C CA . LEU C 1 74 ? 8.444 62.916 13.511 1.00 22.21 75 LEU G CA 1
ATOM 2681 C C . LEU C 1 74 ? 9.074 61.567 13.179 1.00 24.23 75 LEU G C 1
ATOM 2682 O O . LEU C 1 74 ? 8.989 60.631 13.983 1.00 23.68 75 LEU G O 1
ATOM 2687 N N . GLN C 1 75 ? 9.670 61.458 11.996 1.00 22.59 76 GLN G N 1
ATOM 2688 C CA . GLN C 1 75 ? 10.351 60.190 11.706 1.00 22.94 76 GLN G CA 1
ATOM 2689 C C . GLN C 1 75 ? 11.473 59.854 12.683 1.00 23.21 76 GLN G C 1
ATOM 2690 O O . GLN C 1 75 ? 11.547 58.661 13.137 1.00 25.95 76 GLN G O 1
ATOM 2696 N N . ASP C 1 76 ? 12.316 60.825 13.068 1.00 22.48 77 ASP G N 1
ATOM 2697 C CA . ASP C 1 76 ? 13.450 60.664 13.952 1.00 24.38 77 ASP G CA 1
ATOM 2698 C C . ASP C 1 76 ? 12.847 60.257 15.310 1.00 23.73 77 ASP G C 1
ATOM 2699 O O . ASP C 1 76 ? 13.335 59.341 16.002 1.00 24.18 77 ASP G O 1
ATOM 2704 N N . LEU C 1 77 ? 11.759 60.949 15.671 1.00 21.46 78 LEU G N 1
ATOM 2705 C CA . LEU C 1 77 ? 11.109 60.686 16.965 1.00 20.28 78 LEU G CA 1
ATOM 2706 C C . LEU C 1 77 ? 10.648 59.230 17.038 1.00 18.52 78 LEU G C 1
ATOM 2707 O O . LEU C 1 77 ? 10.888 58.580 18.086 1.00 20.59 78 LEU G O 1
ATOM 2712 N N . GLY C 1 78 ? 9.976 58.783 15.977 1.00 20.68 79 GLY G N 1
ATOM 2713 C CA . GLY C 1 78 ? 9.322 57.481 15.836 1.00 20.44 79 GLY G CA 1
ATOM 2714 C C . GLY C 1 78 ? 10.411 56.427 15.937 1.00 21.01 79 GLY G C 1
ATOM 2715 O O . GLY C 1 78 ? 10.235 55.381 16.576 1.00 19.49 79 GLY G O 1
ATOM 2716 N N . ARG C 1 79 ? 11.557 56.702 15.321 1.00 21.70 80 ARG G N 1
ATOM 2717 C CA . ARG C 1 79 ? 12.677 55.735 15.405 1.00 23.75 80 ARG G CA 1
ATOM 2718 C C . ARG C 1 79 ? 13.194 55.540 16.796 1.00 22.81 80 ARG G C 1
ATOM 2719 O O . ARG C 1 79 ? 13.433 54.372 17.192 1.00 22.99 80 ARG G O 1
ATOM 2727 N N . ARG C 1 80 ? 13.399 56.653 17.553 1.00 21.28 81 ARG G N 1
ATOM 2728 C CA . ARG C 1 80 ? 13.832 56.622 18.901 1.00 20.20 81 ARG G CA 1
ATOM 2729 C C . ARG C 1 80 ? 12.792 55.894 19.733 1.00 19.01 81 ARG G C 1
ATOM 2730 O O . ARG C 1 80 ? 13.167 55.150 20.640 1.00 18.97 81 ARG G O 1
ATOM 2738 N N . HIS C 1 81 ? 11.514 56.107 19.482 1.00 17.91 82 HIS G N 1
ATOM 2739 C CA . HIS C 1 81 ? 10.509 55.389 20.281 1.00 17.25 82 HIS G CA 1
ATOM 2740 C C . HIS C 1 81 ? 10.626 53.832 20.109 1.00 18.43 82 HIS G C 1
ATOM 2741 O O . HIS C 1 81 ? 10.494 53.126 21.122 1.00 16.87 82 HIS G O 1
ATOM 2748 N N . LYS C 1 82 ? 10.924 53.371 18.917 1.00 19.03 83 LYS G N 1
ATOM 2749 C CA . LYS C 1 82 ? 11.100 51.878 18.737 1.00 20.15 83 LYS G CA 1
ATOM 2750 C C . LYS C 1 82 ? 12.229 51.429 19.679 1.00 19.10 83 LYS G C 1
ATOM 2751 O O . LYS C 1 82 ? 12.162 50.353 20.322 1.00 18.76 83 LYS G O 1
ATOM 2757 N N . GLN C 1 83 ? 13.278 52.258 19.796 1.00 16.89 84 GLN G N 1
ATOM 2758 C CA . GLN C 1 83 ? 14.418 51.972 20.665 1.00 16.45 84 GLN G CA 1
ATOM 2759 C C . GLN C 1 83 ? 14.152 51.976 22.148 1.00 17.77 84 GLN G C 1
ATOM 2760 O O . GLN C 1 83 ? 14.982 51.569 22.936 1.00 18.31 84 GLN G O 1
ATOM 2766 N N . TYR C 1 84 ? 13.001 52.600 22.548 1.00 15.13 85 TYR G N 1
ATOM 2767 C CA . TYR C 1 84 ? 12.589 52.623 23.963 1.00 14.64 85 TYR G CA 1
ATOM 2768 C C . TYR C 1 84 ? 11.688 51.410 24.234 1.00 15.35 85 TYR G C 1
ATOM 2769 O O . TYR C 1 84 ? 11.299 51.236 25.374 1.00 18.96 85 TYR G O 1
ATOM 2778 N N . GLY C 1 85 ? 11.377 50.644 23.219 1.00 16.88 86 GLY G N 1
ATOM 2779 C CA . GLY C 1 85 ? 10.463 49.465 23.336 1.00 17.23 86 GLY G CA 1
ATOM 2780 C C . GLY C 1 85 ? 8.989 49.829 23.101 1.00 17.57 86 GLY G C 1
ATOM 2781 O O . GLY C 1 85 ? 8.053 49.042 23.383 1.00 18.47 86 GLY G O 1
ATOM 2782 N N . VAL C 1 86 ? 8.742 51.001 22.500 1.00 18.64 87 VAL G N 1
ATOM 2783 C CA . VAL C 1 86 ? 7.382 51.386 22.153 1.00 16.02 87 VAL G CA 1
ATOM 2784 C C . VAL C 1 86 ? 6.919 50.656 20.866 1.00 17.44 87 VAL G C 1
ATOM 2785 O O . VAL C 1 86 ? 7.660 50.650 19.824 1.00 18.97 87 VAL G O 1
ATOM 2789 N N . VAL C 1 87 ? 5.744 50.035 20.868 1.00 16.30 88 VAL G N 1
ATOM 2790 C CA . VAL C 1 87 ? 5.225 49.285 19.752 1.00 17.11 88 VAL G CA 1
ATOM 2791 C C . VAL C 1 87 ? 4.038 49.943 19.132 1.00 18.87 88 VAL G C 1
ATOM 2792 O O . VAL C 1 87 ? 3.422 50.828 19.790 1.00 17.89 88 VAL G O 1
ATOM 2796 N N . ASP C 1 88 ? 3.666 49.541 17.920 1.00 18.51 89 ASP G N 1
ATOM 2797 C CA . ASP C 1 88 ? 2.525 50.244 17.278 1.00 19.88 89 ASP G CA 1
ATOM 2798 C C . ASP C 1 88 ? 1.249 50.263 18.107 1.00 20.29 89 ASP G C 1
ATOM 2799 O O . ASP C 1 88 ? 0.554 51.298 18.168 1.00 19.35 89 ASP G O 1
ATOM 2804 N N . SER C 1 89 ? 0.927 49.164 18.788 1.00 18.68 90 SER G N 1
ATOM 2805 C CA . SER C 1 89 ? -0.272 49.115 19.650 1.00 19.91 90 SER G CA 1
ATOM 2806 C C . SER C 1 89 ? -0.321 50.109 20.828 1.00 18.22 90 SER G C 1
ATOM 2807 O O . SER C 1 89 ? -1.457 50.344 21.393 1.00 19.97 90 SER G O 1
ATOM 2810 N N . HIS C 1 90 ? 0.816 50.649 21.223 1.00 18.59 91 HIS G N 1
ATOM 2811 C CA . HIS C 1 90 ? 0.885 51.656 22.304 1.00 17.68 91 HIS G CA 1
ATOM 2812 C C . HIS C 1 90 ? 0.285 52.999 21.781 1.00 17.87 91 HIS G C 1
ATOM 2813 O O . HIS C 1 90 ? -0.206 53.790 22.563 1.00 16.91 91 HIS G O 1
ATOM 2820 N N . TYR C 1 91 ? 0.315 53.216 20.483 1.00 17.00 92 TYR G N 1
ATOM 2821 C CA . TYR C 1 91 ? -0.105 54.574 19.996 1.00 16.98 92 TYR G CA 1
ATOM 2822 C C . TYR C 1 91 ? -1.596 54.856 20.190 1.00 16.23 92 TYR G C 1
ATOM 2823 O O . TYR C 1 91 ? -1.931 56.004 20.626 1.00 18.82 92 TYR G O 1
ATOM 2832 N N . PRO C 1 92 ? -2.505 53.933 19.813 1.00 18.31 93 PRO G N 1
ATOM 2833 C CA . PRO C 1 92 ? -3.966 54.258 20.089 1.00 19.11 93 PRO G CA 1
ATOM 2834 C C . PRO C 1 92 ? -4.232 54.465 21.603 1.00 19.76 93 PRO G C 1
ATOM 2835 O O . PRO C 1 92 ? -5.035 55.319 21.991 1.00 19.99 93 PRO G O 1
ATOM 2839 N N . LEU C 1 93 ? -3.528 53.709 22.451 1.00 17.47 94 LEU G N 1
ATOM 2840 C CA . LEU C 1 93 ? -3.661 53.802 23.910 1.00 20.14 94 LEU G CA 1
ATOM 2841 C C . LEU C 1 93 ? -3.267 55.188 24.385 1.00 18.55 94 LEU G C 1
ATOM 2842 O O . LEU C 1 93 ? -4.038 55.850 25.131 1.00 19.85 94 LEU G O 1
ATOM 2847 N N . VAL C 1 94 ? -2.134 55.650 23.868 1.00 15.71 95 VAL G N 1
ATOM 2848 C CA . VAL C 1 94 ? -1.555 56.899 24.334 1.00 15.54 95 VAL G CA 1
ATOM 2849 C C . VAL C 1 94 ? -2.502 58.000 23.821 1.00 15.74 95 VAL G C 1
ATOM 2850 O O . VAL C 1 94 ? -2.758 58.986 24.523 1.00 16.49 95 VAL G O 1
ATOM 2854 N N . GLY C 1 95 ? -2.925 57.861 22.575 1.00 14.92 96 GLY G N 1
ATOM 2855 C CA . GLY C 1 95 ? -3.815 58.930 21.952 1.00 18.63 96 GLY G CA 1
ATOM 2856 C C . GLY C 1 95 ? -5.094 59.103 22.701 1.00 19.30 96 GLY G C 1
ATOM 2857 O O . GLY C 1 95 ? -5.468 60.231 23.068 1.00 18.44 96 GLY G O 1
ATOM 2858 N N . ASP C 1 96 ? -5.784 58.018 22.938 1.00 18.51 97 ASP G N 1
ATOM 2859 C CA . ASP C 1 96 ? -7.026 58.028 23.726 1.00 20.37 97 ASP G CA 1
ATOM 2860 C C . ASP C 1 96 ? -6.761 58.611 25.109 1.00 17.62 97 ASP G C 1
ATOM 2861 O O . ASP C 1 96 ? -7.566 59.430 25.570 1.00 16.51 97 ASP G O 1
ATOM 2866 N N . CYS C 1 97 ? -5.698 58.210 25.810 1.00 16.19 98 CYS G N 1
ATOM 2867 C CA . CYS C 1 97 ? -5.464 58.672 27.144 1.00 16.92 98 CYS G CA 1
ATOM 2868 C C . CYS C 1 97 ? -5.133 60.182 27.128 1.00 16.67 98 CYS G C 1
ATOM 2869 O O . CYS C 1 97 ? -5.580 60.911 28.028 1.00 16.02 98 CYS G O 1
ATOM 2872 N N . LEU C 1 98 ? -4.349 60.608 26.137 1.00 14.35 99 LEU G N 1
ATOM 2873 C CA . LEU C 1 98 ? -3.992 62.034 26.074 1.00 14.80 99 LEU G CA 1
ATOM 2874 C C . LEU C 1 98 ? -5.282 62.846 25.845 1.00 16.96 99 LEU G C 1
ATOM 2875 O O . LEU C 1 98 ? -5.509 63.832 26.575 1.00 15.74 99 LEU G O 1
ATOM 2880 N N . LEU C 1 99 ? -6.048 62.441 24.862 1.00 16.46 100 LEU G N 1
ATOM 2881 C CA . LEU C 1 99 ? -7.266 63.227 24.517 1.00 18.28 100 LEU G CA 1
ATOM 2882 C C . LEU C 1 99 ? -8.201 63.188 25.705 1.00 18.74 100 LEU G C 1
ATOM 2883 O O . LEU C 1 99 ? -8.832 64.216 26.037 1.00 16.53 100 LEU G O 1
ATOM 2888 N N . LYS C 1 100 ? -8.325 62.052 26.391 1.00 15.99 101 LYS G N 1
ATOM 2889 C CA . LYS C 1 100 ? -9.248 62.050 27.560 1.00 17.43 101 LYS G CA 1
ATOM 2890 C C . LYS C 1 100 ? -8.720 62.923 28.696 1.00 17.63 101 LYS G C 1
ATOM 2891 O O . LYS C 1 100 ? -9.517 63.538 29.407 1.00 18.03 101 LYS G O 1
ATOM 2897 N N . SER C 1 101 ? -7.397 63.041 28.836 1.00 14.73 102 SER G N 1
ATOM 2898 C CA . SER C 1 101 ? -6.814 63.824 29.906 1.00 14.50 102 SER G CA 1
ATOM 2899 C C . SER C 1 101 ? -7.000 65.330 29.604 1.00 13.64 102 SER G C 1
ATOM 2900 O O . SER C 1 101 ? -7.263 66.096 30.542 1.00 15.35 102 SER G O 1
ATOM 2903 N N . ILE C 1 102 ? -6.810 65.667 28.332 1.00 15.39 103 ILE G N 1
ATOM 2904 C CA . ILE C 1 102 ? -7.117 67.095 27.918 1.00 15.86 103 ILE G CA 1
ATOM 2905 C C . ILE C 1 102 ? -8.571 67.414 28.203 1.00 17.17 103 ILE G C 1
ATOM 2906 O O . ILE C 1 102 ? -8.891 68.448 28.865 1.00 16.21 103 ILE G O 1
ATOM 2911 N N . GLN C 1 103 ? -9.456 66.508 27.801 1.00 17.41 104 GLN G N 1
ATOM 2912 C CA . GLN C 1 103 ? -10.920 66.705 27.967 1.00 18.37 104 GLN G CA 1
ATOM 2913 C C . GLN C 1 103 ? -11.206 66.798 29.450 1.00 18.20 104 GLN G C 1
ATOM 2914 O O . GLN C 1 103 ? -12.020 67.627 29.959 1.00 17.40 104 GLN G O 1
ATOM 2920 N N . GLU C 1 104 ? -10.549 65.932 30.267 1.00 15.27 105 GLU G N 1
ATOM 2921 C CA . GLU C 1 104 ? -10.792 65.964 31.697 1.00 14.75 105 GLU G CA 1
ATOM 2922 C C . GLU C 1 104 ? -10.370 67.252 32.431 1.00 16.43 105 GLU G C 1
ATOM 2923 O O . GLU C 1 104 ? -11.145 67.808 33.251 1.00 17.34 105 GLU G O 1
ATOM 2929 N N . TYR C 1 105 ? -9.203 67.777 32.067 1.00 15.45 106 TYR G N 1
ATOM 2930 C CA . TYR C 1 105 ? -8.642 68.850 32.823 1.00 15.60 106 TYR G CA 1
ATOM 2931 C C . TYR C 1 105 ? -9.362 70.112 32.376 1.00 14.82 106 TYR G C 1
ATOM 2932 O O . TYR C 1 105 ? -9.652 70.957 33.254 1.00 17.31 106 TYR G O 1
ATOM 2941 N N . LEU C 1 106 ? -9.686 70.199 31.117 1.00 16.07 107 LEU G N 1
ATOM 2942 C CA . LEU C 1 106 ? -10.300 71.514 30.642 1.00 15.87 107 LEU G CA 1
ATOM 2943 C C . LEU C 1 106 ? -11.819 71.501 30.700 1.00 17.24 107 LEU G C 1
ATOM 2944 O O . LEU C 1 106 ? -12.482 72.601 30.528 1.00 18.81 107 LEU G O 1
ATOM 2949 N N . GLY C 1 107 ? -12.466 70.327 30.795 1.00 16.70 108 GLY G N 1
ATOM 2950 C CA . GLY C 1 107 ? -13.891 70.227 30.678 1.00 17.16 108 GLY G CA 1
ATOM 2951 C C . GLY C 1 107 ? -14.414 70.840 29.386 1.00 17.58 108 GLY G C 1
ATOM 2952 O O . GLY C 1 107 ? -13.935 70.576 28.244 1.00 16.94 108 GLY G O 1
ATOM 2953 N N . GLN C 1 108 ? -15.463 71.675 29.562 1.00 16.48 109 GLN G N 1
ATOM 2954 C CA . GLN C 1 108 ? -16.105 72.232 28.399 1.00 18.00 109 GLN G CA 1
ATOM 2955 C C . GLN C 1 108 ? -15.229 73.164 27.544 1.00 17.67 109 GLN G C 1
ATOM 2956 O O . GLN C 1 108 ? -15.635 73.444 26.400 1.00 19.99 109 GLN G O 1
ATOM 2962 N N . GLY C 1 109 ? -14.092 73.570 28.095 1.00 18.10 110 GLY G N 1
ATOM 2963 C CA . GLY C 1 109 ? -13.123 74.484 27.431 1.00 18.78 110 GLY G CA 1
ATOM 2964 C C . GLY C 1 109 ? -12.496 73.760 26.236 1.00 18.81 110 GLY G C 1
ATOM 2965 O O . GLY C 1 109 ? -11.966 74.401 25.299 1.00 18.39 110 GLY G O 1
ATOM 2966 N N . PHE C 1 110 ? -12.516 72.407 26.284 1.00 16.70 111 PHE G N 1
ATOM 2967 C CA . PHE C 1 110 ? -12.103 71.602 25.128 1.00 18.76 111 PHE G CA 1
ATOM 2968 C C . PHE C 1 110 ? -13.312 71.130 24.334 1.00 18.15 111 PHE G C 1
ATOM 2969 O O . PHE C 1 110 ? -14.046 70.213 24.769 1.00 17.58 111 PHE G O 1
ATOM 2977 N N . THR C 1 111 ? -13.591 71.765 23.179 1.00 17.20 112 THR G N 1
ATOM 2978 C CA . THR C 1 111 ? -14.866 71.539 22.528 1.00 19.89 112 THR G CA 1
ATOM 2979 C C . THR C 1 111 ? -14.904 70.234 21.765 1.00 20.66 112 THR G C 1
ATOM 2980 O O . THR C 1 111 ? -13.809 69.636 21.480 1.00 20.61 112 THR G O 1
ATOM 2984 N N . GLU C 1 112 ? -16.103 69.775 21.424 1.00 21.47 113 GLU G N 1
ATOM 2985 C CA . GLU C 1 112 ? -16.124 68.499 20.691 1.00 22.52 113 GLU G CA 1
ATOM 2986 C C . GLU C 1 112 ? -15.424 68.602 19.345 1.00 22.84 113 GLU G C 1
ATOM 2987 O O . GLU C 1 112 ? -14.701 67.629 18.935 1.00 22.28 113 GLU G O 1
ATOM 2993 N N . GLU C 1 113 ? -15.520 69.758 18.671 1.00 21.97 114 GLU G N 1
ATOM 2994 C CA . GLU C 1 113 ? -14.843 69.917 17.390 1.00 21.59 114 GLU G CA 1
ATOM 2995 C C . GLU C 1 113 ? -13.313 69.978 17.571 1.00 20.04 114 GLU G C 1
ATOM 2996 O O . GLU C 1 113 ? -12.594 69.447 16.710 1.00 21.79 114 GLU G O 1
ATOM 3002 N N . ALA C 1 114 ? -12.835 70.628 18.611 1.00 19.44 115 ALA G N 1
ATOM 3003 C CA . ALA C 1 114 ? -11.427 70.701 18.881 1.00 18.05 115 ALA G CA 1
ATOM 3004 C C . ALA C 1 114 ? -10.871 69.263 19.159 1.00 18.49 115 ALA G C 1
ATOM 3005 O O . ALA C 1 114 ? -9.727 68.925 18.705 1.00 19.35 115 ALA G O 1
ATOM 3007 N N . LYS C 1 115 ? -11.652 68.489 19.896 1.00 20.25 116 LYS G N 1
ATOM 3008 C CA . LYS C 1 115 ? -11.186 67.100 20.217 1.00 19.78 116 LYS G CA 1
ATOM 3009 C C . LYS C 1 115 ? -11.154 66.277 18.936 1.00 20.92 116 LYS G C 1
ATOM 3010 O O . LYS C 1 115 ? -10.246 65.380 18.770 1.00 21.71 116 LYS G O 1
ATOM 3016 N N . ALA C 1 116 ? -12.100 66.484 18.027 1.00 21.15 117 ALA G N 1
ATOM 3017 C CA . ALA C 1 116 ? -12.061 65.780 16.754 1.00 20.68 117 ALA G CA 1
ATOM 3018 C C . ALA C 1 116 ? -10.856 66.136 15.914 1.00 22.02 117 ALA G C 1
ATOM 3019 O O . ALA C 1 116 ? -10.245 65.247 15.300 1.00 23.63 117 ALA G O 1
ATOM 3021 N N . ALA C 1 117 ? -10.488 67.426 15.872 1.00 19.98 118 ALA G N 1
ATOM 3022 C CA . ALA C 1 117 ? -9.273 67.885 15.200 1.00 20.59 118 ALA G CA 1
ATOM 3023 C C . ALA C 1 117 ? -7.995 67.300 15.820 1.00 20.77 118 ALA G C 1
ATOM 3024 O O . ALA C 1 117 ? -7.099 66.879 15.088 1.00 21.25 118 ALA G O 1
ATOM 3026 N N . TRP C 1 118 ? -7.952 67.245 17.133 1.00 18.97 119 TRP G N 1
ATOM 3027 C CA . TRP C 1 118 ? -6.762 66.683 17.799 1.00 19.46 119 TRP G CA 1
ATOM 3028 C C . TRP C 1 118 ? -6.649 65.179 17.535 1.00 21.13 119 TRP G C 1
ATOM 3029 O O . TRP C 1 118 ? -5.487 64.658 17.426 1.00 19.73 119 TRP G O 1
ATOM 3040 N N . THR C 1 119 ? -7.796 64.513 17.422 1.00 22.36 120 THR G N 1
ATOM 3041 C CA . THR C 1 119 ? -7.826 63.053 17.102 1.00 23.48 120 THR G CA 1
ATOM 3042 C C . THR C 1 119 ? -7.135 62.834 15.764 1.00 25.92 120 THR G C 1
ATOM 3043 O O . THR C 1 119 ? -6.258 61.957 15.624 1.00 24.00 120 THR G O 1
ATOM 3047 N N . LYS C 1 120 ? -7.445 63.695 14.803 1.00 24.53 121 LYS G N 1
ATOM 3048 C CA . LYS C 1 120 ? -6.844 63.589 13.480 1.00 25.88 121 LYS G CA 1
ATOM 3049 C C . LYS C 1 120 ? -5.374 63.910 13.495 1.00 25.52 121 LYS G C 1
ATOM 3050 O O . LYS C 1 120 ? -4.589 63.225 12.829 1.00 26.63 121 LYS G O 1
ATOM 3056 N N . VAL C 1 121 ? -4.964 64.960 14.203 1.00 21.58 122 VAL G N 1
ATOM 3057 C CA . VAL C 1 121 ? -3.598 65.402 14.202 1.00 21.49 122 VAL G CA 1
ATOM 3058 C C . VAL C 1 121 ? -2.731 64.287 14.904 1.00 21.94 122 VAL G C 1
ATOM 3059 O O . VAL C 1 121 ? -1.624 63.932 14.436 1.00 23.64 122 VAL G O 1
ATOM 3063 N N . TYR C 1 122 ? -3.227 63.810 16.057 1.00 20.43 123 TYR G N 1
ATOM 3064 C CA . TYR C 1 122 ? -2.508 62.721 16.751 1.00 20.11 123 TYR G CA 1
ATOM 3065 C C . TYR C 1 122 ? -2.384 61.527 15.783 1.00 20.22 123 TYR G C 1
ATOM 3066 O O . TYR C 1 122 ? -1.270 60.945 15.674 1.00 20.66 123 TYR G O 1
ATOM 3075 N N . GLY C 1 123 ? -3.436 61.213 15.048 1.00 22.09 124 GLY G N 1
ATOM 3076 C CA . GLY C 1 123 ? -3.462 60.044 14.137 1.00 24.63 124 GLY G CA 1
ATOM 3077 C C . GLY C 1 123 ? -2.405 60.238 13.052 1.00 25.66 124 GLY G C 1
ATOM 3078 O O . GLY C 1 123 ? -1.666 59.283 12.658 1.00 22.46 124 GLY G O 1
ATOM 3079 N N . ILE C 1 124 ? -2.281 61.468 12.567 1.00 23.96 125 ILE G N 1
ATOM 3080 C CA . ILE C 1 124 ? -1.219 61.801 11.606 1.00 25.31 125 ILE G CA 1
ATOM 3081 C C . ILE C 1 124 ? 0.192 61.628 12.135 1.00 24.96 125 ILE G C 1
ATOM 3082 O O . ILE C 1 124 ? 1.076 61.028 11.453 1.00 25.39 125 ILE G O 1
ATOM 3087 N N . ALA C 1 125 ? 0.452 62.188 13.305 1.00 23.15 126 ALA G N 1
ATOM 3088 C CA . ALA C 1 125 ? 1.743 62.129 13.949 1.00 23.32 126 ALA G CA 1
ATOM 3089 C C . ALA C 1 125 ? 2.059 60.618 14.213 1.00 23.55 126 ALA G C 1
ATOM 3090 O O . ALA C 1 125 ? 3.156 60.157 13.820 1.00 25.62 126 ALA G O 1
ATOM 3092 N N . ALA C 1 126 ? 1.078 59.861 14.716 1.00 21.34 127 ALA G N 1
ATOM 3093 C CA . ALA C 1 126 ? 1.318 58.416 15.002 1.00 21.06 127 ALA G CA 1
ATOM 3094 C C . ALA C 1 126 ? 1.673 57.681 13.724 1.00 23.78 127 ALA G C 1
ATOM 3095 O O . ALA C 1 126 ? 2.641 56.859 13.754 1.00 23.56 127 ALA G O 1
ATOM 3097 N N . GLN C 1 127 ? 0.938 57.943 12.624 1.00 23.36 128 GLN G N 1
ATOM 3098 C CA . GLN C 1 127 ? 1.248 57.306 11.294 1.00 26.63 128 GLN G CA 1
ATOM 3099 C C . GLN C 1 127 ? 2.645 57.575 10.825 1.00 25.30 128 GLN G C 1
ATOM 3100 O O . GLN C 1 127 ? 3.351 56.620 10.397 1.00 26.13 128 GLN G O 1
ATOM 3106 N N . VAL C 1 128 ? 3.080 58.829 10.933 1.00 26.77 129 VAL G N 1
ATOM 3107 C CA . VAL C 1 128 ? 4.416 59.235 10.503 1.00 27.71 129 VAL G CA 1
ATOM 3108 C C . VAL C 1 128 ? 5.492 58.599 11.357 1.00 27.95 129 VAL G C 1
ATOM 3109 O O . VAL C 1 128 ? 6.531 58.127 10.860 1.00 29.62 129 VAL G O 1
ATOM 3113 N N . MET C 1 129 ? 5.231 58.516 12.660 1.00 25.71 130 MET G N 1
ATOM 3114 C CA . MET C 1 129 ? 6.219 57.992 13.597 1.00 23.29 130 MET G CA 1
ATOM 3115 C C . MET C 1 129 ? 6.390 56.494 13.434 1.00 25.33 130 MET G C 1
ATOM 3116 O O . MET C 1 129 ? 7.483 55.977 13.694 1.00 26.22 130 MET G O 1
ATOM 3121 N N . THR C 1 130 ? 5.338 55.822 13.019 1.00 24.73 131 THR G N 1
ATOM 3122 C CA . THR C 1 130 ? 5.380 54.325 12.978 1.00 27.15 131 THR G CA 1
ATOM 3123 C C . THR C 1 130 ? 5.626 53.794 11.579 1.00 29.59 131 THR G C 1
ATOM 3124 O O . THR C 1 130 ? 5.709 52.553 11.395 1.00 31.51 131 THR G O 1
ATOM 3128 N N . ALA C 1 131 ? 5.788 54.719 10.623 1.00 32.36 132 ALA G N 1
ATOM 3129 C CA . ALA C 1 131 ? 6.302 54.457 9.246 1.00 36.54 132 ALA G CA 1
ATOM 3130 C C . ALA C 1 131 ? 5.312 53.624 8.504 1.00 38.97 132 ALA G C 1
ATOM 3131 O O . ALA C 1 131 ? 4.245 53.337 9.039 1.00 42.30 132 ALA G O 1
#

Radius of gyration: 26.17 Å; Cα contacts (8 Å, |Δi|>4): 369; chains: 3; bounding box: 52×67×62 Å

CATH classification: 1.10.490.10

B-factor: mean 24.5, std 11.2, range [8.09, 94.17]